Protein AF-A0A7S1URP8-F1 (afdb_monomer_lite)

pLDDT: mean 83.03, std 19.87, range [24.09, 98.75]

InterPro domains:
  IPR002562 3'-5' exonuclease domain [PF01612] (255-423)
  IPR012337 Ribonuclease H-like superfamily [SSF53098] (203-429)
  IPR036397 Ribonuclease H superfamily [G3DSA:3.30.420.10] (211-432)
  IPR052408 Exonuclease MUT-7-like [PTHR47765] (228-422)

Radius of gyration: 25.5 Å; chains: 1; bounding box: 66×54×74 Å

Organism: NCBI:txid210454

Sequence (432 aa):
FPFEPPPIDVAEMCYNDKSATNPLKPMDITVLGRVSGVRRMARRLVFCDLAPPDYVGEGTKQDQYDLPWRSGEDGRDMAVQLIAGKTLCKALGDVHGPAALKKFKPGQLLLVKGRTNVGNRDSLGSWIQKRSFDIVVQSFSILEHGGALLASKSKQERESPSLMIKKQKATKQMQSSSELRRLQLAASLPEMGVGVDFLSLTDVFSQSMDPVTLVDSIDGVKEFREQLEAAKEAVENIDEAGASETGLNRTIMTGIDCEWKPSFMMPTPFEPQPVLVMQVSFQPLERVFILDLQVMLRSLLPPDEPMNELELGFSESMEVLLDSSKFLKVGFQLLADLRRLAGSYPHIPGFRQVNGVVEMAGIARKSLQLAKIRNSKQISTSLARLTEFLVEKPMTKEQQVSDWSCRPLSPEQLEYAAIDAAIAPLLLEKSL

Structure (mmCIF, N/CA/C/O backbone):
data_AF-A0A7S1URP8-F1
#
_entry.id   AF-A0A7S1URP8-F1
#
loop_
_atom_site.group_PDB
_atom_site.id
_atom_site.type_symbol
_atom_site.label_atom_id
_atom_site.label_alt_id
_atom_site.label_comp_id
_atom_site.label_asym_id
_atom_site.label_entity_id
_atom_site.label_seq_id
_atom_site.pdbx_PDB_ins_code
_atom_site.Cartn_x
_atom_site.Cartn_y
_atom_site.Cartn_z
_atom_site.occupancy
_atom_site.B_iso_or_equiv
_atom_site.auth_seq_id
_atom_site.auth_comp_id
_atom_site.auth_asym_id
_atom_site.auth_atom_id
_atom_site.pdbx_PDB_model_num
ATOM 1 N N . PHE A 1 1 ? -16.696 -5.046 -15.162 1.00 83.88 1 PHE A N 1
ATOM 2 C CA . PHE A 1 1 ? -16.316 -3.831 -14.413 1.00 83.88 1 PHE A CA 1
ATOM 3 C C . PHE A 1 1 ? -16.133 -4.232 -12.954 1.00 83.88 1 PHE A C 1
ATOM 5 O O . PHE A 1 1 ? -16.916 -5.058 -12.508 1.00 83.88 1 PHE A O 1
ATOM 12 N N . PRO A 1 2 ? -15.124 -3.734 -12.213 1.00 72.94 2 PRO A N 1
ATOM 13 C CA . PRO A 1 2 ? -14.807 -4.229 -10.864 1.00 72.94 2 PRO A CA 1
ATOM 14 C C . PRO A 1 2 ? -15.804 -3.812 -9.767 1.00 72.94 2 PRO A C 1
ATOM 16 O O . PRO A 1 2 ? -15.580 -4.116 -8.601 1.00 72.94 2 PRO A O 1
ATOM 19 N N . PHE A 1 3 ? -16.883 -3.108 -10.116 1.00 82.50 3 PHE A N 1
ATOM 20 C CA . PHE A 1 3 ? -17.956 -2.744 -9.195 1.00 82.50 3 PHE A CA 1
ATOM 21 C C . PHE A 1 3 ? -19.301 -3.134 -9.801 1.00 82.50 3 PHE A C 1
ATOM 23 O O . PHE A 1 3 ? -19.496 -3.015 -11.012 1.00 82.50 3 PHE A O 1
ATOM 30 N N . GLU A 1 4 ? -20.231 -3.560 -8.957 1.00 84.56 4 GLU A N 1
ATOM 31 C CA . GLU A 1 4 ? -21.593 -3.852 -9.386 1.00 84.56 4 GLU A CA 1
ATOM 32 C C . GLU A 1 4 ? -22.362 -2.538 -9.618 1.00 84.56 4 GLU A C 1
ATOM 34 O O . GLU A 1 4 ? -22.382 -1.666 -8.738 1.00 84.56 4 GLU A O 1
ATOM 39 N N . PRO A 1 5 ? -22.957 -2.338 -10.809 1.00 88.50 5 PRO A N 1
ATOM 40 C CA . PRO A 1 5 ? -23.907 -1.254 -11.020 1.00 88.50 5 PRO A CA 1
ATOM 41 C C . PRO A 1 5 ? -25.194 -1.514 -10.214 1.00 88.50 5 PRO A C 1
ATOM 43 O O . PRO A 1 5 ? -25.426 -2.634 -9.761 1.00 88.50 5 PRO A O 1
ATOM 46 N N . PRO A 1 6 ? -26.045 -0.494 -9.996 1.00 90.69 6 PRO A N 1
ATOM 47 C CA . PRO A 1 6 ? -27.301 -0.695 -9.285 1.00 90.69 6 PRO A CA 1
ATOM 48 C C . PRO A 1 6 ? -28.202 -1.693 -10.035 1.00 90.69 6 PRO A C 1
ATOM 50 O O . PRO A 1 6 ? -28.274 -1.605 -11.267 1.00 90.69 6 PRO A O 1
ATOM 53 N N . PRO A 1 7 ? -28.937 -2.560 -9.312 1.00 92.25 7 PRO A N 1
ATOM 54 C CA . PRO A 1 7 ? -29.951 -3.426 -9.908 1.00 92.25 7 PRO A CA 1
ATOM 55 C C . PRO A 1 7 ? -30.916 -2.639 -10.797 1.00 92.25 7 PRO A C 1
ATOM 57 O O . PRO A 1 7 ? -31.334 -1.529 -10.435 1.00 92.25 7 PRO A O 1
ATOM 60 N N . ILE A 1 8 ? -31.223 -3.177 -11.982 1.00 89.62 8 ILE A N 1
ATOM 61 C CA . ILE A 1 8 ? -32.019 -2.463 -12.996 1.00 89.62 8 ILE A CA 1
ATOM 62 C C . ILE A 1 8 ? -33.419 -2.134 -12.472 1.00 89.62 8 ILE A C 1
ATOM 64 O O . ILE A 1 8 ? -33.885 -1.012 -12.652 1.00 89.62 8 ILE A O 1
ATOM 68 N N . ASP A 1 9 ? -34.056 -3.063 -11.768 1.00 90.94 9 ASP A N 1
ATOM 69 C CA . ASP A 1 9 ? -35.379 -2.897 -11.162 1.00 90.94 9 ASP A CA 1
ATOM 70 C C . ASP A 1 9 ? -35.415 -1.750 -10.134 1.00 90.94 9 ASP A C 1
ATOM 72 O O . ASP A 1 9 ? -36.305 -0.894 -10.159 1.00 90.94 9 ASP A O 1
ATOM 76 N N . VAL A 1 10 ? -34.399 -1.663 -9.271 1.00 90.38 10 VAL A N 1
ATOM 77 C CA . VAL A 1 10 ? -34.258 -0.575 -8.292 1.00 90.38 10 VAL A CA 1
ATOM 78 C C . VAL A 1 10 ? -33.974 0.754 -8.996 1.00 90.38 10 VAL A C 1
ATOM 80 O O . VAL A 1 10 ? -34.520 1.793 -8.613 1.00 90.38 10 VAL A O 1
ATOM 83 N N . ALA A 1 11 ? -33.14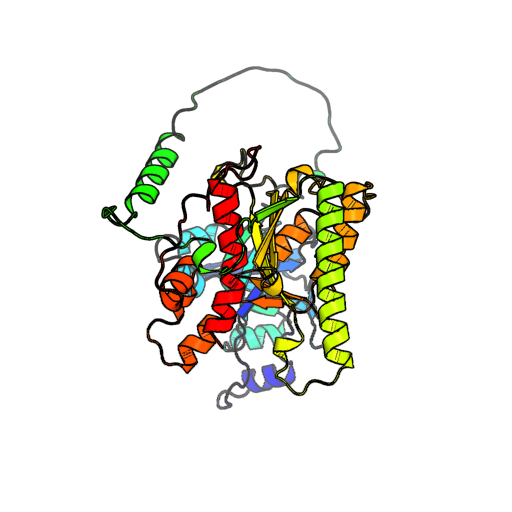1 0.747 -10.040 1.00 91.06 11 ALA A N 1
ATOM 84 C CA . ALA A 1 11 ? -32.867 1.937 -10.838 1.00 91.06 11 ALA A CA 1
ATOM 85 C C . ALA A 1 11 ? -34.128 2.443 -11.560 1.00 91.06 11 ALA A C 1
ATOM 87 O O . ALA A 1 11 ? -34.387 3.648 -11.537 1.00 91.06 11 ALA A O 1
ATOM 88 N N . GLU A 1 12 ? -34.929 1.550 -12.149 1.00 92.62 12 GLU A N 1
ATOM 89 C CA . GLU A 1 12 ? -36.200 1.858 -12.814 1.00 92.62 12 GLU A CA 1
ATOM 90 C C . GLU A 1 12 ? -37.228 2.431 -11.842 1.00 92.62 12 GLU A C 1
ATOM 92 O O . GLU A 1 12 ? -37.849 3.454 -12.142 1.00 92.62 12 GLU A O 1
ATOM 97 N N . MET A 1 13 ? -37.356 1.839 -10.651 1.00 91.56 13 MET A N 1
ATOM 98 C CA . MET A 1 13 ? -38.201 2.372 -9.582 1.00 91.56 13 MET A CA 1
ATOM 99 C C . MET A 1 13 ? -37.815 3.823 -9.252 1.00 91.56 13 MET A C 1
ATOM 101 O O . MET A 1 13 ? -38.662 4.718 -9.279 1.00 91.56 13 MET A O 1
ATOM 105 N N . CYS A 1 14 ? -36.526 4.086 -9.010 1.00 88.88 14 CYS A N 1
ATOM 106 C CA . CYS A 1 14 ? -36.016 5.427 -8.704 1.00 88.88 14 CYS A CA 1
ATOM 107 C C . CYS A 1 14 ? -36.132 6.412 -9.878 1.00 88.88 14 CYS A C 1
ATOM 109 O O . CYS A 1 14 ? -36.287 7.626 -9.687 1.00 88.88 14 CYS A O 1
ATOM 111 N N . TYR A 1 15 ? -36.019 5.921 -11.110 1.00 90.56 15 TYR A N 1
ATOM 112 C CA . TYR A 1 15 ? -36.138 6.740 -12.308 1.00 90.56 15 TYR A CA 1
ATOM 113 C C . TYR A 1 15 ? -37.589 7.184 -12.533 1.00 90.56 15 TYR A C 1
ATOM 115 O O . TYR A 1 15 ? -37.829 8.381 -12.724 1.00 90.56 15 TYR A O 1
ATOM 123 N N . ASN A 1 16 ? -38.541 6.254 -12.420 1.00 89.75 16 ASN A N 1
ATOM 124 C CA . ASN A 1 16 ? -39.954 6.465 -12.734 1.00 89.75 16 ASN A CA 1
ATOM 125 C C . ASN A 1 16 ? -40.732 7.177 -11.614 1.00 89.75 16 ASN A C 1
ATOM 127 O O . ASN A 1 16 ? -41.546 8.056 -11.904 1.00 89.75 16 ASN A O 1
ATOM 131 N N . ASP A 1 17 ? -40.469 6.863 -10.341 1.00 86.25 17 ASP A N 1
ATOM 132 C CA . ASP A 1 17 ? -41.187 7.470 -9.216 1.00 86.25 17 ASP A CA 1
ATOM 133 C C . ASP A 1 17 ? -40.418 8.663 -8.633 1.00 86.25 17 ASP A C 1
ATOM 135 O O . ASP A 1 17 ? -39.334 8.544 -8.061 1.00 86.25 17 ASP A O 1
ATOM 139 N N . LYS A 1 18 ? -40.965 9.876 -8.786 1.00 78.19 18 LYS A N 1
ATOM 140 C CA . LYS A 1 18 ? -40.353 11.111 -8.258 1.00 78.19 18 LYS A CA 1
ATOM 141 C C . LYS A 1 18 ? -40.546 11.338 -6.770 1.00 78.19 18 LYS A C 1
ATOM 143 O O . LYS A 1 18 ? -39.813 12.156 -6.220 1.00 78.19 18 LYS A O 1
ATOM 148 N N . SER A 1 19 ? -41.496 10.644 -6.169 1.00 79.25 19 SER A N 1
ATOM 149 C CA . SER A 1 19 ? -41.842 10.750 -4.758 1.00 79.25 19 SER A CA 1
ATOM 150 C C . SER A 1 19 ? -41.167 9.682 -3.897 1.00 79.25 19 SER A C 1
ATOM 152 O O . SER A 1 19 ? -40.992 9.893 -2.697 1.00 79.25 19 SER A O 1
ATOM 154 N N . ALA A 1 20 ? -40.730 8.575 -4.505 1.00 76.00 20 ALA A N 1
ATOM 155 C CA . ALA A 1 20 ? -40.021 7.508 -3.816 1.00 76.00 20 ALA A CA 1
ATOM 156 C C . ALA A 1 20 ? -38.664 7.969 -3.261 1.00 76.00 20 ALA A C 1
ATOM 158 O O . ALA A 1 20 ? -37.895 8.697 -3.897 1.00 76.00 20 ALA A O 1
ATOM 159 N N . THR A 1 21 ? -38.342 7.493 -2.058 1.00 80.50 21 THR A N 1
ATOM 160 C CA . THR A 1 21 ? -37.011 7.680 -1.473 1.00 80.50 21 THR A CA 1
ATOM 161 C C . THR A 1 21 ? -36.023 6.801 -2.231 1.00 80.50 21 THR A C 1
ATOM 163 O O . THR A 1 21 ? -36.197 5.589 -2.256 1.00 80.50 21 THR A O 1
ATOM 166 N N . ASN A 1 22 ? -34.987 7.392 -2.834 1.00 82.94 22 ASN A N 1
ATOM 167 C CA . ASN A 1 22 ? -33.952 6.632 -3.539 1.00 82.94 22 ASN A CA 1
ATOM 168 C C . ASN A 1 22 ? -33.107 5.832 -2.521 1.00 82.94 22 ASN A C 1
ATOM 170 O O . ASN A 1 22 ? -32.363 6.452 -1.753 1.00 82.94 22 ASN A O 1
ATOM 174 N N . PRO A 1 23 ? -33.194 4.486 -2.488 1.00 86.44 23 PRO A N 1
ATOM 175 C CA . PRO A 1 23 ? -32.429 3.671 -1.552 1.00 86.44 23 PRO A CA 1
ATOM 176 C C . PRO A 1 23 ? -30.962 3.515 -1.986 1.00 86.44 23 PRO A C 1
ATOM 178 O O . PRO A 1 23 ? -30.129 3.082 -1.187 1.00 86.44 23 PRO A O 1
ATOM 181 N N . LEU A 1 24 ? -30.622 3.877 -3.231 1.00 87.56 24 LEU A N 1
ATOM 182 C CA . LEU A 1 24 ? -29.274 3.759 -3.774 1.00 87.56 24 LEU A CA 1
ATOM 183 C C . LEU A 1 24 ? -28.361 4.818 -3.156 1.00 87.56 24 LEU A C 1
ATOM 185 O O . LEU A 1 24 ? -28.589 6.026 -3.265 1.00 87.56 24 LEU A O 1
ATOM 189 N N . LYS A 1 25 ? -27.274 4.360 -2.534 1.00 88.50 25 LYS A N 1
ATOM 190 C CA . LYS A 1 25 ? -26.260 5.239 -1.950 1.00 88.50 25 LYS A CA 1
ATOM 191 C C . LYS A 1 25 ? -25.080 5.392 -2.909 1.00 88.50 25 LYS A C 1
ATOM 193 O O . LYS A 1 25 ? -24.527 4.387 -3.346 1.00 88.50 25 LYS A O 1
ATOM 198 N N . PRO A 1 26 ? -24.650 6.629 -3.211 1.00 91.62 26 PRO A N 1
ATOM 199 C CA . PRO A 1 26 ? -23.403 6.865 -3.925 1.00 91.62 26 PRO A CA 1
ATOM 200 C C . PRO A 1 26 ? -22.214 6.188 -3.227 1.00 91.62 26 PRO A C 1
ATOM 202 O O . PRO A 1 26 ? -21.980 6.423 -2.041 1.00 91.62 26 PRO A O 1
ATOM 205 N N . MET A 1 27 ? -21.453 5.385 -3.966 1.00 91.19 27 MET A N 1
ATOM 206 C CA . MET A 1 27 ? -20.291 4.644 -3.464 1.00 91.19 27 MET A CA 1
ATOM 207 C C . MET A 1 27 ? -19.004 5.263 -3.991 1.00 91.19 27 MET A C 1
ATOM 209 O O . MET A 1 27 ? -18.912 5.566 -5.180 1.00 91.19 27 MET A O 1
ATOM 213 N N . ASP A 1 28 ? -18.018 5.469 -3.117 1.00 92.44 28 ASP A N 1
ATOM 214 C CA . ASP A 1 28 ? -16.681 5.895 -3.534 1.00 92.44 28 ASP A CA 1
ATOM 215 C C . ASP A 1 28 ? -15.946 4.717 -4.182 1.00 92.44 28 ASP A C 1
ATOM 217 O O . ASP A 1 28 ? -15.939 3.608 -3.651 1.00 92.44 28 ASP A O 1
ATOM 221 N N . ILE A 1 29 ? -15.330 4.964 -5.336 1.00 91.50 29 ILE A N 1
ATOM 222 C CA . ILE A 1 29 ? -14.663 3.944 -6.142 1.00 91.50 29 ILE A CA 1
ATOM 223 C C . ILE A 1 29 ? -13.304 4.438 -6.628 1.00 91.50 29 ILE A C 1
ATOM 225 O O . ILE A 1 29 ? -13.106 5.623 -6.911 1.00 91.50 29 ILE A O 1
ATOM 229 N N . THR A 1 30 ? -12.365 3.503 -6.740 1.00 93.94 30 THR A N 1
ATOM 230 C CA . THR A 1 30 ? -11.084 3.710 -7.420 1.00 93.94 30 THR A CA 1
ATOM 231 C C . THR A 1 30 ? -11.008 2.723 -8.568 1.00 93.94 30 THR A C 1
ATOM 233 O O . THR A 1 30 ? -11.125 1.522 -8.342 1.00 93.94 30 THR A O 1
ATOM 236 N N . VAL A 1 31 ? -10.842 3.221 -9.789 1.00 92.25 31 VAL A N 1
ATOM 237 C CA . VAL A 1 31 ? -10.855 2.389 -10.990 1.00 92.25 31 VAL A CA 1
ATOM 238 C C . VAL A 1 31 ? -9.728 2.762 -11.939 1.00 92.25 31 VAL A C 1
ATOM 240 O O . VAL A 1 31 ? -9.414 3.938 -12.122 1.00 92.25 31 VAL A O 1
ATOM 243 N N . LEU A 1 32 ? -9.122 1.737 -12.526 1.00 94.12 32 LEU A N 1
ATOM 244 C CA . LEU A 1 32 ? -8.167 1.847 -13.615 1.00 94.12 32 LEU A CA 1
ATOM 245 C C . LEU A 1 32 ? -8.904 1.620 -14.938 1.00 94.12 32 LEU A C 1
ATOM 247 O O . LEU A 1 32 ? -9.676 0.669 -15.054 1.00 94.12 32 LEU A O 1
ATOM 251 N N . GLY A 1 33 ? -8.658 2.459 -15.938 1.00 92.31 33 GLY A N 1
ATOM 252 C CA . GLY A 1 33 ? -9.204 2.224 -17.271 1.00 92.31 33 GLY A CA 1
ATOM 253 C C . GLY A 1 33 ? -8.607 3.130 -18.333 1.00 92.31 33 GLY A C 1
ATOM 254 O O . GLY A 1 33 ? -7.984 4.153 -18.028 1.00 92.31 33 GLY A O 1
ATOM 255 N N . ARG A 1 34 ? -8.785 2.738 -19.592 1.00 91.69 34 ARG A N 1
ATOM 256 C CA . ARG A 1 34 ? -8.295 3.478 -20.750 1.00 91.69 34 ARG A CA 1
ATOM 257 C C . ARG A 1 34 ? -9.377 4.404 -21.284 1.00 91.69 34 ARG A C 1
ATOM 259 O O . ARG A 1 34 ? -10.531 4.016 -21.418 1.00 91.69 34 ARG A O 1
ATOM 266 N N . VAL A 1 35 ? -9.014 5.643 -21.588 1.00 91.50 35 VAL A N 1
ATOM 267 C CA . VAL A 1 35 ? -9.932 6.613 -22.186 1.00 91.50 35 VAL A CA 1
ATOM 268 C C . VAL A 1 35 ? -10.178 6.230 -23.638 1.00 91.50 35 VAL A C 1
ATOM 270 O O . VAL A 1 35 ? -9.273 6.372 -24.459 1.00 91.50 35 VAL A O 1
ATOM 273 N N . SER A 1 36 ? -11.387 5.794 -23.975 1.00 86.44 36 SER A N 1
ATOM 274 C CA . SER A 1 36 ? -11.774 5.535 -25.368 1.00 86.44 36 SER A CA 1
ATOM 275 C C . SER A 1 36 ? -12.321 6.799 -26.039 1.00 86.44 36 SER A C 1
ATOM 277 O O . SER A 1 36 ? -11.966 7.104 -27.175 1.00 86.44 36 SER A O 1
ATOM 279 N N . GLY A 1 37 ? -13.091 7.613 -25.310 1.00 86.81 37 GLY A N 1
ATOM 280 C CA . GLY A 1 37 ? -13.746 8.813 -25.839 1.00 86.81 37 GLY A CA 1
ATOM 281 C C . GLY A 1 37 ? -13.705 10.001 -24.881 1.00 86.81 37 GLY A C 1
ATOM 282 O O . GLY A 1 37 ? -13.714 9.842 -23.663 1.00 86.81 37 GLY A O 1
ATOM 283 N N . VAL A 1 38 ? -13.670 11.228 -25.418 1.00 90.06 38 VAL A N 1
ATOM 284 C CA . VAL A 1 38 ? -13.751 12.468 -24.621 1.00 90.06 38 VAL A CA 1
ATOM 285 C C . VAL A 1 38 ? -14.722 13.454 -25.267 1.00 90.06 38 VAL A C 1
ATOM 287 O O . VAL A 1 38 ? -14.495 13.928 -26.379 1.00 90.06 38 VAL A O 1
ATOM 290 N N . ARG A 1 39 ? -15.769 13.837 -24.531 1.00 89.88 39 ARG A N 1
ATOM 291 C CA . ARG A 1 39 ? -16.784 14.821 -24.928 1.00 89.88 39 ARG A CA 1
ATOM 292 C C . ARG A 1 39 ? -16.740 16.039 -24.006 1.00 89.88 39 ARG A C 1
ATOM 294 O O . ARG A 1 39 ? -16.961 15.949 -22.799 1.00 89.88 39 ARG A O 1
ATOM 301 N N . ARG A 1 40 ? -16.458 17.219 -24.563 1.00 91.88 40 ARG A N 1
ATOM 302 C CA . ARG A 1 40 ? -16.465 18.485 -23.808 1.00 91.88 40 ARG A CA 1
ATOM 303 C C . ARG A 1 40 ? -17.865 19.090 -23.843 1.00 91.88 40 ARG A C 1
ATOM 305 O O . ARG A 1 40 ? -18.236 19.713 -24.829 1.00 91.88 40 ARG A O 1
ATOM 312 N N . MET A 1 41 ? -18.615 18.916 -22.760 1.00 89.00 41 MET A N 1
ATOM 313 C CA . MET A 1 41 ? -20.014 19.351 -22.667 1.00 89.00 41 MET A CA 1
ATOM 314 C C . MET A 1 41 ? -20.137 20.839 -22.318 1.00 89.00 41 MET A C 1
ATOM 316 O O . MET A 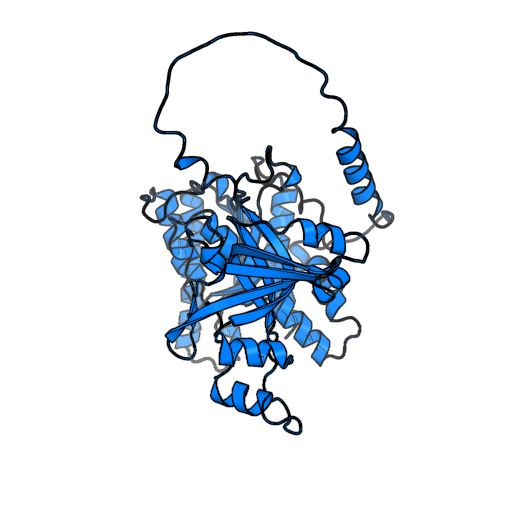1 41 ? -21.054 21.518 -22.766 1.00 89.00 41 MET A O 1
ATOM 320 N N . ALA A 1 42 ? -19.206 21.363 -21.515 1.00 88.75 42 ALA A N 1
ATOM 321 C CA . ALA A 1 42 ? -19.115 22.782 -21.185 1.00 88.75 42 ALA A CA 1
ATOM 322 C C . ALA A 1 42 ? -17.684 23.152 -20.767 1.00 88.75 42 ALA A C 1
ATOM 324 O O . ALA A 1 42 ? -16.844 22.287 -20.518 1.00 88.75 42 ALA A O 1
ATOM 325 N N . ARG A 1 43 ? -17.407 24.452 -20.576 1.00 84.19 43 ARG A N 1
ATOM 326 C CA . ARG A 1 43 ? -16.091 24.947 -20.110 1.00 84.19 43 ARG A CA 1
ATOM 327 C C . ARG A 1 43 ? -15.591 24.253 -18.834 1.00 84.19 43 ARG A C 1
ATOM 329 O O . ARG A 1 43 ? -14.387 24.123 -18.639 1.00 84.19 43 ARG A O 1
ATOM 336 N N . ARG A 1 44 ? -16.514 23.847 -17.957 1.00 90.31 44 ARG A N 1
ATOM 337 C CA . ARG A 1 44 ? -16.244 23.189 -16.668 1.00 90.31 44 ARG A CA 1
ATOM 338 C C . ARG A 1 44 ? -16.890 21.797 -16.565 1.00 90.31 44 ARG A C 1
ATOM 340 O O . ARG A 1 44 ? -17.197 21.366 -15.457 1.00 90.31 44 ARG A O 1
ATOM 347 N N . LEU A 1 45 ? -17.143 21.127 -17.694 1.00 93.50 45 LEU A N 1
ATOM 348 C CA . LEU A 1 45 ? -17.741 19.790 -17.723 1.00 93.50 45 LEU A CA 1
ATOM 349 C C . LEU A 1 45 ? -17.215 18.964 -18.901 1.00 93.50 45 LEU A C 1
ATOM 351 O O . LEU A 1 45 ? -17.375 19.346 -20.061 1.00 93.50 45 LEU A O 1
ATOM 355 N N . VAL A 1 46 ? -16.614 17.822 -18.590 1.00 96.12 46 VAL A N 1
ATOM 356 C CA . VAL A 1 46 ? -16.096 16.847 -19.551 1.00 96.12 46 VAL A CA 1
ATOM 357 C C . VAL A 1 46 ? -16.676 15.481 -19.216 1.00 96.12 46 VAL A C 1
ATOM 359 O O . VAL A 1 46 ? -16.617 15.054 -18.064 1.00 96.12 46 VAL A O 1
ATOM 362 N N . PHE A 1 47 ? -17.235 14.819 -20.225 1.00 95.12 47 PHE A N 1
ATOM 363 C CA . PHE A 1 47 ? -17.595 13.408 -20.175 1.00 95.12 47 PHE A CA 1
ATOM 364 C C . PHE A 1 47 ? -16.491 12.609 -20.859 1.00 95.12 47 PHE A C 1
ATOM 366 O O . PHE A 1 47 ? -15.940 13.046 -21.872 1.00 95.12 47 PHE A O 1
ATOM 373 N N . CYS A 1 48 ? -16.132 11.474 -20.286 1.00 93.50 48 CYS A N 1
ATOM 374 C CA . CYS A 1 48 ? -15.051 10.639 -20.779 1.00 93.50 48 CYS A CA 1
ATOM 375 C C . CYS A 1 48 ? -15.488 9.180 -20.705 1.00 93.50 48 CYS A C 1
ATOM 377 O O . CYS A 1 48 ? -15.859 8.718 -19.632 1.00 93.50 48 CYS A O 1
ATOM 379 N N . ASP A 1 49 ? -15.440 8.471 -21.827 1.00 92.94 49 ASP A N 1
ATOM 380 C CA . ASP A 1 49 ? -15.741 7.043 -21.869 1.00 92.94 49 ASP A CA 1
ATOM 381 C C . ASP A 1 49 ? -14.507 6.286 -21.386 1.00 92.94 49 ASP A C 1
ATOM 383 O O . ASP A 1 49 ? -13.380 6.563 -21.816 1.00 92.94 49 ASP A O 1
ATOM 387 N N . LEU A 1 50 ? -14.717 5.392 -20.427 1.00 93.75 50 LEU A N 1
ATOM 388 C CA . LEU A 1 50 ? -13.673 4.590 -19.815 1.00 93.75 50 LEU A CA 1
ATOM 389 C C . LEU A 1 50 ? -13.867 3.144 -20.247 1.00 93.75 50 LEU A C 1
ATOM 391 O O . LEU A 1 50 ? -14.930 2.573 -20.024 1.00 93.75 50 LEU A O 1
ATOM 395 N N . ALA A 1 51 ? -12.829 2.551 -20.810 1.00 92.81 51 ALA A N 1
ATOM 396 C CA . ALA A 1 51 ? -12.765 1.158 -21.218 1.00 92.81 51 ALA A CA 1
ATOM 397 C C . ALA A 1 51 ? -11.782 0.374 -20.322 1.00 92.81 51 ALA A C 1
ATOM 399 O O . ALA A 1 51 ? -11.031 0.996 -19.555 1.00 92.81 51 ALA A O 1
ATOM 400 N N . PRO A 1 52 ? -11.768 -0.970 -20.386 1.00 92.50 52 PRO A N 1
ATOM 401 C CA . PRO A 1 52 ? -10.749 -1.785 -19.729 1.00 92.50 52 PRO A CA 1
ATOM 402 C C . PRO A 1 52 ? -9.312 -1.313 -20.031 1.00 92.50 52 PRO A C 1
ATOM 404 O O . PRO A 1 52 ? -9.067 -0.714 -21.081 1.00 92.50 52 PRO A O 1
ATOM 407 N N . PRO A 1 53 ? -8.341 -1.525 -19.123 1.00 89.00 53 PRO A N 1
ATOM 408 C CA . PRO A 1 53 ? -6.950 -1.088 -19.318 1.00 89.00 53 PRO A CA 1
ATOM 409 C C . PRO A 1 53 ? -6.295 -1.601 -20.612 1.00 89.00 53 PRO A C 1
ATOM 411 O O . PRO A 1 53 ? -5.508 -0.889 -21.245 1.00 89.00 53 PRO A O 1
ATOM 414 N N . ASP A 1 54 ? -6.653 -2.820 -20.997 1.00 82.06 54 ASP A N 1
ATOM 415 C CA . ASP A 1 54 ? -6.231 -3.565 -22.181 1.00 82.06 54 ASP A CA 1
ATOM 416 C C . ASP A 1 54 ? -7.104 -3.289 -23.415 1.00 82.06 54 ASP A C 1
ATOM 418 O O . ASP A 1 54 ? -6.861 -3.854 -24.478 1.00 82.06 54 ASP A O 1
ATOM 422 N N . TYR A 1 55 ? -8.095 -2.398 -23.311 1.00 80.19 55 TYR A N 1
ATOM 423 C CA . TYR A 1 55 ? -8.973 -2.073 -24.427 1.00 80.19 55 TYR A CA 1
ATOM 424 C C . TYR A 1 55 ? -8.205 -1.429 -25.584 1.00 80.19 55 TYR A C 1
ATOM 426 O O . TYR A 1 55 ? -7.629 -0.345 -25.445 1.00 80.19 55 TYR A O 1
ATOM 434 N N . VAL A 1 56 ? -8.251 -2.073 -26.749 1.00 68.50 56 VAL A N 1
ATOM 435 C CA . VAL A 1 56 ? -7.690 -1.564 -28.002 1.00 68.50 56 VAL A CA 1
ATOM 436 C C . VAL A 1 56 ? -8.848 -1.289 -28.955 1.00 68.50 56 VAL A C 1
ATOM 438 O O . VAL A 1 56 ? -9.311 -2.189 -29.647 1.00 68.50 56 VAL A O 1
ATOM 441 N N . GLY A 1 57 ? -9.331 -0.047 -28.959 1.00 64.94 57 GLY A N 1
ATOM 442 C CA . GLY A 1 57 ? -10.331 0.405 -29.929 1.00 64.94 57 GLY A CA 1
ATOM 443 C C . GLY A 1 57 ? -9.765 0.507 -31.351 1.00 64.94 57 GLY A C 1
ATOM 444 O O . GLY A 1 57 ? -8.553 0.398 -31.570 1.00 64.94 57 GLY A O 1
ATOM 445 N N . GLU A 1 58 ? -10.631 0.769 -32.327 1.00 62.03 58 GLU A N 1
ATOM 446 C CA . GLU A 1 58 ? -10.234 0.998 -33.723 1.00 62.03 58 GLU A CA 1
ATOM 447 C C . GLU A 1 58 ? -9.663 2.412 -33.949 1.00 62.03 58 GLU A C 1
ATOM 449 O O . GLU A 1 58 ? -9.145 2.730 -35.022 1.00 62.03 58 GLU A O 1
ATOM 454 N N . GLY A 1 59 ? -9.732 3.275 -32.930 1.00 58.72 59 GLY A N 1
ATOM 455 C CA . GLY A 1 59 ? -9.324 4.675 -32.984 1.00 58.72 59 GLY A CA 1
ATOM 456 C C . GLY A 1 59 ? -10.331 5.555 -33.725 1.00 58.72 59 GLY A C 1
ATOM 457 O O . GLY A 1 59 ? -9.990 6.667 -34.143 1.00 58.72 59 GLY A O 1
ATOM 458 N N . THR A 1 60 ? -11.558 5.070 -33.920 1.00 62.41 60 THR A N 1
ATOM 459 C CA . THR A 1 60 ? -12.594 5.756 -34.692 1.00 62.41 60 THR A CA 1
ATOM 460 C C . THR A 1 60 ? -13.608 6.444 -33.775 1.00 62.41 60 THR A C 1
ATOM 462 O O . THR A 1 60 ? -13.608 6.288 -32.558 1.00 62.41 60 THR A O 1
ATOM 465 N N . LYS A 1 61 ? -14.525 7.230 -34.356 1.00 59.03 61 LYS A N 1
ATOM 466 C CA . LYS A 1 61 ? -15.696 7.720 -33.609 1.00 59.03 61 LYS A CA 1
ATOM 467 C C . LYS A 1 61 ? -16.672 6.596 -33.252 1.00 59.03 61 LYS A C 1
ATOM 469 O O . LYS A 1 61 ? -17.560 6.848 -32.448 1.00 59.03 61 LYS A O 1
ATOM 474 N N . GLN A 1 62 ? -16.553 5.414 -33.856 1.00 64.69 62 GLN A N 1
ATOM 475 C CA . GLN A 1 62 ? -17.392 4.263 -33.536 1.00 64.69 62 GLN A CA 1
ATOM 476 C C . GLN A 1 62 ? -17.110 3.782 -32.104 1.00 64.69 62 GLN A C 1
ATOM 478 O O . GLN A 1 62 ? -18.056 3.470 -31.388 1.00 64.69 62 GLN A O 1
ATOM 483 N N . ASP A 1 63 ? -15.851 3.894 -31.658 1.00 64.69 63 ASP A N 1
ATOM 484 C CA . ASP A 1 63 ? -15.365 3.424 -30.355 1.00 64.69 63 ASP A CA 1
ATOM 485 C C . ASP A 1 63 ? -16.101 4.029 -29.140 1.00 64.69 63 ASP A C 1
ATOM 487 O O . ASP A 1 63 ? -16.046 3.528 -28.018 1.00 64.69 63 ASP A O 1
ATOM 491 N N . GLN A 1 64 ? -16.788 5.158 -29.341 1.00 62.72 64 GLN A N 1
ATOM 492 C CA . GLN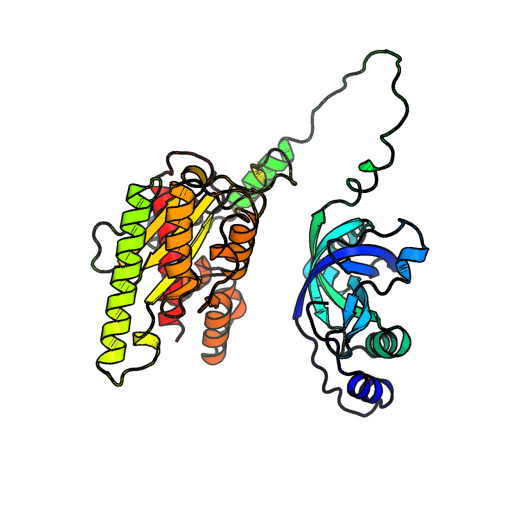 A 1 64 ? -17.570 5.833 -28.300 1.00 62.72 64 GLN A CA 1
ATOM 493 C C . GLN A 1 64 ? -18.914 5.145 -28.001 1.00 62.72 64 GLN A C 1
ATOM 495 O O . GLN A 1 64 ? -19.592 5.529 -27.049 1.00 62.72 64 GLN A O 1
ATOM 500 N N . TYR A 1 65 ? -19.340 4.209 -28.854 1.00 68.69 65 TYR A N 1
ATOM 501 C CA . TYR A 1 65 ? -20.580 3.443 -28.700 1.00 68.69 65 TYR A CA 1
ATOM 502 C C . TYR A 1 65 ? -20.337 2.037 -28.154 1.00 68.69 65 TYR A C 1
ATOM 504 O O . TYR A 1 65 ? -21.300 1.307 -27.914 1.00 68.69 65 TYR A O 1
ATOM 512 N N . ASP A 1 66 ? -19.075 1.669 -27.946 1.00 77.38 66 ASP A N 1
ATOM 513 C CA . ASP A 1 66 ? -18.724 0.364 -27.418 1.00 77.38 66 ASP A CA 1
ATOM 514 C C . ASP A 1 66 ? -19.181 0.225 -25.966 1.00 77.38 66 ASP A C 1
ATOM 516 O O . ASP A 1 66 ? -19.163 1.173 -25.172 1.00 77.38 66 ASP A O 1
ATOM 520 N N . LEU A 1 67 ? -19.537 -1.005 -25.603 1.00 86.94 67 LEU A N 1
ATOM 521 C CA . LEU A 1 67 ? -19.886 -1.407 -24.245 1.00 86.94 67 LEU A CA 1
ATOM 522 C C . LEU A 1 67 ? -18.806 -2.364 -23.708 1.00 86.94 67 LEU A C 1
ATOM 524 O O . LEU A 1 67 ? -19.083 -3.534 -23.462 1.00 86.94 67 LEU A O 1
ATOM 528 N N . PRO A 1 68 ? -17.546 -1.915 -23.564 1.00 87.50 68 PRO A N 1
ATOM 529 C CA . PRO A 1 68 ? -16.400 -2.814 -23.437 1.00 87.50 68 PRO A CA 1
ATOM 530 C C . PRO A 1 68 ? -16.286 -3.480 -22.058 1.00 87.50 68 PRO A C 1
ATOM 532 O O . PRO A 1 68 ? -15.341 -4.221 -21.799 1.00 87.50 68 PRO A O 1
ATOM 535 N N . TRP A 1 69 ? -17.205 -3.199 -21.134 1.00 91.50 69 TRP A N 1
ATOM 536 C CA . TRP A 1 69 ? -17.218 -3.798 -19.809 1.00 91.50 69 TRP A CA 1
ATOM 537 C C . TRP A 1 69 ? -18.343 -4.806 -19.674 1.00 91.50 69 TRP A C 1
ATOM 539 O O . TRP A 1 69 ? -19.448 -4.569 -20.129 1.00 91.50 69 TRP A O 1
ATOM 549 N N . ARG A 1 70 ? -18.115 -5.864 -18.899 1.00 90.69 70 ARG A N 1
ATOM 550 C CA . ARG A 1 70 ? -19.187 -6.762 -18.458 1.00 90.69 70 ARG A CA 1
ATOM 551 C C . ARG A 1 70 ? -19.755 -6.331 -17.105 1.00 90.69 70 ARG A C 1
ATOM 553 O O . ARG A 1 70 ? -18.975 -6.059 -16.185 1.00 90.69 70 ARG A O 1
ATOM 560 N N . SER A 1 71 ? -21.076 -6.245 -16.983 1.00 87.62 71 SER A N 1
ATOM 561 C CA . SER A 1 71 ? -21.773 -5.930 -15.730 1.00 87.62 71 SER A CA 1
ATOM 562 C C . SER A 1 71 ? -21.656 -7.082 -14.734 1.00 87.62 71 SER A C 1
ATOM 564 O O . SER A 1 71 ? -21.818 -8.239 -15.114 1.00 87.62 71 SER A O 1
ATOM 566 N N . GLY A 1 72 ? -21.383 -6.765 -13.467 1.00 80.75 72 GLY A N 1
ATOM 567 C CA . GLY A 1 72 ? -21.441 -7.743 -12.375 1.00 80.75 72 GLY A CA 1
ATOM 568 C C . GLY A 1 72 ? -22.870 -8.083 -11.936 1.00 80.75 72 GLY A C 1
ATOM 569 O O . GLY A 1 72 ? -23.065 -9.094 -11.281 1.00 80.75 72 GLY A O 1
ATOM 570 N N . GLU A 1 73 ? -23.859 -7.269 -12.321 1.00 83.81 73 GLU A N 1
ATOM 571 C CA . GLU A 1 73 ? -25.255 -7.428 -11.893 1.00 83.81 73 GLU A CA 1
ATOM 572 C C . GLU A 1 73 ? -26.022 -8.447 -12.754 1.00 83.81 73 GLU A C 1
ATOM 574 O O . GLU A 1 73 ? -26.632 -9.367 -12.220 1.00 83.81 73 GLU A O 1
ATOM 579 N N . ASP A 1 74 ? -25.927 -8.349 -14.083 1.00 85.06 74 ASP A N 1
ATOM 580 C CA . ASP A 1 74 ? -26.643 -9.221 -15.029 1.00 85.06 74 ASP A CA 1
ATOM 581 C C . ASP A 1 74 ? -25.724 -9.939 -16.031 1.00 85.06 74 ASP A C 1
ATOM 583 O O . ASP A 1 74 ? -26.191 -10.654 -16.923 1.00 85.06 74 ASP A O 1
ATOM 587 N N . GLY A 1 75 ? -24.406 -9.741 -15.932 1.00 85.31 75 GLY A N 1
ATOM 588 C CA . GLY A 1 75 ? -23.432 -10.367 -16.825 1.00 85.31 75 GLY A CA 1
ATOM 589 C C . GLY A 1 75 ? -23.459 -9.853 -18.268 1.00 85.31 75 GLY A C 1
ATOM 590 O O . GLY A 1 75 ? -22.800 -10.459 -19.118 1.00 85.31 75 GLY A O 1
ATOM 591 N N . ARG A 1 76 ? -24.197 -8.777 -18.572 1.00 87.12 76 ARG A N 1
ATOM 592 C CA . ARG A 1 76 ? -24.302 -8.203 -19.925 1.00 87.12 76 ARG A CA 1
ATOM 593 C C . ARG A 1 76 ? -23.349 -7.024 -20.121 1.00 87.12 76 ARG A C 1
ATOM 595 O O . ARG A 1 76 ? -22.937 -6.372 -19.158 1.00 87.12 76 ARG A O 1
ATOM 602 N N . ASP A 1 77 ? -23.050 -6.722 -21.377 1.00 90.50 77 ASP A N 1
ATOM 603 C CA . ASP A 1 77 ? -22.142 -5.641 -21.765 1.00 90.50 77 ASP A CA 1
ATOM 604 C C . ASP A 1 77 ? -22.658 -4.267 -21.320 1.00 90.50 77 ASP A C 1
ATOM 606 O O . ASP A 1 77 ? -23.858 -3.997 -21.332 1.00 90.50 77 ASP A O 1
ATOM 610 N N . MET A 1 78 ? -21.761 -3.391 -20.891 1.00 93.62 78 MET A N 1
ATOM 611 C CA . MET A 1 78 ? -22.049 -2.050 -20.397 1.00 93.62 78 MET A CA 1
ATOM 612 C C . MET A 1 78 ? -20.911 -1.077 -20.719 1.00 93.62 78 MET A C 1
ATOM 614 O O . MET A 1 78 ? -19.752 -1.458 -20.894 1.00 93.62 78 MET A O 1
ATOM 618 N N . ALA A 1 79 ? -21.243 0.209 -20.742 1.00 93.56 79 ALA A N 1
ATOM 619 C CA . ALA A 1 79 ? -20.284 1.300 -20.810 1.00 93.56 79 ALA A CA 1
ATOM 620 C C . ALA A 1 79 ? -20.043 1.886 -19.419 1.00 93.56 79 ALA A C 1
ATOM 622 O O . ALA A 1 79 ? -20.886 1.808 -18.523 1.00 93.56 79 ALA A O 1
ATOM 623 N N . VAL A 1 80 ? -18.891 2.528 -19.258 1.00 95.94 80 VAL A N 1
ATOM 624 C CA . VAL A 1 80 ? -18.568 3.309 -18.066 1.00 95.94 80 VAL A CA 1
ATOM 625 C C . VAL A 1 80 ? -18.211 4.713 -18.505 1.00 95.94 80 VAL A C 1
ATOM 627 O O . VAL A 1 80 ? -17.308 4.905 -19.318 1.00 95.94 80 VAL A O 1
ATOM 630 N N . GLN A 1 81 ? -18.897 5.702 -17.943 1.00 95.88 81 GLN A N 1
ATOM 631 C CA . GLN A 1 81 ? -18.677 7.103 -18.271 1.00 95.88 81 GLN A CA 1
ATOM 632 C C . GLN A 1 81 ? -18.206 7.870 -17.038 1.00 95.88 81 GLN A C 1
ATOM 634 O O . GLN A 1 81 ? -18.835 7.892 -15.982 1.00 95.88 81 GLN A O 1
ATOM 639 N N . LEU A 1 82 ? -17.094 8.570 -17.193 1.00 97.50 82 LEU A N 1
ATOM 640 C CA . LEU A 1 82 ? -16.575 9.517 -16.227 1.00 97.50 82 LEU A CA 1
ATOM 641 C C . LEU A 1 82 ? -17.195 10.895 -16.450 1.00 97.50 82 LEU A C 1
ATOM 643 O O . LEU A 1 82 ? -17.137 11.455 -17.545 1.00 97.50 82 LEU A O 1
ATOM 647 N N . ILE A 1 83 ? -17.705 11.486 -15.376 1.00 97.56 83 ILE A N 1
ATOM 648 C CA . ILE A 1 83 ? -18.243 12.841 -15.322 1.00 97.56 83 ILE A CA 1
ATOM 649 C C . ILE A 1 83 ? -17.261 13.715 -14.538 1.00 97.56 83 ILE A C 1
ATOM 651 O O . ILE A 1 83 ? -17.245 13.744 -13.304 1.00 97.56 83 ILE A O 1
ATOM 655 N N . ALA A 1 84 ? -16.427 14.456 -15.263 1.00 96.38 84 ALA A N 1
ATOM 656 C CA . ALA A 1 84 ? -15.448 15.379 -14.706 1.00 96.38 84 ALA A CA 1
ATOM 657 C C . ALA A 1 84 ? -15.981 16.817 -14.788 1.00 96.38 84 ALA A C 1
ATOM 659 O O . ALA A 1 84 ? -16.018 17.430 -15.854 1.00 96.38 84 ALA A O 1
ATOM 660 N N . GLY A 1 85 ? -16.415 17.374 -13.654 1.00 93.62 85 GLY A N 1
ATOM 661 C CA . GLY A 1 85 ? -17.068 18.684 -13.632 1.00 93.62 85 GLY A CA 1
ATOM 662 C C . GLY A 1 85 ? -16.827 19.483 -12.357 1.00 93.62 85 GLY A C 1
ATOM 663 O O . GLY A 1 85 ? -15.688 19.641 -11.915 1.00 93.62 85 GLY A O 1
ATOM 664 N N . LYS A 1 86 ? -17.911 19.987 -11.749 1.00 90.56 86 LYS A N 1
ATOM 665 C CA . LYS A 1 86 ? -17.862 20.809 -10.526 1.00 90.56 86 LYS A CA 1
ATOM 666 C C . LYS A 1 86 ? -17.123 20.112 -9.380 1.00 90.56 86 LYS A C 1
ATOM 668 O O . LYS A 1 86 ? -16.327 20.761 -8.713 1.00 90.56 86 LYS A O 1
ATOM 673 N N . THR A 1 87 ? -17.356 18.814 -9.178 1.00 91.56 87 THR A N 1
ATOM 674 C CA . THR A 1 87 ? -16.732 18.023 -8.103 1.00 91.56 87 THR A CA 1
ATOM 675 C C . THR A 1 87 ? -15.212 17.996 -8.232 1.00 91.56 87 THR A C 1
ATOM 677 O O . THR A 1 87 ? -14.521 18.426 -7.313 1.00 91.56 87 THR A O 1
ATOM 680 N N . LEU A 1 88 ? -14.697 17.600 -9.400 1.00 91.75 88 LEU A N 1
ATOM 681 C CA . LEU A 1 88 ? -13.267 17.626 -9.706 1.00 91.75 88 LEU A CA 1
ATOM 682 C C . LEU A 1 88 ? -12.682 19.043 -9.598 1.00 91.75 88 LEU A C 1
ATOM 684 O O . LEU A 1 88 ? -11.617 19.233 -9.017 1.00 91.75 88 LEU A O 1
ATOM 688 N N . CYS A 1 89 ? -13.386 20.056 -10.117 1.00 88.94 89 CYS A N 1
ATOM 689 C CA . CYS A 1 89 ? -12.927 21.442 -10.014 1.00 88.94 89 CYS A CA 1
ATOM 690 C C . CYS A 1 89 ? -12.828 21.914 -8.559 1.00 88.94 89 CYS A C 1
ATOM 692 O O . CYS A 1 89 ? -11.867 22.584 -8.206 1.00 88.94 89 CYS A O 1
ATOM 694 N N . LYS A 1 90 ? -13.795 21.555 -7.708 1.00 87.81 90 LYS A N 1
ATOM 695 C CA . LYS A 1 90 ? -13.786 21.908 -6.285 1.00 87.81 90 LYS A CA 1
ATOM 696 C C . LYS A 1 90 ? -12.665 21.186 -5.538 1.00 87.81 90 LYS A C 1
ATOM 698 O O . LYS A 1 90 ? -12.029 21.798 -4.689 1.00 87.81 90 LYS A O 1
ATOM 703 N N . ALA A 1 91 ? -12.408 19.921 -5.870 1.00 83.69 91 ALA A N 1
ATOM 704 C CA . ALA A 1 91 ? -11.338 19.134 -5.262 1.00 83.69 91 ALA A CA 1
ATOM 705 C C . ALA A 1 91 ? -9.936 19.677 -5.595 1.00 83.69 91 ALA A C 1
ATOM 707 O O . ALA A 1 91 ? -9.052 19.637 -4.748 1.00 83.69 91 ALA A O 1
ATOM 708 N N . LEU A 1 92 ? -9.744 20.211 -6.806 1.00 80.19 92 LEU A N 1
ATOM 709 C CA . LEU A 1 92 ? -8.460 20.752 -7.276 1.00 80.19 92 LEU A CA 1
ATOM 710 C C . LEU A 1 92 ? -8.323 22.280 -7.111 1.00 80.19 92 LEU A C 1
ATOM 712 O O . LEU A 1 92 ? -7.251 22.837 -7.347 1.00 80.19 92 LEU A O 1
ATOM 716 N N . GLY A 1 93 ? -9.397 22.972 -6.727 1.00 79.56 93 GLY A N 1
ATOM 717 C CA . GLY A 1 93 ? -9.473 24.433 -6.670 1.00 79.56 93 GLY A CA 1
ATOM 718 C C . GLY A 1 93 ? -9.768 25.096 -8.026 1.00 79.56 93 GLY A C 1
ATOM 719 O O . GLY A 1 93 ? -9.508 24.541 -9.097 1.00 79.56 93 GLY A O 1
ATOM 720 N N . ASP A 1 94 ? -10.300 26.325 -7.989 1.00 71.19 94 ASP A N 1
ATOM 721 C CA . ASP A 1 94 ? -10.814 27.049 -9.169 1.00 71.19 94 ASP A CA 1
ATOM 722 C C . ASP A 1 94 ? -9.766 27.337 -10.259 1.00 71.19 94 ASP A C 1
ATOM 724 O O . ASP A 1 94 ? -10.127 27.511 -11.427 1.00 71.19 94 ASP A O 1
ATOM 728 N N . VAL A 1 95 ? -8.481 27.359 -9.892 1.00 73.12 95 VAL A N 1
ATOM 729 C CA . VAL A 1 95 ? -7.354 27.593 -10.808 1.00 73.12 95 VAL A CA 1
ATOM 730 C C . VAL A 1 95 ? -6.946 26.302 -11.528 1.00 73.12 95 VAL A C 1
ATOM 732 O O . VAL A 1 95 ? -6.826 26.281 -12.754 1.00 73.12 95 VAL A O 1
ATOM 735 N N . HIS A 1 96 ? -6.780 25.198 -10.792 1.00 79.75 96 HIS A N 1
ATOM 736 C CA . HIS A 1 96 ? -6.263 23.941 -11.346 1.00 79.75 96 HIS A CA 1
ATOM 737 C C . HIS A 1 96 ? -7.358 23.045 -11.938 1.00 79.75 96 HIS A C 1
ATOM 739 O O . HIS A 1 96 ? -7.081 22.273 -12.856 1.00 79.75 96 HIS A O 1
ATOM 745 N N . GLY A 1 97 ? -8.607 23.171 -11.479 1.00 83.19 97 GLY A N 1
ATOM 746 C CA . GLY A 1 97 ? -9.751 22.401 -11.971 1.00 83.19 97 GLY A CA 1
ATOM 747 C C . GLY A 1 97 ? -9.974 22.521 -13.485 1.00 83.19 97 GLY A C 1
ATOM 748 O O . GLY A 1 97 ? -9.923 21.509 -14.189 1.00 83.19 97 GLY A O 1
ATOM 749 N N . PRO A 1 98 ? -10.152 23.738 -14.038 1.00 85.38 98 PRO A N 1
ATOM 750 C CA . PRO A 1 98 ? -10.329 23.929 -15.478 1.00 85.38 98 PRO A CA 1
ATOM 751 C C . PRO A 1 98 ? -9.135 23.448 -16.313 1.00 85.38 98 PRO A C 1
ATOM 753 O O . PRO A 1 98 ? -9.321 22.963 -17.430 1.00 85.38 98 PRO A O 1
ATOM 756 N N . ALA A 1 99 ? -7.913 23.560 -15.785 1.00 86.75 99 ALA A N 1
ATOM 757 C CA . ALA A 1 99 ? -6.719 23.041 -16.444 1.00 86.75 99 ALA A CA 1
ATOM 758 C C . ALA A 1 99 ? -6.707 21.503 -16.457 1.00 86.75 99 ALA A C 1
ATOM 760 O O . ALA A 1 99 ? -6.381 20.906 -17.482 1.00 86.75 99 ALA A O 1
ATOM 761 N N . ALA A 1 100 ? -7.127 20.853 -15.368 1.00 88.31 100 ALA A N 1
ATOM 762 C CA . ALA A 1 100 ? -7.223 19.399 -15.274 1.00 88.31 100 ALA A CA 1
ATOM 763 C C . ALA A 1 100 ? -8.238 18.812 -16.268 1.00 88.31 100 ALA A C 1
ATOM 765 O O . ALA A 1 100 ? -7.945 17.815 -16.922 1.00 88.31 100 ALA A O 1
ATOM 766 N N . LEU A 1 101 ? -9.375 19.480 -16.490 1.00 91.75 101 LEU A N 1
ATOM 767 C CA . LEU A 1 101 ? -10.359 19.076 -17.506 1.00 91.75 101 LEU A CA 1
ATOM 768 C C . LEU A 1 101 ? -9.792 19.060 -18.935 1.00 91.75 101 LEU A C 1
ATOM 770 O O . LEU A 1 101 ? -10.288 18.344 -19.807 1.00 91.75 101 LEU A O 1
ATOM 774 N N . LYS A 1 102 ? -8.751 19.851 -19.219 1.00 90.88 102 LYS A N 1
ATOM 775 C CA . LYS A 1 102 ? -8.080 19.838 -20.527 1.00 90.88 102 LYS A CA 1
ATOM 776 C C . LYS A 1 102 ? -7.164 18.627 -20.713 1.00 90.88 102 LYS A C 1
ATOM 778 O O . LYS A 1 102 ? -6.804 18.343 -21.851 1.00 90.88 102 LYS A O 1
ATOM 783 N N . LYS A 1 103 ? -6.816 17.920 -19.633 1.00 90.69 103 LYS A N 1
ATOM 784 C CA . LYS A 1 103 ? -5.844 16.823 -19.661 1.00 90.69 103 LYS A CA 1
ATOM 785 C C . LYS A 1 103 ? -6.417 15.485 -20.129 1.00 90.69 103 LYS A C 1
ATOM 787 O O . LYS A 1 103 ? -5.622 14.682 -20.598 1.00 90.69 103 LYS A O 1
ATOM 792 N N . PHE A 1 104 ? -7.735 15.276 -20.049 1.00 91.44 104 PHE A N 1
ATOM 793 C CA . PHE A 1 104 ? -8.395 14.084 -20.597 1.00 91.44 104 PHE A CA 1
ATOM 794 C C . PHE A 1 104 ? -8.222 14.025 -22.118 1.00 91.44 104 PHE A C 1
ATOM 796 O O . PHE A 1 104 ? -8.609 14.963 -22.826 1.00 91.44 104 PHE A O 1
ATOM 803 N N . LYS A 1 105 ? -7.642 12.928 -22.607 1.00 89.69 105 LYS A N 1
ATOM 804 C CA . LYS A 1 105 ? -7.418 12.632 -24.023 1.00 89.69 105 LYS A CA 1
ATOM 805 C C . LYS A 1 105 ? -7.658 11.140 -24.292 1.00 89.69 105 LYS A C 1
ATOM 807 O O . LYS A 1 105 ? -7.282 10.331 -23.444 1.00 89.69 105 LYS A O 1
ATOM 812 N N . PRO A 1 106 ? -8.201 10.779 -25.468 1.00 88.19 106 PRO A N 1
ATOM 813 C CA . PRO A 1 106 ? -8.266 9.388 -25.909 1.00 88.19 106 PRO A CA 1
ATOM 814 C C . PRO A 1 106 ? -6.910 8.672 -25.843 1.00 88.19 106 PRO A C 1
ATOM 816 O O . PRO A 1 106 ? -5.853 9.288 -26.005 1.00 88.19 106 PRO A O 1
ATOM 819 N N . GLY A 1 107 ? -6.961 7.374 -25.558 1.00 83.12 107 GLY A N 1
ATOM 820 C CA . GLY A 1 107 ? -5.830 6.462 -25.414 1.00 83.12 107 GLY A CA 1
ATOM 821 C C . GLY A 1 107 ? -5.102 6.522 -24.066 1.00 83.12 107 GLY A C 1
ATOM 822 O O . GLY A 1 107 ? -4.264 5.661 -23.802 1.00 83.12 107 GLY A O 1
ATOM 823 N N . GLN A 1 108 ? -5.388 7.506 -23.205 1.00 90.69 108 GLN A N 1
ATOM 824 C CA . GLN A 1 108 ? -4.747 7.605 -21.891 1.00 90.69 108 GLN A CA 1
ATOM 825 C C . GLN A 1 108 ? -5.183 6.475 -20.962 1.00 90.69 108 GLN A C 1
ATOM 827 O O . GLN A 1 108 ? -6.375 6.208 -20.854 1.00 90.69 108 GLN A O 1
ATOM 832 N N . LEU A 1 109 ? -4.241 5.885 -20.229 1.00 91.75 109 LEU A N 1
ATOM 833 C CA . LEU A 1 109 ? -4.568 5.025 -19.095 1.00 91.75 109 LEU A CA 1
ATOM 834 C C . LEU A 1 109 ? -4.705 5.896 -17.847 1.00 91.75 109 LEU A C 1
ATOM 836 O O . LEU A 1 109 ? -3.781 6.640 -17.511 1.00 91.75 109 LEU A O 1
ATOM 840 N N . LEU A 1 110 ? -5.853 5.834 -17.175 1.00 94.75 110 LEU A N 1
ATOM 841 C CA . LEU A 1 110 ? -6.158 6.655 -16.006 1.00 94.75 110 LEU A CA 1
ATOM 842 C C . LEU A 1 110 ? -6.402 5.797 -14.770 1.00 94.75 110 LEU A C 1
ATOM 844 O O . LEU A 1 110 ? -7.201 4.865 -14.812 1.00 94.75 110 LEU A O 1
ATOM 848 N N . LEU A 1 111 ? -5.807 6.199 -13.646 1.00 95.25 111 LEU A N 1
ATOM 849 C CA . LEU A 1 111 ? -6.275 5.830 -12.312 1.00 95.25 111 LEU A CA 1
ATOM 850 C C . LEU A 1 111 ? -7.247 6.906 -11.831 1.00 95.25 111 LEU A C 1
ATOM 852 O O . LEU A 1 111 ? -6.855 8.055 -11.625 1.00 95.25 111 LEU A O 1
ATOM 856 N N . VAL A 1 112 ? -8.512 6.549 -11.650 1.00 95.81 112 VAL A N 1
ATOM 857 C CA . VAL A 1 112 ? -9.597 7.480 -11.337 1.00 95.81 112 VAL A CA 1
ATOM 858 C C . VAL A 1 112 ? -10.126 7.199 -9.941 1.00 95.81 112 VAL A C 1
ATOM 860 O O . VAL A 1 112 ? -10.525 6.076 -9.646 1.00 95.81 112 VAL A O 1
ATOM 863 N N . LYS A 1 113 ? -10.181 8.230 -9.093 1.00 95.75 113 LYS A N 1
ATOM 864 C CA . LYS A 1 113 ? -10.947 8.212 -7.843 1.00 95.75 113 LYS A CA 1
ATOM 865 C C . LYS A 1 113 ? -12.226 9.009 -8.050 1.00 95.75 113 LYS A C 1
ATOM 867 O O . LYS A 1 113 ? -12.196 10.176 -8.457 1.00 95.75 113 LYS A O 1
ATOM 872 N N . GLY A 1 114 ? -13.360 8.383 -7.788 1.00 95.25 114 GLY A N 1
ATOM 873 C CA . GLY A 1 114 ? -14.663 8.966 -8.054 1.00 95.25 114 GLY A CA 1
ATOM 874 C C . GLY A 1 114 ? -15.750 8.375 -7.182 1.00 95.25 114 GLY A C 1
ATOM 875 O O . GLY A 1 114 ? -15.483 7.669 -6.215 1.00 95.25 114 GLY A O 1
ATOM 876 N N . ARG A 1 115 ? -16.990 8.693 -7.531 1.00 95.31 115 ARG A N 1
ATOM 877 C CA . ARG A 1 115 ? -18.173 8.206 -6.834 1.00 95.31 115 ARG A CA 1
ATOM 878 C C . ARG A 1 115 ? -19.263 7.846 -7.829 1.00 95.31 115 ARG A C 1
ATOM 880 O O . ARG A 1 115 ? -19.451 8.578 -8.800 1.00 95.31 115 ARG A O 1
ATOM 887 N N . THR A 1 116 ? -19.987 6.761 -7.586 1.00 95.19 116 THR A N 1
ATOM 888 C CA . THR A 1 116 ? -21.121 6.364 -8.431 1.00 95.19 116 THR A CA 1
ATOM 889 C C . THR A 1 116 ? -22.198 7.452 -8.422 1.00 95.19 116 THR A C 1
ATOM 891 O O . THR A 1 116 ? -22.485 8.054 -7.382 1.00 95.19 116 THR A O 1
ATOM 894 N N . ASN A 1 117 ? -22.796 7.743 -9.579 1.00 94.88 117 ASN A N 1
ATOM 895 C CA . ASN A 1 117 ? -23.766 8.836 -9.710 1.00 94.88 117 ASN A CA 1
ATOM 896 C C . ASN A 1 117 ? -25.230 8.389 -9.536 1.00 94.88 117 ASN A C 1
ATOM 898 O O . ASN A 1 117 ? -26.137 8.982 -10.111 1.00 94.88 117 ASN A O 1
ATOM 902 N N . VAL A 1 118 ? -25.478 7.355 -8.724 1.00 90.25 118 VAL A N 1
ATOM 903 C CA . VAL A 1 118 ? -26.804 6.718 -8.547 1.00 90.25 118 VAL A CA 1
ATOM 904 C C . VAL A 1 118 ? -27.859 7.612 -7.879 1.00 90.25 118 VAL A C 1
ATOM 906 O O . VAL A 1 118 ? -29.047 7.304 -7.897 1.00 90.25 118 VAL A O 1
ATOM 909 N N . GLY A 1 119 ? -27.442 8.746 -7.306 1.00 86.50 119 GLY A N 1
ATOM 910 C CA . GLY A 1 119 ? -28.345 9.784 -6.799 1.00 86.50 119 GLY A CA 1
ATOM 911 C C . GLY A 1 119 ? -28.877 10.732 -7.883 1.00 86.50 119 GLY A C 1
ATOM 912 O O . GLY A 1 119 ? -29.761 11.540 -7.605 1.00 86.50 119 GLY A O 1
ATOM 913 N N . ASN A 1 120 ? -28.339 10.670 -9.104 1.00 91.06 120 ASN A N 1
ATOM 914 C CA . ASN A 1 120 ? -28.737 11.515 -10.223 1.00 91.06 120 ASN A CA 1
ATOM 915 C C . ASN A 1 120 ? -29.637 10.736 -11.195 1.00 91.06 120 ASN A C 1
ATOM 917 O O . ASN A 1 120 ? -29.269 9.673 -11.687 1.00 91.06 120 ASN A O 1
ATOM 921 N N . ARG A 1 121 ? -30.809 11.294 -11.510 1.00 88.62 121 ARG A N 1
ATOM 922 C CA . ARG A 1 121 ? -31.816 10.617 -12.342 1.00 88.62 121 ARG A CA 1
ATOM 923 C C . ARG A 1 121 ? -31.411 10.482 -13.805 1.00 88.62 121 ARG A C 1
ATOM 925 O O . ARG A 1 121 ? -31.767 9.487 -14.419 1.00 88.62 121 ARG A O 1
ATOM 932 N N . ASP A 1 122 ? -30.661 11.433 -14.352 1.00 90.12 122 ASP A N 1
ATOM 933 C CA . ASP A 1 122 ? -30.176 11.351 -15.735 1.00 90.12 122 ASP A CA 1
ATOM 934 C C . ASP A 1 122 ? -29.143 10.226 -15.878 1.00 90.12 122 ASP A C 1
ATOM 936 O O . ASP A 1 122 ? -29.119 9.515 -16.885 1.00 90.12 122 ASP A O 1
ATOM 940 N N . SER A 1 123 ? -28.335 10.012 -14.836 1.00 94.12 123 SER A N 1
ATOM 941 C CA . SER A 1 123 ? -27.423 8.870 -14.753 1.00 94.12 123 SER A CA 1
ATOM 942 C C . SER A 1 123 ? -28.164 7.544 -14.588 1.00 94.12 123 SER A C 1
ATOM 944 O O . SER A 1 123 ? -27.803 6.577 -15.251 1.00 94.12 123 SER A O 1
ATOM 946 N N . LEU A 1 124 ? -29.238 7.492 -13.789 1.00 92.81 124 LEU A N 1
ATOM 947 C CA . LEU A 1 124 ? -30.104 6.304 -13.728 1.00 92.81 124 LEU A CA 1
ATOM 948 C C . LEU A 1 124 ? -30.763 6.015 -15.085 1.00 92.81 124 LEU A C 1
ATOM 950 O O . LEU A 1 124 ? -30.744 4.880 -15.545 1.00 92.81 124 LEU A O 1
ATOM 954 N N . GLY A 1 125 ? -31.271 7.040 -15.773 1.00 91.75 125 GLY A N 1
ATOM 955 C CA . GLY A 1 125 ? -31.829 6.891 -17.118 1.00 91.75 125 GLY A CA 1
ATOM 956 C C . GLY A 1 125 ? -30.794 6.404 -18.134 1.00 91.75 125 GLY A C 1
ATOM 957 O O . GLY A 1 125 ? -31.098 5.558 -18.970 1.00 91.75 125 GLY A O 1
ATOM 958 N N . SER A 1 126 ? -29.551 6.882 -18.033 1.00 91.81 126 SER A N 1
ATOM 959 C CA . SER A 1 126 ? -28.440 6.417 -18.874 1.00 91.81 126 SER A CA 1
ATOM 960 C C . SER A 1 126 ? -28.067 4.959 -18.589 1.00 91.81 126 SER A C 1
ATOM 962 O O . SER A 1 126 ? -27.762 4.221 -19.526 1.00 91.81 126 SER A O 1
ATOM 964 N N . TRP A 1 127 ? -28.154 4.519 -17.332 1.00 93.94 127 TRP A N 1
ATOM 965 C CA . TRP A 1 127 ? -27.981 3.115 -16.965 1.00 93.94 127 TRP A CA 1
ATOM 966 C C . TRP A 1 127 ? -29.082 2.233 -17.572 1.00 93.94 127 TRP A C 1
ATOM 968 O O . TRP A 1 127 ? -28.775 1.287 -18.289 1.00 93.94 127 TRP A O 1
ATOM 978 N N . ILE A 1 128 ? -30.351 2.603 -17.393 1.00 92.56 128 ILE A N 1
ATOM 979 C CA . ILE A 1 128 ? -31.510 1.826 -17.868 1.00 92.56 128 ILE A CA 1
ATOM 980 C C . ILE A 1 128 ? -31.553 1.751 -19.402 1.00 92.56 128 ILE A C 1
ATOM 982 O O . ILE A 1 128 ? -31.723 0.683 -19.981 1.00 92.56 128 ILE A O 1
ATOM 986 N N . GLN A 1 129 ? -31.396 2.891 -20.080 1.00 91.38 129 GLN A N 1
ATOM 987 C CA . GLN A 1 129 ? -31.656 2.993 -21.523 1.00 91.38 129 GLN A CA 1
ATOM 988 C C . GLN A 1 129 ? -30.426 2.696 -22.381 1.00 91.38 129 GLN A C 1
ATOM 990 O O . GLN A 1 129 ? -30.561 2.277 -23.527 1.00 91.38 129 GLN A O 1
ATOM 995 N N . LYS A 1 130 ? -29.227 2.981 -21.862 1.00 89.75 130 LYS A N 1
ATOM 996 C CA . LYS A 1 130 ? -27.973 2.933 -22.633 1.00 89.75 130 LYS A CA 1
ATOM 997 C C . LYS A 1 130 ? -26.926 2.022 -22.011 1.00 89.75 130 LYS A C 1
ATOM 999 O O . LYS A 1 130 ? -25.830 1.930 -22.553 1.00 89.75 130 LYS A O 1
ATOM 1004 N N . ARG A 1 131 ? -27.225 1.401 -20.864 1.00 92.75 131 ARG A N 1
ATOM 1005 C CA . ARG A 1 131 ? -26.272 0.590 -20.094 1.00 92.75 131 ARG A CA 1
ATOM 1006 C C . ARG A 1 131 ? -24.969 1.337 -19.801 1.00 92.75 131 ARG A C 1
ATOM 1008 O O . ARG A 1 131 ? -23.891 0.752 -19.806 1.00 92.75 131 ARG A O 1
ATOM 1015 N N . SER A 1 132 ? -25.071 2.645 -19.552 1.00 94.00 132 SER A N 1
ATOM 1016 C CA . SER A 1 132 ? -23.937 3.504 -19.200 1.00 94.00 132 SER A CA 1
ATOM 1017 C C . SER A 1 132 ? -23.899 3.728 -17.698 1.00 94.00 132 SER A C 1
ATOM 1019 O O . SER A 1 132 ? -24.799 4.352 -17.133 1.00 94.00 132 SER A O 1
ATOM 1021 N N . PHE A 1 133 ? -22.846 3.240 -17.052 1.00 95.25 133 PHE A N 1
ATOM 1022 C CA . PHE A 1 133 ? -22.622 3.430 -15.629 1.00 95.25 133 PHE A CA 1
ATOM 1023 C C . PHE A 1 133 ? -21.775 4.679 -15.366 1.00 95.25 133 PHE A C 1
ATOM 1025 O O . PHE A 1 133 ? -20.599 4.750 -15.730 1.00 95.25 133 PHE A O 1
ATOM 1032 N N . ASP A 1 134 ? -22.384 5.678 -14.728 1.00 96.88 134 ASP A N 1
ATOM 1033 C CA . ASP A 1 134 ? -21.782 6.999 -14.553 1.00 96.88 134 ASP A CA 1
ATOM 1034 C C . ASP A 1 134 ? -21.006 7.145 -13.233 1.00 96.88 134 ASP A C 1
ATOM 1036 O O . ASP A 1 134 ? -21.507 6.879 -12.133 1.00 96.88 134 ASP A O 1
ATOM 1040 N N . ILE A 1 135 ? -19.796 7.696 -13.341 1.00 97.19 135 ILE A N 1
ATOM 1041 C CA . ILE A 1 135 ? -18.868 7.937 -12.235 1.00 97.19 135 ILE A CA 1
ATOM 1042 C C . ILE A 1 135 ? -18.518 9.420 -12.175 1.00 97.19 135 ILE A C 1
ATOM 1044 O O . ILE A 1 135 ? -17.907 9.971 -13.088 1.00 97.19 135 ILE A O 1
ATOM 1048 N N . VAL A 1 136 ? -18.821 10.082 -11.062 1.00 97.50 136 VAL A N 1
ATOM 1049 C CA . VAL A 1 136 ? -18.404 11.466 -10.822 1.00 97.50 136 VAL A CA 1
ATOM 1050 C C . VAL A 1 136 ? -16.953 11.493 -10.359 1.00 97.50 136 VAL A C 1
ATOM 1052 O O . VAL A 1 136 ? -16.621 10.986 -9.287 1.00 97.50 136 VAL A O 1
ATOM 1055 N N . VAL A 1 137 ? -16.085 12.123 -11.147 1.00 97.06 137 VAL A N 1
ATOM 1056 C CA . VAL A 1 137 ? -14.643 12.171 -10.877 1.00 97.06 137 VAL A CA 1
ATOM 1057 C C . VAL A 1 137 ? -14.342 13.144 -9.736 1.00 97.06 137 VAL A C 1
ATOM 1059 O O . VAL A 1 137 ? -14.772 14.303 -9.757 1.00 97.06 137 VAL A O 1
ATOM 1062 N N . GLN A 1 138 ? -13.564 12.682 -8.756 1.00 94.12 138 GLN A N 1
ATOM 1063 C CA . GLN A 1 138 ? -13.032 13.492 -7.655 1.00 94.12 138 GLN A CA 1
ATOM 1064 C C . GLN A 1 138 ? -11.556 13.831 -7.885 1.00 94.12 138 GLN A C 1
ATOM 1066 O O . GLN A 1 138 ? -11.154 14.977 -7.699 1.00 94.12 138 GLN A O 1
ATOM 1071 N N . SER A 1 139 ? -10.765 12.859 -8.340 1.00 93.25 139 SER A N 1
ATOM 1072 C CA . SER A 1 139 ? -9.387 13.049 -8.791 1.00 93.25 139 SER A CA 1
ATOM 1073 C C . SER A 1 139 ? -8.996 11.973 -9.803 1.00 93.25 139 SER A C 1
ATOM 1075 O O . SER A 1 139 ? -9.669 10.951 -9.942 1.00 93.25 139 SER A O 1
ATOM 1077 N N . PHE A 1 140 ? -7.920 12.213 -10.547 1.00 95.62 140 PHE A N 1
ATOM 1078 C CA . PHE A 1 140 ? -7.363 11.222 -11.459 1.00 95.62 140 PHE A CA 1
ATOM 1079 C C . PHE A 1 140 ? -5.855 11.415 -11.615 1.00 95.62 140 PHE A C 1
ATOM 1081 O O . PHE A 1 140 ? -5.353 12.537 -11.493 1.00 95.62 140 PHE A O 1
ATOM 1088 N N . SER A 1 141 ? -5.171 10.326 -11.947 1.00 93.31 141 SER A N 1
ATOM 1089 C CA . SER A 1 141 ? -3.770 10.299 -12.357 1.00 93.31 141 SER A CA 1
ATOM 1090 C C . SER A 1 141 ? -3.679 9.680 -13.746 1.00 93.31 141 SER A C 1
ATOM 1092 O O . SER A 1 141 ? -4.306 8.657 -14.013 1.00 93.31 141 SER A O 1
ATOM 1094 N N . ILE A 1 142 ? -2.911 10.306 -14.635 1.00 93.25 142 ILE A N 1
ATOM 1095 C CA . ILE A 1 142 ? -2.602 9.738 -15.950 1.00 93.25 142 ILE A CA 1
ATOM 1096 C C . ILE A 1 142 ? -1.416 8.800 -15.753 1.00 93.25 142 ILE A C 1
ATOM 1098 O O . ILE A 1 142 ? -0.347 9.269 -15.373 1.00 93.25 142 ILE A O 1
ATOM 1102 N N . LEU A 1 143 ? -1.622 7.507 -15.987 1.00 86.69 143 LEU A N 1
ATOM 1103 C CA . LEU A 1 143 ? -0.578 6.486 -15.909 1.00 86.69 143 LEU A CA 1
ATOM 1104 C C . LEU A 1 143 ? 0.123 6.300 -17.261 1.00 86.69 143 LEU A C 1
ATOM 1106 O O . LEU A 1 143 ? 1.337 6.164 -17.306 1.00 86.69 143 LEU A O 1
ATOM 1110 N N . GLU A 1 144 ? -0.617 6.396 -18.371 1.00 86.81 144 GLU A N 1
ATOM 1111 C CA . GLU A 1 144 ? -0.059 6.326 -19.730 1.00 86.81 144 GLU A CA 1
ATOM 1112 C C . GLU A 1 144 ? -0.639 7.423 -20.623 1.00 86.81 144 GLU A C 1
ATOM 1114 O O . GLU A 1 144 ? -1.822 7.762 -20.537 1.00 86.81 144 GLU A O 1
ATOM 1119 N N . HIS A 1 145 ? 0.179 7.957 -21.532 1.00 83.06 145 HIS A N 1
ATOM 1120 C CA . HIS A 1 145 ? -0.270 8.895 -22.560 1.00 83.06 145 HIS A CA 1
ATOM 1121 C C . HIS A 1 145 ? -0.557 8.128 -23.859 1.00 83.06 145 HIS A C 1
ATOM 1123 O O . HIS A 1 145 ? 0.305 7.406 -24.348 1.00 83.06 145 HIS A O 1
ATOM 1129 N N . GLY A 1 146 ? -1.744 8.319 -24.449 1.00 59.78 146 GLY A N 1
ATOM 1130 C CA . GLY A 1 146 ? -2.270 7.532 -25.580 1.00 59.78 146 GLY A CA 1
ATOM 1131 C C . GLY A 1 146 ? -1.507 7.566 -26.915 1.00 59.78 146 GLY A C 1
ATOM 1132 O O . GLY A 1 146 ? -2.039 7.116 -27.921 1.00 59.78 146 GLY A O 1
ATOM 1133 N N . GLY A 1 147 ? -0.282 8.098 -26.959 1.00 51.81 147 GLY A N 1
ATOM 1134 C CA . GLY A 1 147 ? 0.543 8.162 -28.171 1.00 51.81 147 GLY A CA 1
ATOM 1135 C C . GLY A 1 147 ? 1.374 6.906 -28.464 1.00 51.81 147 GLY A C 1
ATOM 1136 O O . GLY A 1 147 ? 1.844 6.759 -29.587 1.00 51.81 147 GLY A O 1
ATOM 1137 N N . ALA A 1 148 ? 1.563 6.001 -27.496 1.00 44.94 148 ALA A N 1
ATOM 1138 C CA . ALA A 1 148 ? 2.485 4.869 -27.654 1.00 44.94 148 ALA A CA 1
ATOM 1139 C C . ALA A 1 148 ? 1.900 3.677 -28.443 1.00 44.94 148 ALA A C 1
ATOM 1141 O O . ALA A 1 148 ? 2.643 2.980 -29.127 1.00 44.94 148 ALA A O 1
ATOM 1142 N N . LEU A 1 149 ? 0.578 3.469 -28.414 1.00 43.56 149 LEU A N 1
ATOM 1143 C CA . LEU A 1 149 ? -0.076 2.298 -29.027 1.00 43.56 149 LEU A CA 1
ATOM 1144 C C . LEU A 1 149 ? -0.465 2.481 -30.506 1.00 43.56 149 LEU A C 1
ATOM 1146 O O . LEU A 1 149 ? -0.591 1.496 -31.224 1.00 43.56 149 LEU A O 1
ATOM 1150 N N . LEU A 1 150 ? -0.612 3.719 -30.993 1.00 39.41 150 LEU A N 1
ATOM 1151 C CA . LEU A 1 150 ? -0.892 3.986 -32.416 1.00 39.41 150 LEU A CA 1
ATOM 1152 C C . LEU A 1 150 ? 0.387 4.072 -33.267 1.00 39.41 150 LEU A C 1
ATOM 1154 O O . LEU A 1 150 ? 0.338 3.869 -34.478 1.00 39.41 150 LEU A O 1
ATOM 1158 N N . ALA A 1 151 ? 1.542 4.335 -32.647 1.00 35.12 151 ALA A N 1
ATOM 1159 C CA . ALA A 1 151 ? 2.826 4.458 -33.342 1.00 35.12 151 ALA A CA 1
ATOM 1160 C C . ALA A 1 151 ? 3.476 3.104 -33.692 1.00 35.12 151 ALA A C 1
ATOM 1162 O O . ALA A 1 151 ? 4.394 3.064 -34.511 1.00 35.12 151 ALA A O 1
ATOM 1163 N N . SER A 1 152 ? 3.012 1.998 -33.100 1.00 35.69 152 SER A N 1
ATOM 1164 C CA . SER A 1 152 ? 3.546 0.655 -33.361 1.00 35.69 152 SER A CA 1
ATOM 1165 C C . SER A 1 152 ? 2.997 0.012 -34.641 1.00 35.69 152 SER A C 1
ATOM 1167 O O . SER A 1 152 ? 3.616 -0.917 -35.150 1.00 35.69 152 SER A O 1
ATOM 1169 N N . LYS A 1 153 ? 1.898 0.527 -35.219 1.00 36.94 153 LYS A N 1
ATOM 1170 C CA . LYS A 1 153 ? 1.326 0.011 -36.481 1.00 36.94 153 LYS A CA 1
ATOM 1171 C C . LYS A 1 153 ? 1.768 0.752 -37.749 1.00 36.94 153 LYS A C 1
ATOM 1173 O O . LYS A 1 153 ? 1.556 0.233 -38.835 1.00 36.94 153 LYS A O 1
ATOM 1178 N N . SER A 1 154 ? 2.410 1.921 -37.654 1.00 32.28 154 SER A N 1
ATOM 1179 C CA . SER A 1 154 ? 2.814 2.709 -38.838 1.00 32.28 154 SER A CA 1
ATOM 1180 C C . SER A 1 154 ? 4.310 2.644 -39.171 1.00 32.28 154 SER A C 1
ATOM 1182 O O . SER A 1 154 ? 4.791 3.459 -39.956 1.00 32.28 154 SER A O 1
ATOM 1184 N N . LYS A 1 155 ? 5.072 1.743 -38.536 1.00 30.73 155 LYS A N 1
ATOM 1185 C CA . LYS A 1 155 ? 6.539 1.649 -38.679 1.00 30.73 155 LYS A CA 1
ATOM 1186 C C . LYS A 1 155 ? 7.046 0.349 -39.311 1.00 30.73 155 LYS A C 1
ATOM 1188 O O . LYS A 1 155 ? 8.253 0.138 -39.356 1.00 30.73 155 LYS A O 1
ATOM 1193 N N . GLN A 1 156 ? 6.153 -0.481 -39.845 1.00 29.83 156 GLN A N 1
ATOM 1194 C CA . GLN A 1 156 ? 6.509 -1.469 -40.860 1.00 29.83 156 GLN A CA 1
ATOM 1195 C C . GLN A 1 156 ? 6.125 -0.897 -42.220 1.00 29.83 156 GLN A C 1
ATOM 1197 O O . GLN A 1 156 ? 4.968 -0.952 -42.608 1.00 29.83 156 GLN A O 1
ATOM 1202 N N . GLU A 1 157 ? 7.112 -0.269 -42.855 1.00 32.00 157 GLU A N 1
ATOM 1203 C CA . GLU A 1 157 ? 7.294 -0.027 -44.292 1.00 32.00 157 GLU A CA 1
ATOM 1204 C C . GLU A 1 157 ? 7.919 1.351 -44.536 1.00 32.00 157 GLU A C 1
ATOM 1206 O O . GLU A 1 157 ? 7.417 2.385 -44.099 1.00 32.00 157 GLU A O 1
ATOM 1211 N N . ARG A 1 158 ? 8.988 1.313 -45.342 1.00 26.69 158 ARG A N 1
ATOM 1212 C CA . ARG A 1 158 ? 9.792 2.411 -45.905 1.00 26.69 158 ARG A CA 1
ATOM 1213 C C . ARG A 1 158 ? 11.009 2.820 -45.081 1.00 26.69 158 ARG A C 1
ATOM 1215 O O . ARG A 1 158 ? 11.067 3.870 -44.449 1.00 26.69 158 ARG A O 1
ATOM 1222 N N . GLU A 1 159 ? 12.032 1.982 -45.207 1.00 24.84 159 GLU A N 1
ATOM 1223 C CA . GLU A 1 159 ? 13.420 2.430 -45.179 1.00 24.84 159 GLU A CA 1
ATOM 1224 C C . GLU A 1 159 ? 13.781 3.229 -46.445 1.00 24.84 159 GLU A C 1
ATOM 1226 O O . GLU A 1 159 ? 13.188 3.028 -47.507 1.00 24.84 159 GLU A O 1
ATOM 1231 N N . SER A 1 160 ? 14.862 4.012 -46.301 1.00 24.95 160 SER A N 1
ATOM 1232 C CA . SER A 1 160 ? 15.773 4.564 -47.327 1.00 24.95 160 SER A CA 1
ATOM 1233 C C . SER A 1 160 ? 15.601 6.067 -47.684 1.00 24.95 160 SER A C 1
ATOM 1235 O O . SER A 1 160 ? 14.512 6.624 -47.566 1.00 24.95 160 SER A O 1
ATOM 1237 N N . PRO A 1 161 ? 16.701 6.794 -48.003 1.00 35.06 161 PRO A N 1
ATOM 1238 C CA . PRO A 1 161 ? 17.402 7.643 -47.026 1.00 35.06 161 PRO A CA 1
ATOM 1239 C C . PRO A 1 161 ? 17.665 9.069 -47.552 1.00 35.06 161 PRO A C 1
ATOM 1241 O O . PRO A 1 161 ? 17.907 9.267 -48.739 1.00 35.06 161 PRO A O 1
ATOM 1244 N N . SER A 1 162 ? 17.711 10.097 -46.697 1.00 24.09 162 SER A N 1
ATOM 1245 C CA . SER A 1 162 ? 18.260 11.408 -47.099 1.00 24.09 162 SER A CA 1
ATOM 1246 C C . SER A 1 162 ? 18.746 12.235 -45.909 1.00 24.09 162 SER A C 1
ATOM 1248 O O . SER A 1 162 ? 17.998 12.529 -44.980 1.00 24.09 162 SER A O 1
ATOM 1250 N N . LEU A 1 163 ? 20.021 12.617 -45.976 1.00 25.00 163 LEU A N 1
ATOM 1251 C CA . LEU A 1 163 ? 20.705 13.554 -45.088 1.00 25.00 163 LEU A CA 1
ATOM 1252 C C . LEU A 1 163 ? 20.165 14.989 -45.241 1.00 25.00 163 LEU A C 1
ATOM 1254 O O . LEU A 1 163 ? 19.947 15.428 -46.363 1.00 25.00 163 LEU A O 1
ATOM 1258 N N . MET A 1 164 ? 20.102 15.762 -44.147 1.00 24.70 164 MET A N 1
ATOM 1259 C CA . MET A 1 164 ? 20.994 16.920 -43.906 1.00 24.70 164 MET A CA 1
ATOM 1260 C C . MET A 1 164 ? 20.571 17.786 -42.692 1.00 24.70 164 MET A C 1
ATOM 1262 O O . MET A 1 164 ? 19.529 18.424 -42.675 1.00 24.70 164 MET A O 1
ATOM 1266 N N . ILE A 1 165 ? 21.473 17.831 -41.702 1.00 24.50 165 ILE A N 1
ATOM 1267 C CA . ILE A 1 165 ? 22.135 19.019 -41.117 1.00 24.50 165 ILE A CA 1
ATOM 1268 C C . ILE A 1 165 ? 21.288 20.156 -40.475 1.00 24.50 165 ILE A C 1
ATOM 1270 O O . ILE A 1 165 ? 20.757 21.040 -41.134 1.00 24.50 165 ILE A O 1
ATOM 1274 N N . LYS A 1 166 ? 21.427 20.200 -39.134 1.00 26.95 166 LYS A N 1
ATOM 1275 C CA . LYS A 1 166 ? 21.575 21.333 -38.180 1.00 26.95 166 LYS A CA 1
ATOM 1276 C C . LYS A 1 166 ? 20.511 22.446 -38.114 1.00 26.95 166 LYS A C 1
ATOM 1278 O O . LYS A 1 166 ? 20.428 23.303 -38.985 1.00 26.95 166 LYS A O 1
ATOM 1283 N N . LYS A 1 167 ? 20.010 22.654 -36.885 1.00 24.92 167 LYS A N 1
ATOM 1284 C CA . LYS A 1 167 ? 20.362 23.841 -36.070 1.00 24.92 167 LYS A CA 1
ATOM 1285 C C . LYS A 1 167 ? 20.062 23.624 -34.582 1.00 24.92 167 LYS A C 1
ATOM 1287 O O . LYS A 1 167 ? 18.918 23.482 -34.172 1.00 24.92 167 LYS A O 1
ATOM 1292 N N . GLN A 1 168 ? 21.129 23.646 -33.784 1.00 28.34 168 GLN A N 1
ATOM 1293 C CA . GLN A 1 168 ? 21.091 23.910 -32.348 1.00 28.34 168 GLN A CA 1
ATOM 1294 C C . GLN A 1 168 ? 20.496 25.302 -32.102 1.00 28.34 168 GLN A C 1
ATOM 1296 O O . GLN A 1 168 ? 20.913 26.256 -32.762 1.00 28.34 168 GLN A O 1
ATOM 1301 N N . LYS A 1 169 ? 19.605 25.435 -31.113 1.00 25.00 169 LYS A N 1
ATOM 1302 C CA . LYS A 1 169 ? 19.460 26.669 -30.327 1.00 25.00 169 LYS A CA 1
ATOM 1303 C C . LYS A 1 169 ? 18.840 26.394 -28.948 1.00 25.00 169 LYS A C 1
ATOM 1305 O O . LYS A 1 169 ? 17.659 26.108 -28.828 1.00 25.00 169 LYS A O 1
ATOM 1310 N N . ALA A 1 170 ? 19.710 26.544 -27.949 1.00 26.44 170 ALA A N 1
ATOM 1311 C CA . ALA A 1 170 ? 19.489 27.128 -26.626 1.00 26.44 170 ALA A CA 1
ATOM 1312 C C . ALA A 1 170 ? 18.439 26.505 -25.683 1.00 26.44 170 ALA A C 1
ATOM 1314 O O . ALA A 1 170 ? 17.335 27.006 -25.498 1.00 26.44 170 ALA A O 1
ATOM 1315 N N . THR A 1 171 ? 18.907 25.501 -24.946 1.00 33.59 171 THR A N 1
ATOM 1316 C CA . THR A 1 171 ? 18.559 25.190 -23.555 1.00 33.59 171 THR A CA 1
ATOM 1317 C C . THR A 1 171 ? 18.854 26.400 -22.659 1.00 33.59 171 THR A C 1
ATOM 1319 O O . THR A 1 171 ? 20.018 26.755 -22.491 1.00 33.59 171 THR A O 1
ATOM 1322 N N . LYS A 1 172 ? 17.826 27.050 -22.095 1.00 30.41 172 LYS A N 1
ATOM 1323 C CA . LYS A 1 172 ? 17.941 27.983 -20.950 1.00 30.41 172 LYS A CA 1
ATOM 1324 C C . LYS A 1 172 ? 16.549 28.418 -20.465 1.00 30.41 172 LYS A C 1
ATOM 1326 O O . LYS A 1 172 ? 16.144 29.533 -20.751 1.00 30.41 172 LYS A O 1
ATOM 1331 N N . GLN A 1 173 ? 15.800 27.552 -19.764 1.00 31.06 173 GLN A N 1
ATOM 1332 C CA . GLN A 1 173 ? 14.711 28.014 -18.865 1.00 31.06 173 GLN A CA 1
ATOM 1333 C C . GLN A 1 173 ? 14.038 26.956 -17.961 1.00 31.06 173 GLN A C 1
ATOM 1335 O O . GLN A 1 173 ? 12.939 27.197 -17.476 1.00 31.06 173 GLN A O 1
ATOM 1340 N N . MET A 1 174 ? 14.658 25.801 -17.681 1.00 30.14 174 MET A N 1
ATOM 1341 C CA . MET A 1 174 ? 14.041 24.780 -16.803 1.00 30.14 174 MET A CA 1
ATOM 1342 C C . MET A 1 174 ? 14.719 24.573 -15.442 1.00 30.14 174 MET A C 1
ATOM 1344 O O . MET A 1 174 ? 14.196 23.812 -14.640 1.00 30.14 174 MET A O 1
ATOM 1348 N N . GLN A 1 175 ? 15.815 25.274 -15.133 1.00 30.39 175 GLN A N 1
ATOM 1349 C CA . GLN A 1 175 ? 16.536 25.078 -13.864 1.00 30.39 175 GLN A CA 1
ATOM 1350 C C . GLN A 1 175 ? 16.050 25.965 -12.701 1.00 30.39 175 GLN A C 1
ATOM 1352 O O . GLN A 1 175 ? 16.154 25.542 -11.556 1.00 30.39 175 GLN A O 1
ATOM 1357 N N . SER A 1 176 ? 15.438 27.136 -12.940 1.00 34.84 176 SER A N 1
ATOM 1358 C CA . SER A 1 176 ? 15.062 28.027 -11.820 1.00 34.84 176 SER A CA 1
ATOM 1359 C C . SER A 1 176 ? 13.751 27.642 -11.120 1.00 34.84 176 SER A C 1
ATOM 1361 O O . SER A 1 176 ? 13.543 27.980 -9.957 1.00 34.84 176 SER A O 1
ATOM 1363 N N . SER A 1 177 ? 12.855 26.908 -11.795 1.00 37.09 177 SER A N 1
ATOM 1364 C CA . SER A 1 177 ? 11.557 26.527 -11.211 1.00 37.09 177 SER A CA 1
ATOM 1365 C C . SER A 1 177 ? 11.661 25.382 -10.197 1.00 37.09 177 SER A C 1
ATOM 1367 O O . SER A 1 177 ? 10.860 25.313 -9.268 1.00 37.09 177 SER A O 1
ATOM 1369 N N . SER A 1 178 ? 12.669 24.513 -10.333 1.00 42.62 178 SER A N 1
ATOM 1370 C CA . SER A 1 178 ? 12.946 23.423 -9.392 1.00 42.62 178 SER A CA 1
ATOM 1371 C C . SER A 1 178 ? 13.615 23.919 -8.110 1.00 42.62 178 SER A C 1
ATOM 1373 O O . SER A 1 178 ? 13.303 23.413 -7.035 1.00 42.62 178 SER A O 1
ATOM 1375 N N . GLU A 1 179 ? 14.468 24.946 -8.194 1.00 38.03 179 GLU A N 1
ATOM 1376 C CA . GLU A 1 179 ? 15.059 25.601 -7.016 1.00 38.03 179 GLU A CA 1
ATOM 1377 C C . GLU A 1 179 ? 14.021 26.398 -6.219 1.00 38.03 179 GLU A C 1
ATOM 1379 O O . GLU A 1 179 ? 13.973 26.291 -4.996 1.00 38.03 179 GLU A O 1
ATOM 1384 N N . LEU A 1 180 ? 13.114 27.110 -6.897 1.00 34.94 180 LEU A N 1
ATOM 1385 C CA . LEU A 1 180 ? 11.992 27.801 -6.248 1.00 34.94 180 LEU A CA 1
ATOM 1386 C C . LEU A 1 180 ? 11.043 26.833 -5.525 1.00 34.94 180 LEU A C 1
ATOM 1388 O O . LEU A 1 180 ? 10.532 27.159 -4.457 1.00 34.94 180 LEU A O 1
ATOM 1392 N N . ARG A 1 181 ? 10.851 25.619 -6.061 1.00 39.06 181 ARG A N 1
ATOM 1393 C CA . ARG A 1 181 ? 10.046 24.567 -5.418 1.00 39.06 181 ARG A CA 1
ATOM 1394 C C . ARG A 1 181 ? 10.766 23.919 -4.230 1.00 39.06 181 ARG A C 1
ATOM 1396 O O . ARG A 1 181 ? 10.111 23.611 -3.239 1.00 39.06 181 ARG A O 1
ATOM 1403 N N . ARG A 1 182 ? 12.097 23.771 -4.304 1.00 37.16 182 ARG A N 1
ATOM 1404 C CA . ARG A 1 182 ? 12.962 23.371 -3.176 1.00 37.16 182 ARG A CA 1
ATOM 1405 C C . ARG A 1 182 ? 12.895 24.381 -2.027 1.00 37.16 182 ARG A C 1
ATOM 1407 O O . ARG A 1 182 ? 12.702 23.979 -0.886 1.00 37.16 182 ARG A O 1
ATOM 1414 N N . LEU A 1 183 ? 12.976 25.677 -2.331 1.00 35.53 183 LEU A N 1
ATOM 1415 C CA . LEU A 1 183 ? 12.899 26.750 -1.333 1.00 35.53 183 LEU A CA 1
ATOM 1416 C C . LEU A 1 183 ? 11.497 26.882 -0.719 1.00 35.53 183 LEU A C 1
ATOM 1418 O O . LEU A 1 183 ? 11.379 27.144 0.472 1.00 35.53 183 LEU A O 1
ATOM 1422 N N . GLN A 1 184 ? 10.433 26.651 -1.495 1.00 35.16 184 GLN A N 1
ATOM 1423 C CA . GLN A 1 184 ? 9.056 26.713 -0.989 1.00 35.16 184 GLN A CA 1
ATOM 1424 C C . GLN A 1 184 ? 8.640 25.497 -0.147 1.00 35.16 184 GLN A C 1
ATOM 1426 O O . GLN A 1 184 ? 7.820 25.671 0.748 1.00 35.16 184 GLN A O 1
ATOM 1431 N N . LEU A 1 185 ? 9.191 24.295 -0.384 1.00 36.75 185 LEU A N 1
ATOM 1432 C CA . LEU A 1 185 ? 8.970 23.151 0.516 1.00 36.75 185 LEU A CA 1
ATOM 1433 C C . LEU A 1 185 ? 9.767 23.289 1.822 1.00 36.75 185 LEU A C 1
ATOM 1435 O O . LEU A 1 185 ? 9.225 23.007 2.888 1.00 36.75 185 LEU A O 1
ATOM 1439 N N . ALA A 1 186 ? 11.007 23.784 1.753 1.00 33.62 186 ALA A N 1
ATOM 1440 C CA . ALA A 1 186 ? 11.819 24.056 2.941 1.00 33.62 186 ALA A CA 1
ATOM 1441 C C . ALA A 1 186 ? 11.220 25.170 3.827 1.00 33.62 186 ALA A C 1
ATOM 1443 O O . ALA A 1 186 ? 11.328 25.120 5.047 1.00 33.62 186 ALA A O 1
ATOM 1444 N N . ALA A 1 187 ? 10.522 26.145 3.235 1.00 32.78 187 ALA A N 1
ATOM 1445 C CA . ALA A 1 187 ? 9.938 27.293 3.939 1.00 32.78 187 ALA A CA 1
ATOM 1446 C C . ALA A 1 187 ? 8.613 27.013 4.684 1.00 32.78 187 ALA A C 1
ATOM 1448 O O . ALA A 1 187 ? 7.952 27.950 5.126 1.00 32.78 187 ALA A O 1
ATOM 1449 N N . SER A 1 188 ? 8.207 25.746 4.822 1.00 31.31 188 SER A N 1
ATOM 1450 C CA . SER A 1 188 ? 7.046 25.343 5.639 1.00 31.31 188 SER A CA 1
ATOM 1451 C C . SER A 1 188 ? 7.409 24.432 6.816 1.00 31.31 188 SER A C 1
ATOM 1453 O O . SER A 1 188 ? 6.531 23.818 7.422 1.00 31.31 188 SER A O 1
ATOM 1455 N N . LEU A 1 189 ? 8.698 24.377 7.160 1.00 36.03 189 LEU A N 1
ATOM 1456 C CA . LEU A 1 189 ? 9.160 23.866 8.444 1.00 36.03 189 LEU A CA 1
ATOM 1457 C C . LEU A 1 189 ? 8.729 24.853 9.548 1.00 36.03 189 LEU A C 1
ATOM 1459 O O . LEU A 1 189 ? 8.951 26.057 9.389 1.00 36.03 189 LEU A O 1
ATOM 1463 N N . PRO A 1 190 ? 8.105 24.390 10.646 1.00 35.19 190 PRO A N 1
ATOM 1464 C CA . PRO A 1 190 ? 8.003 25.189 11.863 1.00 35.19 190 PRO A CA 1
ATOM 1465 C C . PRO A 1 190 ? 9.402 25.678 12.254 1.00 35.19 190 PRO A C 1
ATOM 1467 O O . PRO A 1 190 ? 10.379 24.958 12.044 1.00 35.19 190 PRO A O 1
ATOM 1470 N N . GLU A 1 191 ? 9.507 26.893 12.796 1.00 36.84 191 GLU A N 1
ATOM 1471 C CA . GLU A 1 191 ? 10.759 27.387 13.376 1.00 36.84 191 GLU A CA 1
ATOM 1472 C C . GLU A 1 191 ? 11.360 26.301 14.278 1.00 36.84 191 GLU A C 1
ATOM 1474 O O . GLU A 1 191 ? 10.704 25.834 15.210 1.00 36.84 191 GLU A O 1
ATOM 1479 N N . MET A 1 192 ? 12.583 25.860 13.958 1.00 40.97 192 MET A N 1
ATOM 1480 C CA . MET A 1 192 ? 13.314 24.874 14.747 1.00 40.97 192 MET A CA 1
ATOM 1481 C C . MET A 1 192 ? 13.604 25.453 16.130 1.00 40.97 192 MET A C 1
ATOM 1483 O O . MET A 1 192 ? 14.605 26.137 16.347 1.00 40.97 192 MET A O 1
ATOM 1487 N N . GLY A 1 193 ? 12.702 25.175 17.064 1.00 40.22 193 GLY A N 1
ATOM 1488 C CA . GLY A 1 193 ? 12.966 25.286 18.484 1.00 40.22 193 GLY A CA 1
ATOM 1489 C C . GLY A 1 193 ? 14.021 24.259 18.877 1.00 40.22 193 GLY A C 1
ATOM 1490 O O . GLY A 1 193 ? 13.929 23.080 18.544 1.00 40.22 193 GLY A O 1
ATOM 1491 N N . VAL A 1 194 ? 15.040 24.724 19.586 1.00 43.44 194 VAL A N 1
ATOM 1492 C CA . VAL A 1 194 ? 16.007 23.886 20.293 1.00 43.44 194 VAL A CA 1
ATOM 1493 C C . VAL A 1 194 ? 15.235 22.937 21.226 1.00 43.44 194 VAL A C 1
ATOM 1495 O O . VAL A 1 194 ? 14.535 23.414 22.116 1.00 43.44 194 VAL A O 1
ATOM 1498 N N . GLY A 1 195 ? 15.360 21.617 21.025 1.00 60.78 195 GLY A N 1
ATOM 1499 C CA . GLY A 1 195 ? 14.898 20.592 21.979 1.00 60.78 195 GLY A CA 1
ATOM 1500 C C . GLY A 1 195 ? 13.625 19.801 21.639 1.00 60.78 195 GLY A C 1
ATOM 1501 O O . GLY A 1 195 ? 12.969 19.337 22.566 1.00 60.78 195 GLY A O 1
ATOM 1502 N N . VAL A 1 196 ? 13.245 19.635 20.366 1.00 74.06 196 VAL A N 1
ATOM 1503 C CA . VAL A 1 196 ? 12.139 18.723 20.001 1.00 74.06 196 VAL A CA 1
ATOM 1504 C C . VAL A 1 196 ? 12.583 17.264 20.180 1.00 74.06 196 VAL A C 1
ATOM 1506 O O . VAL A 1 196 ? 13.505 16.818 19.501 1.00 74.06 196 VAL A O 1
ATOM 1509 N N . ASP A 1 197 ? 11.927 16.540 21.090 1.00 90.62 197 ASP A N 1
ATOM 1510 C CA . ASP A 1 197 ? 12.101 15.096 21.302 1.00 90.62 197 ASP A CA 1
ATOM 1511 C C . ASP A 1 197 ? 11.284 14.327 20.254 1.00 90.62 197 ASP A C 1
ATOM 1513 O O . ASP A 1 197 ? 10.060 14.217 20.362 1.00 90.62 197 ASP A O 1
ATOM 1517 N N . PHE A 1 198 ? 11.944 13.885 19.182 1.00 93.19 198 PHE A N 1
ATOM 1518 C CA . PHE A 1 198 ? 11.308 13.122 18.109 1.00 93.19 198 PHE A CA 1
ATOM 1519 C C . PHE A 1 198 ? 11.069 11.668 18.522 1.00 93.19 198 PHE A C 1
ATOM 1521 O O . PHE A 1 198 ? 11.761 11.121 19.377 1.00 93.19 198 PHE A O 1
ATOM 1528 N N . LEU A 1 199 ? 10.080 11.036 17.889 1.00 94.12 199 LEU A N 1
ATOM 1529 C CA . LEU A 1 199 ? 9.829 9.609 18.048 1.00 94.12 199 LEU A CA 1
ATOM 1530 C C . LEU A 1 199 ? 11.073 8.803 17.649 1.00 94.12 199 LEU A C 1
ATOM 1532 O O . LEU A 1 199 ? 11.615 9.001 16.563 1.00 94.12 199 LEU A O 1
ATOM 1536 N N . SER A 1 200 ? 11.452 7.859 18.503 1.00 92.81 200 SER A N 1
ATOM 1537 C CA . SER A 1 200 ? 12.505 6.872 18.276 1.00 92.81 200 SER A CA 1
ATOM 1538 C C . SER A 1 200 ? 11.946 5.450 18.371 1.00 92.81 200 SER A C 1
ATOM 1540 O O . SER A 1 200 ? 10.850 5.231 18.890 1.00 92.81 200 SER A O 1
ATOM 1542 N N . LEU A 1 201 ? 12.718 4.448 17.942 1.00 91.31 201 LEU A N 1
ATOM 1543 C CA . LEU A 1 201 ? 12.325 3.046 18.138 1.00 91.31 201 LEU A CA 1
ATOM 1544 C C . LEU A 1 201 ? 12.186 2.665 19.616 1.00 91.31 201 LEU A C 1
ATOM 1546 O O . LEU A 1 201 ? 11.363 1.814 19.925 1.00 91.31 201 LEU A O 1
ATOM 1550 N N . THR A 1 202 ? 12.911 3.320 20.529 1.00 91.31 202 THR A N 1
ATOM 1551 C CA . THR A 1 202 ? 12.791 3.057 21.978 1.00 91.31 202 THR A CA 1
ATOM 1552 C C . THR A 1 202 ? 11.458 3.515 22.575 1.00 91.31 202 THR A C 1
ATOM 1554 O O . THR A 1 202 ? 11.078 3.080 23.658 1.00 91.31 202 THR A O 1
ATOM 1557 N N . ASP A 1 203 ? 10.714 4.362 21.859 1.00 91.31 203 ASP A N 1
ATOM 1558 C CA . ASP A 1 203 ? 9.350 4.746 22.231 1.00 91.31 203 ASP A CA 1
ATOM 1559 C C . ASP A 1 203 ? 8.304 3.713 21.779 1.00 91.31 203 ASP A C 1
ATOM 1561 O O . ASP A 1 203 ? 7.155 3.757 22.222 1.00 91.31 203 ASP A O 1
ATOM 1565 N N . VAL A 1 204 ? 8.689 2.805 20.876 1.00 90.12 204 VAL A N 1
ATOM 1566 C CA . VAL A 1 204 ? 7.833 1.740 20.334 1.00 90.12 204 VAL A CA 1
ATOM 1567 C C . VAL A 1 204 ? 8.186 0.387 20.947 1.00 90.12 204 VAL A C 1
ATOM 1569 O O . VAL A 1 204 ? 7.291 -0.379 21.289 1.00 90.12 204 VAL A O 1
ATOM 1572 N N . PHE A 1 205 ? 9.478 0.109 21.107 1.00 90.06 205 PHE A N 1
ATOM 1573 C CA . PHE A 1 205 ? 10.029 -1.130 21.639 1.00 90.06 205 PHE A CA 1
ATOM 1574 C C . PHE A 1 205 ? 10.732 -0.872 22.965 1.00 90.06 205 PHE A C 1
ATOM 1576 O O . PHE A 1 205 ? 11.588 0.005 23.073 1.00 90.06 205 PHE A O 1
ATOM 1583 N N . SER A 1 206 ? 10.351 -1.637 23.983 1.00 80.94 206 SER A N 1
ATOM 1584 C CA . SER A 1 206 ? 10.694 -1.355 25.376 1.00 80.94 206 SER A CA 1
ATOM 1585 C C . SER A 1 206 ? 11.937 -2.094 25.880 1.00 80.94 206 SER A C 1
ATOM 1587 O O . SER A 1 206 ? 12.564 -1.656 26.844 1.00 80.94 206 SER A O 1
ATOM 1589 N N . GLN A 1 207 ? 12.285 -3.220 25.259 1.00 77.69 207 GLN A N 1
ATOM 1590 C CA . GLN A 1 207 ? 13.270 -4.195 25.741 1.00 77.69 207 GLN A CA 1
ATOM 1591 C C . GLN A 1 207 ? 14.360 -4.517 24.708 1.00 77.69 207 GLN A C 1
ATOM 1593 O O . GLN A 1 207 ? 15.426 -5.015 25.078 1.00 77.69 207 GLN A O 1
ATOM 1598 N N . SER A 1 208 ? 14.126 -4.238 23.425 1.00 77.81 208 SER A N 1
ATOM 1599 C CA . SER A 1 208 ? 15.070 -4.544 22.347 1.00 77.81 208 SER A CA 1
ATOM 1600 C C . SER A 1 208 ? 16.234 -3.547 22.264 1.00 77.81 208 SER A C 1
ATOM 1602 O O . SER A 1 208 ? 16.043 -2.356 22.028 1.00 77.81 208 SER A O 1
ATOM 1604 N N . MET A 1 209 ? 17.465 -4.048 22.432 1.00 72.19 209 MET A N 1
ATOM 1605 C CA . MET A 1 209 ? 18.701 -3.246 22.358 1.00 72.19 209 MET A CA 1
ATOM 1606 C C . MET A 1 209 ? 19.194 -3.023 20.920 1.00 72.19 209 MET A C 1
ATOM 1608 O O . MET A 1 209 ? 19.905 -2.055 20.668 1.00 72.19 209 MET A O 1
ATOM 1612 N N . ASP A 1 210 ? 18.835 -3.918 19.995 1.00 84.88 210 ASP A N 1
ATOM 1613 C CA . ASP A 1 210 ? 19.146 -3.807 18.565 1.00 84.88 210 ASP A CA 1
ATOM 1614 C C . ASP A 1 210 ? 17.942 -4.290 17.735 1.00 84.88 210 ASP A C 1
ATOM 1616 O O . ASP A 1 210 ? 17.873 -5.458 17.316 1.00 84.88 210 ASP A O 1
ATOM 1620 N N . PRO A 1 211 ? 16.927 -3.418 17.587 1.00 91.06 211 PRO A N 1
ATOM 1621 C CA . PRO A 1 211 ? 15.654 -3.796 17.000 1.00 91.06 211 PRO A CA 1
ATOM 1622 C C . PRO A 1 211 ? 15.681 -3.856 15.475 1.00 91.06 211 PRO A C 1
ATOM 1624 O O . PRO A 1 211 ? 14.669 -4.241 14.907 1.00 91.06 211 PRO A O 1
ATOM 1627 N N . VAL A 1 212 ? 16.758 -3.475 14.780 1.00 96.25 212 VAL A N 1
ATOM 1628 C CA . VAL A 1 212 ? 16.749 -3.370 13.310 1.00 96.25 212 VAL A CA 1
ATOM 1629 C C . VAL A 1 212 ? 17.679 -4.401 12.683 1.00 96.25 212 VAL A C 1
ATOM 1631 O O . VAL A 1 212 ? 18.879 -4.398 12.921 1.00 96.25 212 VAL A O 1
ATOM 1634 N N . THR A 1 213 ? 17.134 -5.250 11.816 1.00 96.88 213 THR A N 1
ATOM 1635 C CA . THR A 1 213 ? 17.901 -6.234 11.043 1.00 96.88 213 THR A CA 1
ATOM 1636 C C . THR A 1 213 ? 17.783 -5.923 9.555 1.00 96.88 213 THR A C 1
ATOM 1638 O O . THR A 1 213 ? 16.686 -5.942 8.999 1.00 96.88 213 THR A O 1
ATOM 1641 N N . LEU A 1 214 ? 18.907 -5.645 8.890 1.00 98.12 214 LEU A N 1
ATOM 1642 C CA . LEU A 1 214 ? 18.960 -5.525 7.432 1.00 98.12 214 LEU A CA 1
ATOM 1643 C C . LEU A 1 214 ? 19.008 -6.922 6.802 1.00 98.12 214 LEU A C 1
ATOM 1645 O O . LEU A 1 214 ? 19.822 -7.754 7.193 1.00 98.12 214 LEU A O 1
ATOM 1649 N N . VAL A 1 215 ? 18.154 -7.161 5.812 1.00 98.44 215 VAL A N 1
ATOM 1650 C CA . VAL A 1 215 ? 18.090 -8.406 5.046 1.00 98.44 215 VAL A CA 1
ATOM 1651 C C . VAL A 1 215 ? 18.406 -8.082 3.591 1.00 98.44 215 VAL A C 1
ATOM 1653 O O . VAL A 1 215 ? 17.570 -7.544 2.867 1.00 98.44 215 VAL A O 1
ATOM 1656 N N . ASP A 1 216 ? 19.633 -8.383 3.178 1.00 97.75 216 ASP A N 1
ATOM 1657 C CA . ASP A 1 216 ? 20.187 -8.066 1.855 1.00 97.75 216 ASP A CA 1
ATOM 1658 C C . ASP A 1 216 ? 20.914 -9.263 1.207 1.00 97.75 216 ASP A C 1
ATOM 1660 O O . ASP A 1 216 ? 21.591 -9.130 0.187 1.00 97.75 216 ASP A O 1
ATOM 1664 N N . SER A 1 217 ? 20.771 -10.454 1.793 1.00 97.88 217 SER A N 1
ATOM 1665 C CA . SER A 1 217 ? 21.479 -11.670 1.397 1.00 97.88 217 SER A CA 1
ATOM 1666 C C . SER A 1 217 ? 20.631 -12.922 1.615 1.00 97.88 217 SER A C 1
ATOM 1668 O O . SER A 1 217 ? 19.622 -12.900 2.320 1.00 97.88 217 SER A O 1
ATOM 1670 N N . ILE A 1 218 ? 21.061 -14.045 1.031 1.00 97.69 218 ILE A N 1
ATOM 1671 C CA . ILE A 1 218 ? 20.367 -15.332 1.178 1.00 97.69 218 ILE A CA 1
ATOM 1672 C C . ILE A 1 218 ? 20.334 -15.822 2.627 1.00 97.69 218 ILE A C 1
ATOM 1674 O O . ILE A 1 218 ? 19.331 -16.386 3.056 1.00 97.69 218 ILE A O 1
ATOM 1678 N N . ASP A 1 219 ? 21.397 -15.583 3.392 1.00 98.06 219 ASP A N 1
ATOM 1679 C CA . ASP A 1 219 ? 21.449 -15.994 4.793 1.00 98.06 219 ASP A CA 1
ATOM 1680 C C . ASP A 1 219 ? 20.541 -15.109 5.653 1.00 98.06 219 ASP A C 1
ATOM 1682 O O . ASP A 1 219 ? 19.807 -15.635 6.486 1.00 98.06 219 ASP A O 1
ATOM 1686 N N . GLY A 1 220 ? 20.462 -13.805 5.358 1.00 98.12 220 GLY A N 1
ATOM 1687 C CA . GLY A 1 220 ? 19.473 -12.924 5.984 1.00 98.12 220 GLY A CA 1
ATOM 1688 C C . GLY A 1 220 ? 18.028 -13.335 5.670 1.00 98.12 220 GLY A C 1
ATOM 1689 O O . GLY A 1 220 ? 17.164 -13.279 6.541 1.00 98.12 220 GLY A O 1
ATOM 1690 N N . VAL A 1 221 ? 17.749 -13.792 4.443 1.00 98.38 221 VAL A N 1
ATOM 1691 C CA . VAL A 1 221 ? 16.420 -14.307 4.062 1.00 98.38 221 VAL A CA 1
ATOM 1692 C C . VAL A 1 221 ? 16.072 -15.586 4.828 1.00 98.38 221 VAL A C 1
ATOM 1694 O O . VAL A 1 221 ? 14.922 -15.745 5.242 1.00 98.38 221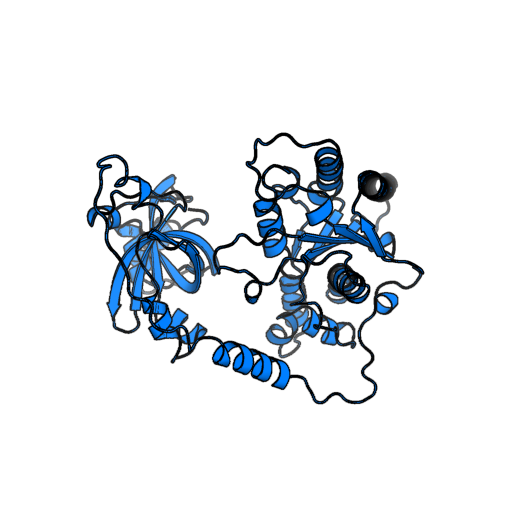 VAL A O 1
ATOM 1697 N N . LYS A 1 222 ? 17.044 -16.482 5.042 1.00 98.00 222 LYS A N 1
ATOM 1698 C CA . LYS A 1 222 ? 16.854 -17.694 5.854 1.00 98.00 222 LYS A CA 1
ATOM 1699 C C . LYS A 1 222 ? 16.575 -17.346 7.311 1.00 98.00 222 LYS A C 1
ATOM 1701 O O . LYS A 1 222 ? 15.580 -17.821 7.844 1.00 98.00 222 LYS A O 1
ATOM 1706 N N . GLU A 1 223 ? 17.381 -16.472 7.914 1.00 96.38 223 GLU A N 1
ATOM 1707 C CA . GLU A 1 223 ? 17.167 -16.013 9.292 1.00 96.38 223 GLU A CA 1
ATOM 1708 C C . GLU A 1 223 ? 15.783 -15.367 9.446 1.00 96.38 223 GLU A C 1
ATOM 1710 O O . GLU A 1 223 ? 15.027 -15.699 10.357 1.00 96.38 223 GLU A O 1
ATOM 1715 N N . PHE A 1 224 ? 15.397 -14.504 8.504 1.00 97.06 224 PHE A N 1
ATOM 1716 C CA . PHE A 1 224 ? 14.070 -13.896 8.482 1.00 97.06 224 PHE A CA 1
ATOM 1717 C C . PHE A 1 224 ? 12.943 -14.940 8.425 1.00 97.06 224 PHE A C 1
ATOM 1719 O O . PHE A 1 224 ? 11.950 -14.829 9.148 1.00 97.06 224 PHE A O 1
ATOM 1726 N N . ARG A 1 225 ? 13.096 -15.978 7.593 1.00 97.00 225 ARG A N 1
ATOM 1727 C CA . ARG A 1 225 ? 12.124 -17.073 7.494 1.00 97.00 225 ARG A CA 1
ATOM 1728 C C . ARG A 1 225 ? 12.032 -17.884 8.779 1.00 97.00 225 ARG A C 1
ATOM 1730 O O . ARG A 1 225 ? 10.929 -18.205 9.207 1.00 97.00 225 ARG A O 1
ATOM 1737 N N . GLU A 1 226 ? 13.163 -18.213 9.389 1.00 96.00 226 GLU A N 1
ATOM 1738 C CA . GLU A 1 226 ? 13.201 -18.957 10.650 1.00 96.00 226 GLU A CA 1
ATOM 1739 C C . GLU A 1 226 ? 12.440 -18.205 11.751 1.00 96.00 226 GLU A C 1
ATOM 1741 O O . GLU A 1 226 ? 11.648 -18.807 12.474 1.00 96.00 226 GLU A O 1
ATOM 1746 N N . GLN A 1 227 ? 12.592 -16.878 11.820 1.00 94.12 227 GLN A N 1
ATOM 1747 C CA . GLN A 1 227 ? 11.862 -16.028 12.768 1.00 94.12 227 GLN A CA 1
ATOM 1748 C C . GLN A 1 227 ? 10.351 -15.989 12.483 1.00 94.12 227 GLN A C 1
ATOM 1750 O O . GLN A 1 227 ? 9.546 -16.023 13.416 1.00 94.12 227 GLN A O 1
ATOM 1755 N N . LEU A 1 228 ? 9.950 -15.949 11.207 1.00 94.44 228 LEU A N 1
ATOM 1756 C CA . LEU A 1 228 ? 8.544 -16.061 10.800 1.00 94.44 228 LEU A CA 1
ATOM 1757 C C . LEU A 1 228 ? 7.929 -17.389 11.253 1.00 94.44 228 LEU A C 1
ATOM 1759 O O . LEU A 1 228 ? 6.882 -17.394 11.899 1.00 94.44 228 LEU A O 1
ATOM 1763 N N . GLU A 1 229 ? 8.571 -18.506 10.924 1.00 94.81 229 GLU A N 1
ATOM 1764 C CA . GLU A 1 229 ? 8.047 -19.838 11.234 1.00 94.81 229 GLU A CA 1
ATOM 1765 C C . GLU A 1 229 ? 7.987 -20.072 12.745 1.00 94.81 229 GLU A C 1
ATOM 1767 O O . GLU A 1 229 ? 6.953 -20.503 13.251 1.00 94.81 229 GLU A O 1
ATOM 1772 N N . ALA A 1 230 ? 9.028 -19.683 13.488 1.00 91.75 230 ALA A N 1
ATOM 1773 C CA . ALA A 1 230 ? 9.040 -19.788 14.945 1.00 91.75 230 ALA A CA 1
ATOM 1774 C C . ALA A 1 230 ? 7.912 -18.966 15.595 1.00 91.75 230 ALA A C 1
ATOM 1776 O O . ALA A 1 230 ? 7.239 -19.439 16.513 1.00 91.75 230 ALA A O 1
ATOM 1777 N N . ALA A 1 231 ? 7.666 -17.744 15.109 1.00 88.94 231 ALA A N 1
ATOM 1778 C CA . ALA A 1 231 ? 6.576 -16.912 15.614 1.00 88.94 231 ALA A CA 1
ATOM 1779 C C . ALA A 1 231 ? 5.202 -17.528 15.306 1.00 88.94 231 ALA A C 1
ATOM 1781 O O . ALA A 1 231 ? 4.314 -17.533 16.162 1.00 88.94 231 ALA A O 1
ATOM 1782 N N . LYS A 1 232 ? 5.028 -18.068 14.095 1.00 89.81 232 LYS A N 1
ATOM 1783 C CA . LYS A 1 232 ? 3.796 -18.742 13.676 1.00 89.81 232 LYS A CA 1
ATOM 1784 C C . LYS A 1 232 ? 3.522 -19.987 14.521 1.00 89.81 232 LYS A C 1
ATOM 1786 O O . LYS A 1 232 ? 2.416 -20.117 15.042 1.00 89.81 232 LYS A O 1
ATOM 1791 N N . GLU A 1 233 ? 4.529 -20.836 14.715 1.00 90.25 233 GLU A N 1
ATOM 1792 C CA . GLU A 1 233 ? 4.447 -22.039 15.549 1.00 90.25 233 GLU A CA 1
ATOM 1793 C C . GLU A 1 233 ? 4.083 -21.687 17.000 1.00 90.25 233 GLU A C 1
ATOM 1795 O O . GLU A 1 233 ? 3.206 -22.312 17.597 1.00 90.25 233 GLU A O 1
ATOM 1800 N N . ALA A 1 234 ? 4.686 -20.634 17.564 1.00 86.38 234 ALA A N 1
ATOM 1801 C CA . ALA A 1 234 ? 4.373 -20.183 18.919 1.00 86.38 234 ALA A CA 1
ATOM 1802 C C . ALA A 1 234 ? 2.890 -19.806 19.088 1.00 86.38 234 ALA A C 1
ATOM 1804 O O . ALA A 1 234 ? 2.277 -20.157 20.097 1.00 86.38 234 ALA A O 1
ATOM 1805 N N . VAL A 1 235 ? 2.293 -19.129 18.103 1.00 84.50 235 VAL A N 1
ATOM 1806 C CA . VAL A 1 235 ? 0.867 -18.761 18.140 1.00 84.50 235 VAL A CA 1
ATOM 1807 C C . VAL A 1 235 ? -0.047 -19.967 17.921 1.00 84.50 235 VAL A C 1
ATOM 1809 O O . VAL A 1 235 ? -1.079 -20.076 18.583 1.00 84.50 235 VAL A O 1
ATOM 1812 N N . GLU A 1 236 ? 0.324 -20.896 17.042 1.00 84.75 236 GLU A N 1
ATOM 1813 C CA . GLU A 1 236 ? -0.440 -22.130 16.819 1.00 84.75 236 GLU A CA 1
ATOM 1814 C C . GLU A 1 236 ? -0.470 -23.016 18.075 1.00 84.75 236 GLU A C 1
ATOM 1816 O O . GLU A 1 236 ? -1.535 -23.498 18.461 1.00 84.75 236 GLU A O 1
ATOM 1821 N N . ASN A 1 237 ? 0.647 -23.113 18.800 1.00 83.06 237 ASN A N 1
ATOM 1822 C CA . ASN A 1 237 ? 0.716 -23.828 20.077 1.00 83.06 237 ASN A CA 1
ATOM 1823 C C . ASN A 1 237 ? -0.194 -23.212 21.162 1.00 83.06 237 ASN A C 1
ATOM 1825 O O . ASN A 1 237 ? -0.766 -23.932 21.984 1.00 83.06 237 ASN A O 1
ATOM 1829 N N . ILE A 1 238 ? -0.364 -21.883 21.174 1.00 76.75 238 ILE A N 1
ATOM 1830 C CA . ILE A 1 238 ? -1.287 -21.197 22.098 1.00 76.75 238 ILE A CA 1
ATOM 1831 C C . ILE A 1 238 ? -2.750 -21.516 21.751 1.00 76.75 238 ILE A C 1
ATOM 1833 O O . ILE A 1 238 ? -3.571 -21.705 22.654 1.00 76.75 238 ILE A O 1
ATOM 1837 N N . ASP A 1 239 ? -3.082 -21.600 20.459 1.00 68.69 239 ASP A N 1
ATOM 1838 C CA . ASP A 1 239 ? -4.431 -21.940 19.997 1.00 68.69 239 ASP A CA 1
ATOM 1839 C C . ASP A 1 239 ? -4.844 -23.359 20.415 1.00 68.69 239 ASP A C 1
ATOM 1841 O O . ASP A 1 239 ? -5.976 -23.565 20.867 1.00 68.69 239 ASP A O 1
ATOM 1845 N N . GLU A 1 240 ? -3.926 -24.324 20.320 1.00 67.50 240 GLU A N 1
ATOM 1846 C CA . GLU A 1 240 ? -4.160 -25.710 20.744 1.00 67.50 240 GLU A CA 1
ATOM 1847 C C . GLU A 1 240 ? -4.363 -25.841 22.262 1.00 67.50 240 GLU A C 1
ATOM 1849 O O . GLU A 1 240 ? -5.148 -26.676 22.717 1.00 67.50 240 GLU A O 1
ATOM 1854 N N . ALA A 1 241 ? -3.727 -24.973 23.056 1.00 65.88 241 ALA A N 1
ATOM 1855 C CA . ALA A 1 241 ? -3.850 -24.958 24.513 1.00 65.88 241 ALA A CA 1
ATOM 1856 C C . ALA A 1 241 ? -5.194 -24.391 25.033 1.00 65.88 241 ALA A C 1
ATOM 1858 O O . ALA A 1 241 ? -5.452 -24.429 26.239 1.00 65.88 241 ALA A O 1
ATOM 1859 N N . GLY A 1 242 ? -6.076 -23.886 24.159 1.00 57.84 242 GLY A N 1
ATOM 1860 C CA . GLY A 1 242 ? -7.463 -23.547 24.506 1.00 57.84 242 GLY A CA 1
ATOM 1861 C C . GLY A 1 242 ? -7.652 -22.316 25.405 1.00 57.84 242 GLY A C 1
ATOM 1862 O O . GLY A 1 242 ? -8.703 -22.181 26.038 1.00 57.84 242 GLY A O 1
ATOM 1863 N N . ALA A 1 243 ? -6.677 -21.403 25.475 1.00 56.38 243 ALA A N 1
ATOM 1864 C CA . ALA A 1 243 ? -6.769 -20.211 26.319 1.00 56.38 243 ALA A CA 1
ATOM 1865 C C . ALA A 1 243 ? -7.906 -19.260 25.867 1.00 56.38 243 ALA A C 1
ATOM 1867 O O . ALA A 1 243 ? -8.013 -18.860 24.702 1.00 56.38 243 ALA A O 1
ATOM 1868 N N . SER A 1 244 ? -8.774 -18.914 26.824 1.00 45.47 244 SER A N 1
ATOM 1869 C CA . SER A 1 244 ? -10.015 -18.134 26.682 1.00 45.47 244 SER A CA 1
ATOM 1870 C C . SER A 1 244 ? -9.781 -16.612 26.717 1.00 45.47 244 SER A C 1
ATOM 1872 O O . SER A 1 244 ? -10.499 -15.885 27.406 1.00 45.47 244 SER A O 1
ATOM 1874 N N . GLU A 1 245 ? -8.786 -16.109 25.993 1.00 51.16 245 GLU A N 1
ATOM 1875 C CA . GLU A 1 245 ? -8.564 -14.664 25.861 1.00 51.16 245 GLU A CA 1
ATOM 1876 C C . GLU A 1 245 ? -8.864 -14.165 24.442 1.00 51.16 245 GLU A C 1
ATOM 1878 O O . GLU A 1 245 ? -8.966 -14.937 23.488 1.00 51.16 245 GLU A O 1
ATOM 1883 N N . THR A 1 246 ? -9.134 -12.864 24.342 1.00 48.00 246 THR A N 1
ATOM 1884 C CA . THR A 1 246 ? -9.690 -12.158 23.179 1.00 48.00 246 THR A CA 1
ATOM 1885 C C . THR A 1 246 ? -8.930 -12.442 21.873 1.00 48.00 246 THR A C 1
ATOM 1887 O O . THR A 1 246 ? -7.723 -12.656 21.859 1.00 48.00 246 THR A O 1
ATOM 1890 N N . GLY A 1 247 ? -9.637 -12.416 20.735 1.00 49.88 247 GLY A N 1
ATOM 1891 C CA . GLY A 1 247 ? -9.121 -12.872 19.433 1.00 49.88 247 GLY A CA 1
ATOM 1892 C C . GLY A 1 247 ? -7.893 -12.144 18.859 1.00 49.88 247 GLY A C 1
ATOM 1893 O O . GLY A 1 247 ? -7.362 -12.615 17.860 1.00 49.88 247 GLY A O 1
ATOM 1894 N N . LEU A 1 248 ? -7.425 -11.045 19.467 1.00 52.97 248 LEU A N 1
ATOM 1895 C CA . LEU A 1 248 ? -6.170 -10.379 19.083 1.00 52.97 248 LEU A CA 1
ATOM 1896 C C . LEU A 1 248 ? -4.925 -11.137 19.583 1.00 52.97 248 LEU A C 1
ATOM 1898 O O . LEU A 1 248 ? -3.912 -11.139 18.891 1.00 52.97 248 LEU A O 1
ATOM 1902 N N . ASN A 1 249 ? -5.018 -11.860 20.711 1.00 58.44 249 ASN A N 1
ATOM 1903 C CA . ASN A 1 249 ? -3.909 -12.648 21.283 1.00 58.44 249 ASN A CA 1
ATOM 1904 C C . ASN A 1 249 ? -3.528 -13.879 20.438 1.00 58.44 249 ASN A C 1
ATOM 1906 O O . ASN A 1 249 ? -2.586 -14.592 20.764 1.00 58.44 249 ASN A O 1
ATOM 1910 N N . ARG A 1 250 ? -4.268 -14.140 19.354 1.00 72.25 250 ARG A N 1
ATOM 1911 C CA . ARG A 1 250 ? -4.074 -15.277 18.438 1.00 72.25 250 ARG A CA 1
ATOM 1912 C C . ARG A 1 250 ? -3.523 -14.850 17.079 1.00 72.25 250 ARG A C 1
ATOM 1914 O O . ARG A 1 250 ? -3.531 -15.626 16.125 1.00 72.25 250 ARG A O 1
ATOM 1921 N N . THR A 1 251 ? -3.102 -13.594 16.969 1.00 84.81 251 THR A N 1
ATOM 1922 C CA . THR A 1 251 ? -2.520 -13.039 15.751 1.00 84.81 251 THR A CA 1
ATOM 1923 C C . THR A 1 251 ? -1.222 -12.323 16.061 1.00 84.81 251 THR A C 1
ATOM 1925 O O . THR A 1 251 ? -1.111 -11.603 17.048 1.00 84.81 251 THR A O 1
ATOM 1928 N N . ILE A 1 252 ? -0.251 -12.491 15.178 1.00 89.50 252 ILE A N 1
ATOM 1929 C CA . ILE A 1 252 ? 1.037 -11.816 15.213 1.00 89.50 252 ILE A CA 1
ATOM 1930 C C . ILE A 1 252 ? 0.835 -10.470 14.534 1.00 89.50 252 ILE A C 1
ATOM 1932 O O . ILE A 1 252 ? 0.588 -10.411 13.328 1.00 89.50 252 ILE A O 1
ATOM 1936 N N . MET A 1 253 ? 0.892 -9.387 15.305 1.00 91.62 253 MET A N 1
ATOM 1937 C CA . MET A 1 253 ? 0.816 -8.046 14.738 1.00 91.62 253 MET A CA 1
ATOM 1938 C C . MET A 1 253 ? 2.119 -7.718 14.017 1.00 91.62 253 MET A C 1
ATOM 1940 O O . MET A 1 253 ? 3.187 -7.635 14.629 1.00 91.62 253 MET A O 1
ATOM 1944 N N . THR A 1 254 ? 2.001 -7.524 12.707 1.00 95.44 254 THR A N 1
ATOM 1945 C CA . THR A 1 254 ? 3.128 -7.233 11.831 1.00 95.44 254 THR A CA 1
ATOM 1946 C C . THR A 1 254 ? 2.903 -5.911 11.128 1.00 95.44 254 THR A C 1
ATOM 1948 O O . THR A 1 254 ? 1.928 -5.758 10.393 1.00 95.44 254 THR A O 1
ATOM 1951 N N . GLY A 1 255 ? 3.789 -4.946 11.339 1.00 97.75 255 GLY A N 1
ATOM 1952 C CA . GLY A 1 255 ? 3.736 -3.690 10.606 1.00 97.75 255 GLY A CA 1
ATOM 1953 C C . GLY A 1 255 ? 4.434 -3.813 9.260 1.00 97.75 255 GLY A C 1
ATOM 1954 O O . GLY A 1 255 ? 5.494 -4.428 9.186 1.00 97.75 255 GLY A O 1
ATOM 1955 N N . ILE A 1 256 ? 3.851 -3.255 8.202 1.00 98.25 256 ILE A N 1
ATOM 1956 C CA . ILE A 1 256 ? 4.453 -3.244 6.866 1.00 98.25 256 ILE A CA 1
ATOM 1957 C C . ILE A 1 256 ? 4.436 -1.831 6.300 1.00 98.25 256 ILE A C 1
ATOM 1959 O O . ILE A 1 256 ? 3.402 -1.161 6.340 1.00 98.25 256 ILE A O 1
ATOM 1963 N N . ASP A 1 257 ? 5.567 -1.444 5.720 1.00 98.12 257 ASP A N 1
ATOM 1964 C CA . ASP A 1 257 ? 5.699 -0.265 4.872 1.00 98.12 257 ASP A CA 1
ATOM 1965 C C . ASP A 1 257 ? 6.617 -0.566 3.669 1.00 98.12 257 ASP A C 1
ATOM 1967 O O . ASP A 1 257 ? 7.184 -1.667 3.568 1.00 98.12 257 ASP A O 1
ATOM 1971 N N . CYS A 1 258 ? 6.713 0.360 2.711 1.00 98.31 258 CYS A N 1
ATOM 1972 C CA . CYS A 1 258 ? 7.580 0.230 1.539 1.00 98.31 258 CYS A CA 1
ATOM 1973 C C . CYS A 1 258 ? 8.184 1.569 1.110 1.00 98.31 258 CYS A C 1
ATOM 1975 O O . CYS A 1 258 ? 7.516 2.595 1.113 1.00 98.31 258 CYS A O 1
ATOM 1977 N N . GLU A 1 259 ? 9.402 1.526 0.567 1.00 97.88 259 GLU A N 1
ATOM 1978 C CA . GLU A 1 259 ? 10.093 2.709 0.052 1.00 97.88 259 GLU A CA 1
ATOM 1979 C C . GLU A 1 259 ? 10.596 2.530 -1.383 1.00 97.88 259 GLU A C 1
ATOM 1981 O O . GLU A 1 259 ? 10.957 1.437 -1.829 1.00 97.88 259 GLU A O 1
ATOM 1986 N N . TRP A 1 260 ? 10.620 3.629 -2.138 1.00 95.88 260 TRP A N 1
ATOM 1987 C CA . TRP A 1 260 ? 11.029 3.666 -3.546 1.00 95.88 260 TRP A CA 1
ATOM 1988 C C . TRP A 1 260 ? 11.657 5.011 -3.906 1.00 95.88 260 TRP A C 1
ATOM 1990 O O . TRP A 1 260 ? 11.457 6.029 -3.243 1.00 95.88 260 TRP A O 1
ATOM 2000 N N . LYS A 1 261 ? 12.379 5.054 -5.029 1.00 92.19 261 LYS A N 1
ATOM 2001 C CA . LYS A 1 261 ? 13.000 6.294 -5.507 1.00 92.19 261 LYS A CA 1
ATOM 2002 C C . LYS A 1 261 ? 11.943 7.383 -5.780 1.00 92.19 261 LYS A C 1
ATOM 2004 O O . LYS A 1 261 ? 10.990 7.122 -6.518 1.00 92.19 261 LYS A O 1
ATOM 2009 N N . PRO A 1 262 ? 12.081 8.620 -5.269 1.00 86.19 262 PRO A N 1
ATOM 2010 C CA . PRO A 1 262 ? 11.099 9.677 -5.505 1.00 86.19 262 PRO A CA 1
ATOM 2011 C C . PRO A 1 262 ? 10.987 10.098 -6.978 1.00 86.19 262 PRO A C 1
ATOM 2013 O O . PRO A 1 262 ? 11.978 10.216 -7.695 1.00 86.19 262 PRO A O 1
ATOM 2016 N N . SER A 1 263 ? 9.769 10.412 -7.432 1.00 80.12 263 SER A N 1
ATOM 2017 C CA . SER A 1 263 ? 9.480 10.735 -8.847 1.00 80.12 263 SER A CA 1
ATOM 2018 C C . SER A 1 263 ? 10.237 11.935 -9.406 1.00 80.12 263 SER A C 1
ATOM 2020 O O . SER A 1 263 ? 10.566 11.954 -10.588 1.00 80.12 263 SER A O 1
ATOM 2022 N N . PHE A 1 264 ? 10.565 12.925 -8.574 1.00 80.44 264 PHE A N 1
ATOM 2023 C CA . PHE A 1 264 ? 11.354 14.084 -9.002 1.00 80.44 264 PHE A CA 1
ATOM 2024 C C . PHE A 1 264 ? 12.844 13.764 -9.204 1.00 80.44 264 PHE A C 1
ATOM 2026 O O . PHE A 1 264 ? 13.560 14.598 -9.757 1.00 80.44 264 PHE A O 1
ATOM 2033 N N . MET A 1 265 ? 13.310 12.599 -8.743 1.00 82.75 265 MET A N 1
ATOM 2034 C CA . MET A 1 265 ? 14.671 12.105 -8.964 1.00 82.75 265 MET A CA 1
ATOM 2035 C C . MET A 1 265 ? 14.772 11.201 -10.196 1.00 82.75 265 MET A C 1
ATOM 2037 O O . MET A 1 265 ? 15.878 10.822 -10.577 1.00 82.75 265 MET A O 1
ATOM 2041 N N . MET A 1 266 ? 13.642 10.852 -10.819 1.00 78.25 266 MET A N 1
ATOM 2042 C CA . MET A 1 266 ? 13.640 10.047 -12.034 1.00 78.25 266 MET A CA 1
ATOM 2043 C C . MET A 1 266 ? 14.033 10.913 -13.241 1.00 78.25 266 MET A C 1
ATOM 2045 O O . MET A 1 266 ? 13.526 12.033 -13.376 1.00 78.25 266 MET A O 1
ATOM 2049 N N . PRO A 1 267 ? 14.891 10.409 -14.147 1.00 73.06 267 PRO A N 1
ATOM 2050 C CA . PRO A 1 267 ? 15.216 11.079 -15.404 1.00 73.06 267 PRO A CA 1
ATOM 2051 C C . PRO A 1 267 ? 13.968 11.427 -16.220 1.00 73.06 267 PRO A C 1
ATOM 2053 O O . PRO A 1 267 ? 13.909 12.492 -16.843 1.00 73.06 267 PRO A O 1
ATOM 2056 N N . THR A 1 268 ? 12.955 10.554 -16.196 1.00 66.00 268 THR A N 1
ATOM 2057 C CA . THR A 1 268 ? 11.670 10.799 -16.852 1.00 66.00 268 THR A CA 1
ATOM 2058 C C . THR A 1 268 ? 10.466 10.503 -15.943 1.00 66.00 268 THR A C 1
ATOM 2060 O O . THR A 1 268 ? 10.533 9.621 -15.090 1.00 66.00 268 THR A O 1
ATOM 2063 N N . PRO A 1 269 ? 9.313 11.182 -16.137 1.00 56.72 269 PRO A N 1
ATOM 2064 C CA . PRO A 1 269 ? 8.111 10.969 -15.318 1.00 56.72 269 PRO A CA 1
ATOM 2065 C C . PRO A 1 269 ? 7.443 9.596 -15.474 1.00 56.72 269 PRO A C 1
ATOM 2067 O O . PRO A 1 269 ? 6.471 9.322 -14.776 1.00 56.72 269 PRO A O 1
ATOM 2070 N N . PHE A 1 270 ? 7.885 8.795 -16.446 1.00 67.94 270 PHE A N 1
ATOM 2071 C CA . PHE A 1 270 ? 7.281 7.512 -16.812 1.00 67.94 270 PHE A CA 1
ATOM 2072 C C . PHE A 1 270 ? 8.171 6.328 -16.465 1.00 67.94 270 PHE A C 1
ATOM 2074 O O . PHE A 1 270 ? 7.783 5.192 -16.725 1.00 67.94 270 PHE A O 1
ATOM 2081 N N . GLU A 1 271 ? 9.362 6.580 -15.923 1.00 74.81 271 GLU A N 1
ATOM 2082 C CA . GLU A 1 271 ? 10.194 5.482 -15.476 1.00 74.81 271 GLU A CA 1
ATOM 2083 C C . GLU A 1 271 ? 9.511 4.749 -14.321 1.00 74.81 271 GLU A C 1
ATOM 2085 O O . GLU A 1 271 ? 8.997 5.389 -13.394 1.00 74.81 271 GLU A O 1
ATOM 2090 N N . PRO A 1 272 ? 9.477 3.410 -14.388 1.00 80.69 272 PRO A N 1
ATOM 2091 C CA . PRO A 1 272 ? 8.912 2.611 -13.325 1.00 80.69 272 PRO A CA 1
ATOM 2092 C C . PRO A 1 272 ? 9.718 2.829 -12.045 1.00 80.69 272 PRO A C 1
ATOM 2094 O O . PRO A 1 272 ? 10.938 2.985 -12.064 1.00 80.69 272 PRO A O 1
ATOM 2097 N N . GLN A 1 273 ? 9.004 2.861 -10.927 1.00 86.81 273 GLN A N 1
ATOM 2098 C CA . GLN A 1 273 ? 9.568 3.101 -9.604 1.00 86.81 273 GLN A CA 1
ATOM 2099 C C . GLN A 1 273 ? 9.288 1.861 -8.763 1.00 86.81 273 GLN A C 1
ATOM 2101 O O . GLN A 1 273 ? 8.298 1.854 -8.021 1.00 86.81 273 GLN A O 1
ATOM 2106 N N . PRO A 1 274 ? 10.064 0.781 -8.961 1.00 96.00 274 PRO A N 1
ATOM 2107 C CA . PRO A 1 274 ? 9.870 -0.415 -8.169 1.00 96.00 274 PRO A CA 1
ATOM 2108 C C . PRO A 1 274 ? 10.086 -0.090 -6.689 1.00 96.00 274 PRO A C 1
ATOM 2110 O O . PRO A 1 274 ? 10.834 0.833 -6.351 1.00 96.00 274 PRO A O 1
ATOM 2113 N N . VAL A 1 275 ? 9.416 -0.833 -5.813 1.00 98.19 275 VAL A N 1
ATOM 2114 C CA . VAL A 1 275 ? 9.749 -0.841 -4.385 1.00 98.19 275 VAL A CA 1
ATOM 2115 C C . VAL A 1 275 ? 11.198 -1.292 -4.250 1.00 98.19 275 VAL A C 1
ATOM 2117 O O . VAL A 1 275 ? 11.575 -2.284 -4.854 1.00 98.19 275 VAL A O 1
ATOM 2120 N N . LEU A 1 276 ? 12.011 -0.550 -3.506 1.00 98.44 276 LEU A N 1
ATOM 2121 C CA . LEU A 1 276 ? 13.438 -0.831 -3.317 1.00 98.44 276 LEU A CA 1
ATOM 2122 C C . LEU A 1 276 ? 13.727 -1.368 -1.918 1.00 98.44 276 LEU A C 1
ATOM 2124 O O . LEU A 1 276 ? 14.714 -2.074 -1.732 1.00 98.44 276 LEU A O 1
ATOM 2128 N N . VAL A 1 277 ? 12.878 -1.024 -0.950 1.00 98.75 277 VAL A N 1
ATOM 2129 C CA . VAL A 1 277 ? 12.959 -1.481 0.436 1.00 98.75 277 VAL A CA 1
ATOM 2130 C C . VAL A 1 277 ? 11.552 -1.824 0.911 1.00 98.75 277 VAL A C 1
ATOM 2132 O O . VAL A 1 277 ? 10.617 -1.064 0.661 1.00 98.75 277 VAL A O 1
ATOM 2135 N N . MET A 1 278 ? 11.404 -2.958 1.585 1.00 98.56 278 MET A N 1
ATOM 2136 C CA . MET A 1 278 ? 10.184 -3.333 2.299 1.00 98.56 278 MET A CA 1
ATOM 2137 C C . MET A 1 278 ? 10.523 -3.492 3.773 1.00 98.56 278 MET A C 1
ATOM 2139 O O . MET A 1 278 ? 11.496 -4.160 4.115 1.00 98.56 278 MET A O 1
ATOM 2143 N N . GLN A 1 279 ? 9.732 -2.886 4.645 1.00 98.31 279 GLN A N 1
ATOM 2144 C CA . GLN A 1 279 ? 9.939 -2.973 6.083 1.00 98.31 279 GLN A CA 1
ATOM 2145 C C . GLN A 1 279 ? 8.890 -3.882 6.700 1.00 98.31 279 GLN A C 1
ATOM 2147 O O . GLN A 1 279 ? 7.714 -3.806 6.346 1.00 98.31 279 GLN A O 1
ATOM 2152 N N . VAL A 1 280 ? 9.316 -4.738 7.626 1.00 98.19 280 VAL A N 1
ATOM 2153 C CA . VAL A 1 280 ? 8.429 -5.669 8.321 1.00 98.19 280 VAL A CA 1
ATOM 2154 C C . VAL A 1 280 ? 8.735 -5.643 9.813 1.00 98.19 280 VAL A C 1
ATOM 2156 O O . VAL A 1 280 ? 9.760 -6.161 10.250 1.00 98.19 280 VAL A O 1
ATOM 2159 N N . SER A 1 281 ? 7.858 -5.032 10.607 1.00 96.44 281 SER A N 1
ATOM 2160 C CA . SER A 1 281 ? 7.978 -5.006 12.066 1.00 96.44 281 SER A CA 1
ATOM 2161 C C . SER A 1 281 ? 7.255 -6.190 12.693 1.00 96.44 281 SER A C 1
ATOM 2163 O O . SER A 1 281 ? 6.142 -6.524 12.305 1.00 96.44 281 SER A O 1
ATOM 2165 N N . PHE A 1 282 ? 7.882 -6.832 13.668 1.00 90.69 282 PHE A N 1
ATOM 2166 C CA . PHE A 1 282 ? 7.367 -7.966 14.419 1.00 90.69 282 PHE A CA 1
ATOM 2167 C C . PHE A 1 282 ? 7.209 -7.512 15.858 1.00 90.69 282 PHE A C 1
ATOM 2169 O O . PHE A 1 282 ? 8.170 -7.542 16.626 1.00 90.69 282 PHE A O 1
ATOM 2176 N N . GLN A 1 283 ? 5.998 -7.086 16.217 1.00 83.06 283 GLN A N 1
ATOM 2177 C CA . GLN A 1 283 ? 5.735 -6.554 17.554 1.00 83.06 283 GLN A CA 1
ATOM 2178 C C . GLN A 1 283 ? 6.114 -7.534 18.679 1.00 83.06 283 GLN A C 1
ATOM 2180 O O . GLN A 1 283 ? 6.820 -7.110 19.589 1.00 83.06 283 GLN A O 1
ATOM 2185 N N . PRO A 1 284 ? 5.794 -8.846 18.607 1.00 78.06 284 PRO A N 1
ATOM 2186 C CA . PRO A 1 284 ? 6.177 -9.779 19.673 1.00 78.06 284 PRO A CA 1
ATOM 2187 C C . PRO A 1 284 ? 7.689 -9.950 19.866 1.00 78.06 284 PRO A C 1
ATOM 2189 O O . PRO A 1 284 ? 8.123 -10.331 20.947 1.00 78.06 284 PRO A O 1
ATOM 2192 N N . LEU A 1 285 ? 8.484 -9.699 18.821 1.00 81.19 285 LEU A N 1
ATOM 2193 C CA . LEU A 1 285 ? 9.946 -9.797 18.867 1.00 81.19 285 LEU A CA 1
ATOM 2194 C C . LEU A 1 285 ? 10.618 -8.444 19.118 1.00 81.19 285 LEU A C 1
ATOM 2196 O O . LEU A 1 285 ? 11.844 -8.395 19.184 1.00 81.19 285 LEU A O 1
ATOM 2200 N N . GLU A 1 286 ? 9.837 -7.360 19.192 1.00 89.25 286 GLU A N 1
ATOM 2201 C CA . GLU A 1 286 ? 10.334 -5.984 19.230 1.00 89.25 286 GLU A CA 1
ATOM 2202 C C . GLU A 1 286 ? 11.452 -5.735 18.190 1.00 89.25 286 GLU A C 1
ATOM 2204 O O . GLU A 1 286 ? 12.519 -5.182 18.480 1.00 89.25 286 GLU A O 1
ATOM 2209 N N . ARG A 1 287 ? 11.226 -6.222 16.962 1.00 92.12 287 ARG A N 1
ATOM 2210 C CA . ARG A 1 287 ? 12.208 -6.201 15.869 1.00 92.12 287 ARG A CA 1
ATOM 2211 C C . ARG A 1 287 ? 11.582 -5.708 14.571 1.00 92.12 287 ARG A C 1
ATOM 2213 O O . ARG A 1 287 ? 10.416 -5.976 14.297 1.00 92.12 287 ARG A O 1
ATOM 2220 N N . VAL A 1 288 ? 12.363 -5.028 13.742 1.00 97.38 288 VAL A N 1
ATOM 2221 C CA . VAL A 1 288 ? 12.042 -4.678 12.361 1.00 97.38 288 VAL A CA 1
ATOM 2222 C C . VAL A 1 288 ? 13.074 -5.282 11.430 1.00 97.38 288 VAL A C 1
ATOM 2224 O O . VAL A 1 288 ? 14.276 -5.097 11.605 1.00 97.38 288 VAL A O 1
ATOM 2227 N N . PHE A 1 289 ? 12.587 -5.965 10.405 1.00 98.31 289 PHE A N 1
ATOM 2228 C CA . PHE A 1 289 ? 13.391 -6.420 9.287 1.00 98.31 289 PHE A CA 1
ATOM 2229 C C . PHE A 1 289 ? 13.270 -5.416 8.146 1.00 98.31 289 PHE A C 1
ATOM 2231 O O . PHE A 1 289 ? 12.166 -5.096 7.699 1.00 98.31 289 PHE A O 1
ATOM 2238 N N . ILE A 1 290 ? 14.407 -4.915 7.679 1.00 98.62 290 ILE A N 1
ATOM 2239 C CA . ILE A 1 290 ? 14.510 -4.043 6.514 1.00 98.62 290 ILE A CA 1
ATOM 2240 C C . ILE A 1 290 ? 14.957 -4.916 5.347 1.00 98.62 290 ILE A C 1
ATOM 2242 O O . ILE A 1 290 ? 16.119 -5.296 5.258 1.00 98.62 290 ILE A O 1
ATOM 2246 N N . LEU A 1 291 ? 14.023 -5.274 4.472 1.00 98.75 291 LEU A N 1
ATOM 2247 C CA . LEU A 1 291 ? 14.265 -6.124 3.312 1.00 98.75 291 LEU A CA 1
ATOM 2248 C C . LEU A 1 291 ? 14.753 -5.251 2.148 1.00 98.75 291 LEU A C 1
ATOM 2250 O O . LEU A 1 291 ? 13.978 -4.483 1.570 1.00 98.75 291 LEU A O 1
ATOM 2254 N N . ASP A 1 292 ? 16.031 -5.363 1.788 1.00 98.62 292 ASP A N 1
ATOM 2255 C CA . ASP A 1 292 ? 16.634 -4.635 0.670 1.00 98.62 292 ASP A CA 1
ATOM 2256 C C . ASP A 1 292 ? 16.311 -5.310 -0.672 1.00 98.62 292 ASP A C 1
ATOM 2258 O O . ASP A 1 292 ? 17.086 -6.087 -1.237 1.00 98.62 292 ASP A O 1
ATOM 2262 N N . LEU A 1 293 ? 15.122 -5.017 -1.196 1.00 98.62 293 LEU A N 1
ATOM 2263 C CA . LEU A 1 293 ? 14.622 -5.636 -2.422 1.00 98.62 293 LEU A CA 1
ATOM 2264 C C . LEU A 1 293 ? 15.432 -5.240 -3.662 1.00 98.62 293 LEU A C 1
ATOM 2266 O O . LEU A 1 293 ? 15.452 -5.989 -4.637 1.00 98.62 293 LEU A O 1
ATOM 2270 N N . GLN A 1 294 ? 16.101 -4.083 -3.646 1.00 97.62 294 GLN A N 1
ATOM 2271 C CA . GLN A 1 294 ? 16.989 -3.669 -4.735 1.00 97.62 294 GLN A CA 1
ATOM 2272 C C . GLN A 1 294 ? 18.216 -4.578 -4.844 1.00 97.62 294 GLN A C 1
ATOM 2274 O O . GLN A 1 294 ? 18.681 -4.836 -5.954 1.00 97.62 294 GLN A O 1
ATOM 2279 N N . VAL A 1 295 ? 18.752 -5.030 -3.709 1.00 97.44 295 VAL A N 1
ATOM 2280 C CA . VAL A 1 295 ? 19.887 -5.960 -3.678 1.00 97.44 295 VAL A CA 1
ATOM 2281 C C . VAL A 1 295 ? 19.423 -7.388 -3.958 1.00 97.44 295 VAL A C 1
ATOM 2283 O O . VAL A 1 295 ? 20.073 -8.102 -4.720 1.00 97.44 295 VAL A O 1
ATOM 2286 N N . MET A 1 296 ? 18.293 -7.800 -3.378 1.00 98.00 296 MET A N 1
ATOM 2287 C CA . MET A 1 296 ? 17.875 -9.203 -3.405 1.00 98.00 296 MET A CA 1
ATOM 2288 C C . MET A 1 296 ? 17.119 -9.628 -4.667 1.00 98.00 296 MET A C 1
ATOM 2290 O O . MET A 1 296 ? 17.194 -10.795 -5.051 1.00 98.00 296 MET A O 1
ATOM 2294 N N . LEU A 1 297 ? 16.368 -8.723 -5.303 1.00 98.12 297 LEU A N 1
ATOM 2295 C CA . LEU A 1 297 ? 15.388 -9.088 -6.328 1.00 98.12 297 LEU A CA 1
ATOM 2296 C C . LEU A 1 297 ? 15.630 -8.370 -7.657 1.00 98.12 297 LEU A C 1
ATOM 2298 O O . LEU A 1 297 ? 15.963 -7.184 -7.719 1.00 98.12 297 LEU A O 1
ATOM 2302 N N . ARG A 1 298 ? 15.344 -9.068 -8.758 1.00 97.62 298 ARG A N 1
ATOM 2303 C CA . ARG A 1 298 ? 15.296 -8.460 -10.092 1.00 97.62 298 ARG A CA 1
ATOM 2304 C C . ARG A 1 298 ? 13.907 -7.858 -10.314 1.00 97.62 298 ARG A C 1
ATOM 2306 O O . ARG A 1 298 ? 12.911 -8.569 -10.372 1.00 97.62 298 ARG A O 1
ATOM 2313 N N . SER A 1 299 ? 13.822 -6.534 -10.408 1.00 96.44 299 SER A N 1
ATOM 2314 C CA . SER A 1 299 ? 12.532 -5.847 -10.564 1.00 96.44 299 SER A CA 1
ATOM 2315 C C . SER A 1 299 ? 11.965 -5.932 -11.988 1.00 96.44 299 SER A C 1
ATOM 2317 O O . SER A 1 299 ? 12.702 -6.043 -12.966 1.00 96.44 299 SER A O 1
ATOM 2319 N N . LEU A 1 300 ? 10.637 -5.818 -12.089 1.00 95.38 300 LEU A N 1
ATOM 2320 C CA . LEU A 1 300 ? 9.851 -5.658 -13.319 1.00 95.38 300 LEU A CA 1
ATOM 2321 C C . LEU A 1 300 ? 9.955 -6.828 -14.307 1.00 95.38 300 LEU A C 1
ATOM 2323 O O . LEU A 1 300 ? 9.787 -6.647 -15.515 1.00 95.38 300 LEU A O 1
ATOM 2327 N N . LEU A 1 301 ? 10.217 -8.025 -13.790 1.00 95.56 301 LEU A N 1
ATOM 2328 C CA . LEU A 1 301 ? 10.218 -9.247 -14.579 1.00 95.56 301 LEU A CA 1
ATOM 2329 C C . LEU A 1 301 ? 8.786 -9.704 -14.922 1.00 95.56 301 LEU A C 1
ATOM 2331 O O . LEU A 1 301 ? 7.849 -9.426 -14.165 1.00 95.56 301 LEU A O 1
ATOM 2335 N N . PRO A 1 302 ? 8.586 -10.405 -16.053 1.00 94.56 302 PRO A N 1
ATOM 2336 C CA . PRO A 1 302 ? 7.312 -11.044 -16.374 1.00 94.56 302 PRO A CA 1
ATOM 2337 C C . PRO A 1 302 ? 6.866 -12.049 -15.294 1.00 94.56 302 PRO A C 1
ATOM 2339 O O . PRO A 1 302 ? 7.719 -12.657 -14.655 1.00 94.56 302 PRO A O 1
ATOM 2342 N N . PRO A 1 303 ? 5.552 -12.283 -15.095 1.00 93.56 303 PRO A N 1
ATOM 2343 C CA . PRO A 1 303 ? 5.051 -13.193 -14.056 1.00 93.56 303 PRO A CA 1
ATOM 2344 C C . PRO A 1 303 ? 5.540 -14.647 -14.137 1.00 93.56 303 PRO A C 1
ATOM 2346 O O . PRO A 1 303 ? 5.449 -15.366 -13.146 1.00 93.56 303 PRO A O 1
ATOM 2349 N N . ASP A 1 304 ? 5.979 -15.087 -15.313 1.00 93.75 304 ASP A N 1
ATOM 2350 C CA . ASP A 1 304 ? 6.466 -16.430 -15.632 1.00 93.75 304 ASP A CA 1
ATOM 2351 C C . ASP A 1 304 ? 8.000 -16.548 -15.623 1.00 93.75 304 ASP A C 1
ATOM 2353 O O . ASP A 1 304 ? 8.534 -17.626 -15.889 1.00 93.75 304 ASP A O 1
ATOM 2357 N N . GLU A 1 305 ? 8.716 -15.467 -15.296 1.00 97.44 305 GLU A N 1
ATOM 2358 C CA . GLU A 1 305 ? 10.175 -15.480 -15.195 1.00 97.44 305 GLU A CA 1
ATOM 2359 C C . GLU A 1 305 ? 10.641 -16.424 -14.066 1.00 97.44 305 GLU A C 1
ATOM 2361 O O . GLU A 1 305 ? 10.172 -16.304 -12.928 1.00 97.44 305 GLU A O 1
ATOM 2366 N N . PRO A 1 306 ? 11.588 -17.345 -14.332 1.00 97.44 306 PRO A N 1
ATOM 2367 C CA . PRO A 1 306 ? 12.121 -18.231 -13.304 1.00 97.44 306 PRO A CA 1
ATOM 2368 C C . PRO A 1 306 ? 12.834 -17.459 -12.189 1.00 97.44 306 PRO A C 1
ATOM 2370 O O . PRO A 1 306 ? 13.702 -16.619 -12.450 1.00 97.44 306 PRO A O 1
ATOM 2373 N N . MET A 1 307 ? 12.508 -17.791 -10.939 1.00 98.19 307 MET A N 1
ATOM 2374 C CA . MET A 1 307 ? 13.200 -17.270 -9.759 1.00 98.19 307 MET A CA 1
ATOM 2375 C C . MET A 1 307 ? 14.579 -17.919 -9.607 1.00 98.19 307 MET A C 1
ATOM 2377 O O . MET A 1 307 ? 14.732 -19.128 -9.793 1.00 98.19 307 MET A O 1
ATOM 2381 N N . ASN A 1 308 ? 15.586 -17.120 -9.250 1.00 97.75 308 ASN A N 1
ATOM 2382 C CA . ASN A 1 308 ? 16.860 -17.657 -8.766 1.00 97.75 308 ASN A CA 1
ATOM 2383 C C . ASN A 1 308 ? 16.725 -18.163 -7.311 1.00 97.75 308 ASN A C 1
ATOM 2385 O O . ASN A 1 308 ? 15.676 -18.014 -6.692 1.00 97.75 308 ASN A O 1
ATOM 2389 N N . GLU A 1 309 ? 17.782 -18.762 -6.756 1.00 97.69 309 GLU A N 1
ATOM 2390 C CA . GLU A 1 309 ? 17.762 -19.330 -5.396 1.00 97.69 309 GLU A CA 1
ATOM 2391 C C . GLU A 1 309 ? 17.384 -18.302 -4.313 1.00 97.69 309 GLU A C 1
ATOM 2393 O O . GLU A 1 309 ? 16.593 -18.604 -3.421 1.00 97.69 309 GLU A O 1
ATOM 2398 N N . LEU A 1 310 ? 17.898 -17.072 -4.416 1.00 97.94 310 LEU A N 1
ATOM 2399 C CA . LEU A 1 310 ? 17.607 -15.992 -3.472 1.00 97.94 310 LEU A CA 1
ATOM 2400 C C . LEU A 1 310 ? 16.146 -15.530 -3.573 1.00 97.94 310 LEU A C 1
ATOM 2402 O O . LEU A 1 310 ? 15.468 -15.398 -2.558 1.00 97.94 310 LEU A O 1
ATOM 2406 N N . GLU A 1 311 ? 15.650 -15.319 -4.792 1.00 98.38 311 GLU A N 1
ATOM 2407 C CA . GLU A 1 311 ? 14.260 -14.935 -5.059 1.00 98.38 311 GLU A CA 1
ATOM 2408 C C . GLU A 1 311 ? 13.276 -16.025 -4.621 1.00 98.38 311 GLU A C 1
ATOM 2410 O O . GLU A 1 311 ? 12.217 -15.704 -4.087 1.00 98.38 311 GLU A O 1
ATOM 2415 N N . LEU A 1 312 ? 13.635 -17.301 -4.801 1.00 98.12 312 LEU A N 1
ATOM 2416 C CA . LEU A 1 312 ? 12.837 -18.435 -4.343 1.00 98.12 312 LEU A CA 1
ATOM 2417 C C . LEU A 1 312 ? 12.749 -18.457 -2.815 1.00 98.12 312 LEU A C 1
ATOM 2419 O O . LEU A 1 312 ? 11.642 -18.467 -2.281 1.00 98.12 312 LEU A O 1
ATOM 2423 N N . GLY A 1 313 ? 13.887 -18.384 -2.115 1.00 97.88 313 GLY A N 1
ATOM 2424 C CA . GLY A 1 313 ? 13.902 -18.332 -0.651 1.00 97.88 313 GLY A CA 1
ATOM 2425 C C . GLY A 1 313 ? 13.118 -17.134 -0.108 1.00 97.88 313 GLY A C 1
ATOM 2426 O O . GLY A 1 313 ? 12.359 -17.267 0.849 1.00 97.88 313 GLY A O 1
ATOM 2427 N N . PHE A 1 314 ? 13.228 -15.977 -0.765 1.00 98.31 314 PHE A N 1
ATOM 2428 C CA . PHE A 1 314 ? 12.449 -14.791 -0.417 1.00 98.31 314 PHE A CA 1
ATOM 2429 C C . PHE A 1 314 ? 10.946 -14.996 -0.666 1.00 98.31 314 PHE A C 1
ATOM 2431 O O . PHE A 1 314 ? 10.124 -14.634 0.177 1.00 98.31 314 PHE A O 1
ATOM 2438 N N . SER A 1 315 ? 10.570 -15.590 -1.804 1.00 97.69 315 SER A N 1
ATOM 2439 C CA . SER A 1 315 ? 9.175 -15.885 -2.142 1.00 97.69 315 SER A CA 1
ATOM 2440 C C . SER A 1 315 ? 8.532 -16.822 -1.121 1.00 97.69 315 SER A C 1
ATOM 2442 O O . SER A 1 315 ? 7.392 -16.589 -0.727 1.00 97.69 315 SER A O 1
ATOM 2444 N N . GLU A 1 316 ? 9.257 -17.844 -0.667 1.00 97.12 316 GLU A N 1
ATOM 2445 C CA . GLU A 1 316 ? 8.795 -18.766 0.375 1.00 97.12 316 GLU A CA 1
ATOM 2446 C C . GLU A 1 316 ? 8.566 -18.032 1.707 1.00 97.12 316 GLU A C 1
ATOM 2448 O O . GLU A 1 316 ? 7.535 -18.227 2.349 1.00 97.12 316 GLU A O 1
ATOM 2453 N N . SER A 1 317 ? 9.454 -17.108 2.096 1.00 97.69 317 SER A N 1
ATOM 2454 C CA . SER A 1 317 ? 9.241 -16.254 3.277 1.00 97.69 317 SER A CA 1
ATOM 2455 C C . SER A 1 317 ? 7.997 -15.368 3.144 1.00 97.69 317 SER A C 1
ATOM 2457 O O . SER A 1 317 ? 7.251 -15.177 4.107 1.00 97.69 317 SER A O 1
ATOM 2459 N N . MET A 1 318 ? 7.741 -14.825 1.949 1.00 97.56 318 MET A N 1
ATOM 2460 C CA . MET A 1 318 ? 6.545 -14.018 1.689 1.00 97.56 318 MET A CA 1
ATOM 2461 C C . MET A 1 318 ? 5.260 -14.839 1.739 1.00 97.56 318 MET A C 1
ATOM 2463 O O . MET A 1 318 ? 4.245 -14.319 2.191 1.00 97.56 318 MET A O 1
ATOM 2467 N N . GLU A 1 319 ? 5.283 -16.104 1.325 1.00 95.12 319 GLU A N 1
ATOM 2468 C CA . GLU A 1 319 ? 4.134 -17.004 1.455 1.00 95.12 319 GLU A CA 1
ATOM 2469 C C . GLU A 1 319 ? 3.763 -17.214 2.932 1.00 95.12 319 GLU A C 1
ATOM 2471 O O . GLU A 1 319 ? 2.606 -17.024 3.312 1.00 95.12 319 GLU A O 1
ATOM 2476 N N . VAL A 1 320 ? 4.754 -17.470 3.796 1.00 95.56 320 VAL A N 1
ATOM 2477 C CA . VAL A 1 320 ? 4.545 -17.617 5.249 1.00 95.56 320 VAL A CA 1
ATOM 2478 C C . VAL A 1 320 ? 3.940 -16.351 5.860 1.00 95.56 320 VAL A C 1
ATOM 2480 O O . VAL A 1 320 ? 2.986 -16.435 6.637 1.00 95.56 320 VAL A O 1
ATOM 2483 N N . LEU A 1 321 ? 4.464 -15.176 5.502 1.00 96.56 321 LEU A N 1
ATOM 2484 C CA . LEU A 1 321 ? 4.034 -13.895 6.065 1.00 96.56 321 LEU A CA 1
ATOM 2485 C C . LEU A 1 321 ? 2.684 -13.409 5.504 1.00 96.56 321 LEU A C 1
ATOM 2487 O O . LEU A 1 321 ? 1.767 -13.041 6.248 1.00 96.56 321 LEU A O 1
ATOM 2491 N N . LEU A 1 322 ? 2.568 -13.323 4.180 1.00 96.12 322 LEU A N 1
ATOM 2492 C CA . LEU A 1 322 ? 1.479 -12.612 3.512 1.00 96.12 322 LEU A CA 1
ATOM 2493 C C . LEU A 1 322 ? 0.234 -13.486 3.346 1.00 96.12 322 LEU A C 1
ATOM 2495 O O . LEU A 1 322 ? -0.871 -12.981 3.570 1.00 96.12 322 LEU A O 1
ATOM 2499 N N . ASP A 1 323 ? 0.387 -14.778 3.047 1.00 94.25 323 ASP A N 1
ATOM 2500 C CA . ASP A 1 323 ? -0.757 -15.675 2.843 1.00 94.25 323 ASP A CA 1
ATOM 2501 C C . ASP A 1 323 ? -1.372 -16.158 4.166 1.00 94.25 323 ASP A C 1
ATOM 2503 O O . ASP A 1 323 ? -2.577 -16.383 4.268 1.00 94.25 323 ASP A O 1
ATOM 2507 N N . SER A 1 324 ? -0.583 -16.238 5.236 1.00 92.56 324 SER A N 1
ATOM 2508 C CA . SER A 1 324 ? -1.090 -16.660 6.543 1.00 92.56 324 SER A CA 1
ATOM 2509 C C . SER A 1 324 ? -1.994 -15.606 7.192 1.00 92.56 324 SER A C 1
ATOM 2511 O O . SER A 1 324 ? -1.635 -14.434 7.329 1.00 92.56 324 SER A O 1
ATOM 2513 N N . SER A 1 325 ? -3.159 -16.033 7.687 1.00 90.12 325 SER A N 1
ATOM 2514 C CA . SER A 1 325 ? -4.042 -15.201 8.518 1.00 90.12 325 SER A CA 1
ATOM 2515 C C . SER A 1 325 ? -3.580 -15.087 9.974 1.00 90.12 325 SER A C 1
ATOM 2517 O O . SER A 1 325 ? -4.201 -14.353 10.740 1.00 90.12 325 SER A O 1
ATOM 2519 N N . LYS A 1 326 ? -2.527 -15.818 10.374 1.00 90.75 326 LYS A N 1
ATOM 2520 C CA . LYS A 1 326 ? -1.915 -15.689 11.706 1.00 90.75 326 LYS A CA 1
ATOM 2521 C C . LYS A 1 326 ? -1.136 -14.389 11.832 1.00 90.75 326 LYS A C 1
ATOM 2523 O O . LYS A 1 326 ? -1.116 -13.811 12.909 1.00 90.75 326 LYS A O 1
ATOM 2528 N N . PHE A 1 327 ? -0.557 -13.899 10.738 1.00 93.12 327 PHE A N 1
ATOM 2529 C CA . PHE A 1 327 ? 0.041 -12.569 10.691 1.00 93.12 327 PHE A CA 1
ATOM 2530 C C . PHE A 1 327 ? -1.025 -11.545 10.311 1.00 93.12 327 PHE A C 1
ATOM 2532 O O . PHE A 1 327 ? -1.586 -11.590 9.210 1.00 93.12 327 PHE A O 1
ATOM 2539 N N . LEU A 1 328 ? -1.285 -10.606 11.217 1.00 95.19 328 LEU A N 1
ATOM 2540 C CA . LEU A 1 328 ? -2.128 -9.446 10.975 1.00 95.19 328 LEU A CA 1
ATOM 2541 C C . LEU A 1 328 ? -1.245 -8.314 10.446 1.00 95.19 328 LEU A C 1
ATOM 2543 O O . LEU A 1 328 ? -0.493 -7.699 11.200 1.00 95.19 328 LEU A O 1
ATOM 2547 N N . LYS A 1 329 ? -1.331 -8.049 9.142 1.00 97.06 329 LYS A N 1
ATOM 2548 C CA . LYS A 1 329 ? -0.525 -7.046 8.443 1.00 97.06 329 LYS A CA 1
ATOM 2549 C C . LYS A 1 329 ? -1.150 -5.670 8.615 1.00 97.06 329 LYS A C 1
ATOM 2551 O O . LYS A 1 329 ? -2.206 -5.394 8.048 1.00 97.06 329 LYS A O 1
ATOM 2556 N N . VAL A 1 330 ? -0.499 -4.811 9.382 1.00 96.94 330 VAL A N 1
ATOM 2557 C CA . VAL A 1 330 ? -0.947 -3.457 9.703 1.00 96.94 330 VAL A CA 1
ATOM 2558 C C . VAL A 1 330 ? -0.061 -2.455 8.976 1.00 96.94 330 VAL A C 1
ATOM 2560 O O . VAL A 1 330 ? 1.157 -2.549 9.021 1.00 96.94 330 VAL A O 1
ATOM 2563 N N . GLY A 1 331 ? -0.651 -1.457 8.333 1.00 96.81 331 GLY A N 1
ATOM 2564 C CA . GLY A 1 331 ? 0.127 -0.350 7.782 1.00 96.81 331 GLY A CA 1
ATOM 2565 C C . GLY A 1 331 ? -0.735 0.875 7.525 1.00 96.81 331 GLY A C 1
ATOM 2566 O O . GLY A 1 331 ? -1.965 0.838 7.664 1.00 96.81 331 GLY A O 1
ATOM 2567 N N . PHE A 1 332 ? -0.089 1.983 7.174 1.00 93.88 332 PHE A N 1
ATOM 2568 C CA . PHE A 1 332 ? -0.759 3.250 6.907 1.00 93.88 332 PHE A CA 1
ATOM 2569 C C . PHE A 1 332 ? -0.812 3.498 5.400 1.00 93.88 332 PHE A C 1
ATOM 2571 O O . PHE A 1 332 ? 0.183 3.869 4.802 1.00 93.88 332 PHE A O 1
ATOM 2578 N N . GLN A 1 333 ? -1.988 3.348 4.784 1.00 87.81 333 GLN A N 1
ATOM 2579 C CA . GLN A 1 333 ? -2.147 3.281 3.320 1.00 87.81 333 GLN A CA 1
ATOM 2580 C C . GLN A 1 333 ? -1.562 2.019 2.664 1.00 87.81 333 GLN A C 1
ATOM 2582 O O . GLN A 1 333 ? -1.433 1.986 1.438 1.00 87.81 333 GLN A O 1
ATOM 2587 N N . LEU A 1 334 ? -1.367 0.952 3.446 1.00 92.69 334 LEU A N 1
ATOM 2588 C CA . LEU A 1 334 ? -0.708 -0.308 3.074 1.00 92.69 334 LEU A CA 1
ATOM 2589 C C . LEU A 1 334 ? -1.180 -0.916 1.746 1.00 92.69 334 LEU A C 1
ATOM 2591 O O . LEU A 1 334 ? -0.414 -1.516 0.997 1.00 92.69 334 LEU A O 1
ATOM 2595 N N . LEU A 1 335 ? -2.461 -0.770 1.405 1.00 90.69 335 LEU A N 1
ATOM 2596 C CA . LEU A 1 335 ? -2.985 -1.307 0.148 1.00 90.69 335 LEU A CA 1
ATOM 2597 C C . LEU A 1 335 ? -2.337 -0.661 -1.095 1.00 90.69 335 LEU A C 1
ATOM 2599 O O . LEU A 1 335 ? -2.305 -1.273 -2.165 1.00 90.69 335 LEU A O 1
ATOM 2603 N N . ALA A 1 336 ? -1.881 0.590 -1.000 1.00 87.25 336 ALA A N 1
ATOM 2604 C CA . ALA A 1 336 ? -1.130 1.238 -2.071 1.00 87.25 336 ALA A CA 1
ATOM 2605 C C . ALA A 1 336 ? 0.261 0.608 -2.229 1.00 87.25 336 ALA A C 1
ATOM 2607 O O . ALA A 1 336 ? 0.680 0.364 -3.364 1.00 87.25 336 ALA A O 1
ATOM 2608 N N . ASP A 1 337 ? 0.903 0.285 -1.111 1.00 93.88 337 ASP A N 1
ATOM 2609 C CA . ASP A 1 337 ? 2.243 -0.295 -1.055 1.00 93.88 337 ASP A CA 1
ATOM 2610 C C . ASP A 1 337 ? 2.236 -1.728 -1.569 1.00 93.88 337 ASP A C 1
ATOM 2612 O O . ASP A 1 337 ? 2.960 -2.036 -2.510 1.00 93.88 337 ASP A O 1
ATOM 2616 N N . LEU A 1 338 ? 1.303 -2.563 -1.100 1.00 95.00 338 LEU A N 1
ATOM 2617 C CA . LEU A 1 338 ? 1.135 -3.939 -1.587 1.00 95.00 338 LEU A CA 1
ATOM 2618 C C . LEU A 1 338 ? 0.885 -3.995 -3.102 1.00 95.00 338 LEU A C 1
ATOM 2620 O O . LEU A 1 338 ? 1.450 -4.831 -3.805 1.00 95.00 338 LEU A O 1
ATOM 2624 N N . ARG A 1 339 ? 0.078 -3.072 -3.645 1.00 92.81 339 ARG A N 1
ATOM 2625 C CA . ARG A 1 339 ? -0.137 -2.984 -5.102 1.00 92.81 339 ARG A CA 1
ATOM 2626 C C . ARG A 1 339 ? 1.134 -2.607 -5.848 1.00 92.81 339 ARG A C 1
ATOM 2628 O O . ARG A 1 339 ? 1.367 -3.112 -6.945 1.00 92.81 339 ARG A O 1
ATOM 2635 N N . ARG A 1 340 ? 1.924 -1.688 -5.292 1.00 93.62 340 ARG A N 1
ATOM 2636 C CA . ARG A 1 340 ? 3.190 -1.279 -5.896 1.00 93.62 340 ARG A CA 1
ATOM 2637 C C . ARG A 1 340 ? 4.207 -2.406 -5.829 1.00 93.62 340 ARG A C 1
ATOM 2639 O O . ARG A 1 340 ? 4.862 -2.657 -6.832 1.00 93.62 340 ARG A O 1
ATOM 2646 N N . LEU A 1 341 ? 4.283 -3.109 -4.708 1.00 96.06 341 LEU A N 1
ATOM 2647 C CA . LEU A 1 341 ? 5.145 -4.261 -4.491 1.00 96.06 341 LEU A CA 1
ATOM 2648 C C . LEU A 1 341 ? 4.842 -5.376 -5.502 1.00 96.06 341 LEU A C 1
ATOM 2650 O O . LEU A 1 341 ? 5.734 -5.788 -6.241 1.00 96.06 341 LEU A O 1
ATOM 2654 N N . ALA A 1 342 ? 3.567 -5.747 -5.659 1.00 96.00 342 ALA A N 1
ATOM 2655 C CA . ALA A 1 342 ? 3.133 -6.719 -6.665 1.00 96.00 342 ALA A CA 1
ATOM 2656 C C . ALA A 1 342 ? 3.454 -6.281 -8.107 1.00 96.00 342 ALA A C 1
ATOM 2658 O O . ALA A 1 342 ? 3.827 -7.103 -8.940 1.00 96.00 342 ALA A O 1
ATOM 2659 N N . GLY A 1 343 ? 3.335 -4.984 -8.414 1.00 95.00 343 GLY A N 1
ATOM 2660 C CA . GLY A 1 343 ? 3.725 -4.435 -9.718 1.00 95.00 343 GLY A CA 1
ATOM 2661 C C . GLY A 1 343 ? 5.240 -4.332 -9.925 1.00 95.00 343 GLY A C 1
ATOM 2662 O O . GLY A 1 343 ? 5.696 -4.289 -11.064 1.00 95.00 343 GLY A O 1
ATOM 2663 N N . SER A 1 344 ? 6.014 -4.289 -8.840 1.00 96.88 344 SER A N 1
ATOM 2664 C CA . SER A 1 344 ? 7.478 -4.206 -8.868 1.00 96.88 344 SER A CA 1
ATOM 2665 C C . SER A 1 344 ? 8.113 -5.564 -9.125 1.00 96.88 344 SER A C 1
ATOM 2667 O O . SER A 1 344 ? 9.155 -5.619 -9.768 1.00 96.88 344 SER A O 1
ATOM 2669 N N . TYR A 1 345 ? 7.479 -6.645 -8.663 1.00 97.88 345 TYR A N 1
ATOM 2670 C CA . TYR A 1 345 ? 8.004 -8.010 -8.749 1.00 97.88 345 TYR A CA 1
ATOM 2671 C C . TYR A 1 345 ? 6.913 -9.027 -9.143 1.00 97.88 345 TYR A C 1
ATOM 2673 O O . TYR A 1 345 ? 6.537 -9.873 -8.329 1.00 97.88 345 TYR A O 1
ATOM 2681 N N . PRO A 1 346 ? 6.364 -8.962 -10.373 1.00 96.25 346 PRO A N 1
ATOM 2682 C CA . PRO A 1 346 ? 5.249 -9.823 -10.788 1.00 96.25 346 PRO A CA 1
ATOM 2683 C C . PRO A 1 346 ? 5.544 -11.332 -10.742 1.00 96.25 346 PRO A C 1
ATOM 2685 O O . PRO A 1 346 ? 4.618 -12.133 -10.568 1.00 96.25 346 PRO A O 1
ATOM 2688 N N . HIS A 1 347 ? 6.816 -11.716 -10.902 1.00 96.88 347 HIS A N 1
ATOM 2689 C CA . HIS A 1 347 ? 7.295 -13.101 -10.841 1.00 96.88 347 HIS A CA 1
ATOM 2690 C C . HIS A 1 347 ? 7.283 -13.688 -9.427 1.00 96.88 347 HIS A C 1
ATOM 2692 O O . HIS A 1 347 ? 7.292 -14.905 -9.292 1.00 96.88 347 HIS A O 1
ATOM 2698 N N . ILE A 1 348 ? 7.192 -12.856 -8.382 1.00 96.88 348 ILE A N 1
ATOM 2699 C CA . ILE A 1 348 ? 7.071 -13.306 -6.991 1.00 96.88 348 ILE A CA 1
ATOM 2700 C C . ILE A 1 348 ? 5.577 -13.485 -6.656 1.00 96.88 348 ILE A C 1
ATOM 2702 O O . ILE A 1 348 ? 4.856 -12.499 -6.459 1.00 96.88 348 ILE A O 1
ATOM 2706 N N . PRO A 1 349 ? 5.046 -14.723 -6.608 1.00 92.38 349 PRO A N 1
ATOM 2707 C CA . PRO A 1 349 ? 3.613 -14.964 -6.439 1.00 92.38 349 PRO A CA 1
ATOM 2708 C C . PRO A 1 349 ? 3.066 -14.480 -5.091 1.00 92.38 349 PRO A C 1
ATOM 2710 O O . PRO A 1 349 ? 1.928 -14.005 -5.051 1.00 92.38 349 PRO A O 1
ATOM 2713 N N . GLY A 1 350 ? 3.876 -14.519 -4.026 1.00 89.69 350 GLY A N 1
ATOM 2714 C CA . GLY A 1 350 ? 3.471 -14.140 -2.667 1.00 89.69 350 GLY A CA 1
ATOM 2715 C C . GLY A 1 350 ? 2.940 -12.708 -2.531 1.00 89.69 350 GLY A C 1
ATOM 2716 O O . GLY A 1 350 ? 2.166 -12.420 -1.628 1.00 89.69 350 GLY A O 1
ATOM 2717 N N . PHE A 1 351 ? 3.259 -11.804 -3.462 1.00 93.62 351 PHE A N 1
ATOM 2718 C CA . PHE A 1 351 ? 2.734 -10.433 -3.439 1.00 93.62 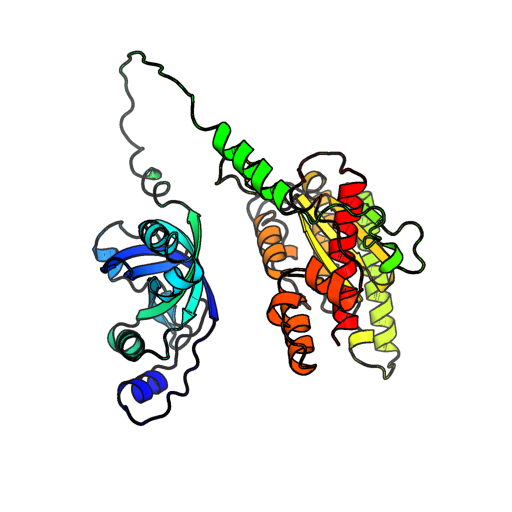351 PHE A CA 1
ATOM 2719 C C . PHE A 1 351 ? 1.309 -10.283 -3.988 1.00 93.62 351 PHE A C 1
ATOM 2721 O O . PHE A 1 351 ? 0.705 -9.218 -3.854 1.00 93.62 351 PHE A O 1
ATOM 2728 N N . ARG A 1 352 ? 0.751 -11.320 -4.624 1.00 88.19 352 ARG A N 1
ATOM 2729 C CA . ARG A 1 352 ? -0.588 -11.270 -5.239 1.00 88.19 352 ARG A CA 1
ATOM 2730 C C . ARG A 1 352 ? -1.710 -11.678 -4.290 1.00 88.19 352 ARG A C 1
ATOM 2732 O O . ARG A 1 352 ? -2.862 -11.328 -4.546 1.00 88.19 352 ARG A O 1
ATOM 2739 N N . GLN A 1 353 ? -1.384 -12.384 -3.214 1.00 88.81 353 GLN A N 1
ATOM 2740 C CA . GLN A 1 353 ? -2.342 -12.885 -2.239 1.00 88.81 353 GLN A CA 1
ATOM 2741 C C . GLN A 1 353 ? -1.886 -12.487 -0.838 1.00 88.81 353 GLN A C 1
ATOM 2743 O O . GLN A 1 353 ? -0.836 -12.911 -0.373 1.00 88.81 353 GLN A O 1
ATOM 2748 N N . VAL A 1 354 ? -2.677 -11.635 -0.183 1.00 93.75 354 VAL A N 1
ATOM 2749 C CA . VAL A 1 354 ? -2.382 -11.148 1.167 1.00 93.75 354 VAL A CA 1
ATOM 2750 C C . VAL A 1 354 ? -3.640 -11.267 2.016 1.00 93.75 354 VAL A C 1
ATOM 2752 O O . VAL A 1 354 ? -4.644 -10.604 1.746 1.00 93.75 354 VAL A O 1
ATOM 2755 N N . ASN A 1 355 ? -3.586 -12.103 3.047 1.00 94.00 355 ASN A N 1
ATOM 2756 C CA . ASN A 1 355 ? -4.674 -12.301 4.007 1.00 94.00 355 ASN A CA 1
ATOM 2757 C C . ASN A 1 355 ? -4.458 -11.447 5.259 1.00 94.00 355 ASN A C 1
ATOM 2759 O O . ASN A 1 355 ? -3.345 -11.025 5.518 1.00 94.00 355 ASN A O 1
ATOM 2763 N N . GLY A 1 356 ? -5.495 -11.163 6.053 1.00 92.50 356 GLY A N 1
ATOM 2764 C CA . GLY A 1 356 ? -5.322 -10.475 7.346 1.00 92.50 356 GLY A CA 1
ATOM 2765 C C . GLY A 1 356 ? -4.708 -9.069 7.250 1.00 92.50 356 GLY A C 1
ATOM 2766 O O . GLY A 1 356 ? -3.743 -8.778 7.944 1.00 92.50 356 GLY A O 1
ATOM 2767 N N . VAL A 1 357 ? -5.241 -8.203 6.382 1.00 94.56 357 VAL A N 1
ATOM 2768 C CA . VAL A 1 357 ? -4.735 -6.831 6.179 1.00 94.56 357 VAL A CA 1
ATOM 2769 C C . VAL A 1 357 ? -5.568 -5.807 6.948 1.00 94.56 357 VAL A C 1
ATOM 2771 O O . VAL A 1 357 ? -6.798 -5.796 6.862 1.00 94.56 357 VAL A O 1
ATOM 2774 N N . VAL A 1 358 ? -4.892 -4.890 7.635 1.00 93.75 358 VAL A N 1
ATOM 2775 C CA . VAL A 1 358 ? -5.478 -3.779 8.382 1.00 93.75 358 VAL A CA 1
ATOM 2776 C C . VAL A 1 358 ? -4.972 -2.444 7.845 1.00 93.75 358 VAL A C 1
ATOM 2778 O O . VAL A 1 358 ? -3.787 -2.128 7.891 1.00 93.75 358 VAL A O 1
ATOM 2781 N N . GLU A 1 359 ? -5.918 -1.624 7.384 1.00 92.69 359 GLU A N 1
ATOM 2782 C CA . GLU A 1 359 ? -5.674 -0.237 6.990 1.00 92.69 359 GLU A CA 1
ATOM 2783 C C . GLU A 1 359 ? -5.816 0.696 8.201 1.00 92.69 359 GLU A C 1
ATOM 2785 O O . GLU A 1 359 ? -6.934 1.052 8.608 1.00 92.69 359 GLU A O 1
ATOM 2790 N N . MET A 1 360 ? -4.680 1.124 8.756 1.00 91.69 360 MET A N 1
ATOM 2791 C CA . MET A 1 360 ? -4.638 1.884 10.003 1.00 91.69 360 MET A CA 1
ATOM 2792 C C . MET A 1 360 ? -5.353 3.234 9.891 1.00 91.69 360 MET A C 1
ATOM 2794 O O . MET A 1 360 ? -6.109 3.620 10.786 1.00 91.69 360 MET A O 1
ATOM 2798 N N . ALA A 1 361 ? -5.208 3.939 8.762 1.00 85.56 361 ALA A N 1
ATOM 2799 C CA . ALA A 1 361 ? -5.828 5.253 8.580 1.00 85.56 361 ALA A CA 1
ATOM 2800 C C . ALA A 1 361 ? -7.363 5.182 8.678 1.00 85.56 361 ALA A C 1
ATOM 2802 O O . ALA A 1 361 ? -8.017 6.084 9.212 1.00 85.56 361 ALA A O 1
ATOM 2803 N N . GLY A 1 362 ? -7.949 4.091 8.172 1.00 88.19 362 GLY A N 1
ATOM 2804 C CA . GLY A 1 362 ? -9.387 3.842 8.211 1.00 88.19 362 GLY A CA 1
ATOM 2805 C C . GLY A 1 362 ? -9.900 3.551 9.620 1.00 88.19 362 GLY A C 1
ATOM 2806 O O . GLY A 1 362 ? -10.935 4.103 10.009 1.00 88.19 362 GLY A O 1
ATOM 2807 N N . ILE A 1 363 ? -9.175 2.721 10.378 1.00 90.06 363 ILE A N 1
ATOM 2808 C CA . ILE A 1 363 ? -9.524 2.364 11.760 1.00 90.06 363 ILE A CA 1
ATOM 2809 C C . ILE A 1 363 ? -9.388 3.577 12.674 1.00 90.06 363 ILE A C 1
ATOM 2811 O O . ILE A 1 363 ? -10.395 3.996 13.244 1.00 90.06 363 ILE A O 1
ATOM 2815 N N . ALA A 1 364 ? -8.217 4.221 12.717 1.00 89.94 364 ALA A N 1
ATOM 2816 C CA . ALA A 1 364 ? -7.983 5.404 13.550 1.00 89.94 364 ALA A CA 1
ATOM 2817 C C . ALA A 1 364 ? -9.046 6.477 13.314 1.00 89.94 364 ALA A C 1
ATOM 2819 O O . ALA A 1 364 ? -9.616 7.048 14.242 1.00 89.94 364 ALA A O 1
ATOM 2820 N N . ARG A 1 365 ? -9.386 6.729 12.046 1.00 88.69 365 ARG A N 1
ATOM 2821 C CA . ARG A 1 365 ? -10.418 7.702 11.702 1.00 88.69 365 ARG A CA 1
ATOM 2822 C C . ARG A 1 365 ? -11.783 7.358 12.301 1.00 88.69 365 ARG A C 1
ATOM 2824 O O . ARG A 1 365 ? -12.496 8.278 12.712 1.00 88.69 365 ARG A O 1
ATOM 2831 N N . LYS A 1 366 ? -12.184 6.085 12.276 1.00 91.19 366 LYS A N 1
ATOM 2832 C CA . LYS A 1 366 ? -13.451 5.626 12.862 1.00 91.19 366 LYS A CA 1
ATOM 2833 C C . LYS A 1 366 ? -13.394 5.694 14.387 1.00 91.19 366 LYS A C 1
ATOM 2835 O O . LYS A 1 366 ? -14.310 6.268 14.970 1.00 91.19 366 LYS A O 1
ATOM 2840 N N . SER A 1 367 ? -12.317 5.218 15.007 1.00 91.19 367 SER A N 1
ATOM 2841 C CA . SER A 1 367 ? -12.116 5.273 16.460 1.00 91.19 367 SER A CA 1
ATOM 2842 C C . SER A 1 367 ? -12.196 6.706 16.990 1.00 91.19 367 SER A C 1
ATOM 2844 O O . SER A 1 367 ? -13.008 7.004 17.863 1.00 91.19 367 SER A O 1
ATOM 2846 N N . LEU A 1 368 ? -11.481 7.647 16.364 1.00 90.06 368 LEU A N 1
ATOM 2847 C CA . LEU A 1 368 ? -11.530 9.069 16.726 1.00 90.06 368 LEU A CA 1
ATOM 2848 C C . LEU A 1 368 ? -12.929 9.687 16.540 1.00 90.06 368 LEU A C 1
ATOM 2850 O O . LEU A 1 368 ? -13.323 10.571 17.301 1.00 90.06 368 LEU A O 1
ATOM 2854 N N . GLN A 1 369 ? -13.700 9.251 15.535 1.00 90.12 369 GLN A N 1
ATOM 2855 C CA . GLN A 1 369 ? -15.087 9.703 15.349 1.00 90.12 369 GLN A CA 1
ATOM 2856 C C . GLN A 1 369 ? -16.017 9.179 16.443 1.00 90.12 369 GLN A C 1
ATOM 2858 O O . GLN A 1 369 ? -16.847 9.942 16.938 1.00 90.12 369 GLN A O 1
ATOM 2863 N N . LEU A 1 370 ? -15.874 7.909 16.829 1.00 91.25 370 LEU A N 1
ATOM 2864 C CA . LEU A 1 370 ? -16.647 7.300 17.913 1.00 91.25 370 LEU A CA 1
ATOM 2865 C C . LEU A 1 370 ? -16.330 7.958 19.260 1.00 91.25 370 LEU A C 1
ATOM 2867 O O . LEU A 1 370 ? -17.248 8.285 20.010 1.00 91.25 370 LEU A O 1
ATOM 2871 N N . ALA A 1 371 ? -15.058 8.279 19.498 1.00 91.31 371 ALA A N 1
ATOM 2872 C CA . ALA A 1 371 ? -14.600 9.068 20.640 1.00 91.31 371 ALA A CA 1
ATOM 2873 C C . ALA A 1 371 ? -14.991 10.562 20.565 1.00 91.31 371 ALA A C 1
ATOM 2875 O O . ALA A 1 371 ? -14.654 11.342 21.452 1.00 91.31 371 ALA A O 1
ATOM 2876 N N . LYS A 1 372 ? -15.714 10.988 19.515 1.00 91.81 372 LYS A N 1
ATOM 2877 C CA . LYS A 1 372 ? -16.170 12.374 19.287 1.00 91.81 372 LYS A CA 1
ATOM 2878 C C . LYS A 1 372 ? -15.033 13.404 19.268 1.00 91.81 372 LYS A C 1
ATOM 2880 O O . LYS A 1 372 ? -15.254 14.587 19.542 1.00 91.81 372 LYS A O 1
ATOM 2885 N N . ILE A 1 373 ? -13.831 12.981 18.876 1.00 90.69 373 ILE A N 1
ATOM 2886 C CA . ILE A 1 373 ? -12.681 13.866 18.712 1.00 90.69 373 ILE A CA 1
ATOM 2887 C C . ILE A 1 373 ? -12.929 14.791 17.518 1.00 90.69 373 ILE A C 1
ATOM 2889 O O . ILE A 1 373 ? -13.142 14.364 16.374 1.00 90.69 373 ILE A O 1
ATOM 2893 N N . ARG A 1 374 ? -12.910 16.101 17.786 1.00 86.00 374 ARG A N 1
ATOM 2894 C CA . ARG A 1 374 ? -12.981 17.128 16.740 1.00 86.00 374 ARG A CA 1
ATOM 2895 C C . ARG A 1 374 ? -11.758 17.000 15.837 1.00 86.00 374 ARG A C 1
ATOM 2897 O O . ARG A 1 374 ? -10.674 16.670 16.290 1.00 86.00 374 ARG A O 1
ATOM 2904 N N . ASN A 1 375 ? -11.925 17.296 14.552 1.00 87.25 375 ASN A N 1
ATOM 2905 C CA . ASN A 1 375 ? -10.855 17.192 13.555 1.00 87.25 375 ASN A CA 1
ATOM 2906 C C . ASN A 1 375 ? -10.287 15.773 13.334 1.00 87.25 375 ASN A C 1
ATOM 2908 O O . ASN A 1 375 ? -9.198 15.631 12.781 1.00 87.25 375 ASN A O 1
ATOM 2912 N N . SER A 1 376 ? -11.034 14.717 13.683 1.00 84.25 376 SER A N 1
ATOM 2913 C CA . SER A 1 376 ? -10.649 13.312 13.446 1.00 84.25 376 SER A CA 1
ATOM 2914 C C . SER A 1 376 ? -10.178 13.040 12.014 1.00 84.25 376 SER A C 1
ATOM 2916 O O . SER A 1 376 ? -9.223 12.296 11.796 1.00 84.25 376 SER A O 1
ATOM 2918 N N . LYS A 1 377 ? -10.800 13.689 11.019 1.00 78.38 377 LYS A N 1
ATOM 2919 C CA . LYS A 1 377 ? -10.374 13.609 9.617 1.00 78.38 377 LYS A CA 1
ATOM 2920 C C . LYS A 1 377 ? -8.976 14.190 9.407 1.00 78.38 377 LYS A C 1
ATOM 2922 O O . LYS A 1 377 ? -8.217 13.577 8.676 1.00 78.38 377 LYS A O 1
ATOM 2927 N N . GLN A 1 378 ? -8.663 15.356 9.978 1.00 82.19 378 GLN A N 1
ATOM 2928 C CA . GLN A 1 378 ? -7.350 15.993 9.844 1.00 82.19 378 GLN A CA 1
ATOM 2929 C C . GLN A 1 378 ? -6.258 15.181 10.548 1.00 82.19 378 GLN A C 1
ATOM 2931 O O . GLN A 1 378 ? -5.183 15.015 9.980 1.00 82.19 378 GLN A O 1
ATOM 2936 N N . ILE A 1 379 ? -6.545 14.655 11.741 1.00 83.62 379 ILE A N 1
ATOM 2937 C CA . ILE A 1 379 ? -5.602 13.843 12.527 1.00 83.62 379 ILE A CA 1
ATOM 2938 C C . ILE A 1 379 ? -5.228 12.567 11.758 1.00 83.62 379 ILE A C 1
ATOM 2940 O O . ILE A 1 379 ? -4.056 12.297 11.535 1.00 83.62 379 ILE A O 1
ATOM 2944 N N . SER A 1 380 ? -6.223 11.854 11.225 1.00 85.69 380 SER A N 1
ATOM 2945 C CA . SER A 1 380 ? -6.034 10.600 10.473 1.00 85.69 380 SER A CA 1
ATOM 2946 C C . SER A 1 380 ? -5.548 10.768 9.020 1.00 85.69 380 SER A C 1
ATOM 2948 O O . SER A 1 380 ? -5.628 9.824 8.237 1.00 85.69 380 SER A O 1
ATOM 2950 N N . THR A 1 381 ? -5.078 11.956 8.605 1.00 85.56 381 THR A N 1
ATOM 2951 C CA . THR A 1 381 ? -4.643 12.173 7.205 1.00 85.56 381 THR A CA 1
ATOM 2952 C C . THR A 1 381 ? -3.261 11.626 6.875 1.00 85.56 381 THR A C 1
ATOM 2954 O O . THR A 1 381 ? -2.996 11.348 5.707 1.00 85.56 381 THR A O 1
ATOM 2957 N N . SER A 1 382 ? -2.383 11.499 7.864 1.00 89.62 382 SER A N 1
ATOM 2958 C CA . SER A 1 382 ? -0.997 11.067 7.676 1.00 89.62 382 SER A CA 1
ATOM 2959 C C . SER A 1 382 ? -0.502 10.359 8.924 1.00 89.62 382 SER A C 1
ATOM 2961 O O . SER A 1 382 ? -0.890 10.781 10.015 1.00 89.62 382 SER A O 1
ATOM 2963 N N . LEU A 1 383 ? 0.413 9.406 8.752 1.00 93.25 383 LEU A N 1
ATOM 2964 C CA . LEU A 1 383 ? 1.057 8.678 9.840 1.00 93.25 383 LEU A CA 1
ATOM 2965 C C . LEU A 1 383 ? 1.613 9.632 10.904 1.00 93.25 383 LEU A C 1
ATOM 2967 O O . LEU A 1 383 ? 1.108 9.643 12.017 1.00 93.25 383 LEU A O 1
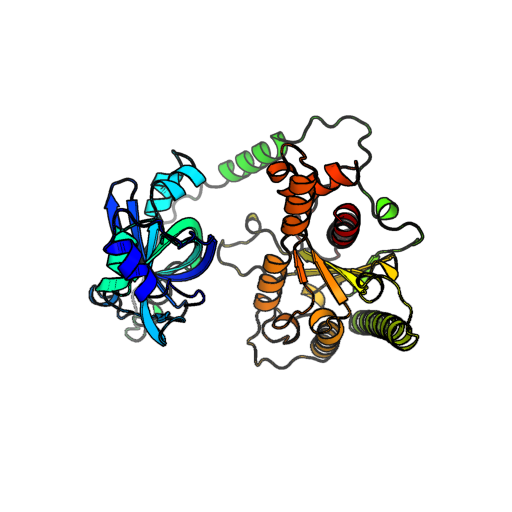ATOM 2971 N N . ALA A 1 384 ? 2.486 10.567 10.513 1.00 93.44 384 ALA A N 1
ATOM 2972 C CA . ALA A 1 384 ? 3.087 11.550 11.422 1.00 93.44 384 ALA A CA 1
ATOM 2973 C C . ALA A 1 384 ? 2.080 12.318 12.303 1.00 93.44 384 ALA A C 1
ATOM 2975 O O . ALA A 1 384 ? 2.308 12.487 13.493 1.00 93.44 384 ALA A O 1
ATOM 2976 N N . ARG A 1 385 ? 0.945 12.768 11.743 1.00 92.62 385 ARG A N 1
ATOM 2977 C CA . ARG A 1 385 ? -0.089 13.497 12.511 1.00 92.62 385 ARG A CA 1
ATOM 2978 C C . ARG A 1 385 ? -0.870 12.595 13.456 1.00 92.62 385 ARG A C 1
ATOM 2980 O O . ARG A 1 385 ? -1.328 13.060 14.495 1.00 92.62 385 ARG A O 1
ATOM 2987 N N . LEU A 1 386 ? -1.101 11.350 13.053 1.00 94.06 386 LEU A N 1
ATOM 2988 C CA . LEU A 1 386 ? -1.784 10.377 13.890 1.00 94.06 386 LEU A CA 1
ATOM 2989 C C . LEU A 1 386 ? -0.877 9.952 15.048 1.00 94.06 386 LEU A C 1
ATOM 2991 O O . LEU A 1 386 ? -1.337 9.901 16.184 1.00 94.06 386 LEU A O 1
ATOM 2995 N N . THR A 1 387 ? 0.404 9.731 14.761 1.00 95.44 387 THR A N 1
ATOM 2996 C CA . THR A 1 387 ? 1.444 9.444 15.745 1.00 95.44 387 THR A CA 1
ATOM 2997 C C . THR A 1 387 ? 1.594 10.571 16.750 1.00 95.44 387 THR A C 1
ATOM 2999 O O . THR A 1 387 ? 1.445 10.330 17.939 1.00 95.44 387 THR A O 1
ATOM 3002 N N . GLU A 1 388 ? 1.770 11.811 16.293 1.00 94.19 388 GLU A N 1
ATOM 3003 C CA . GLU A 1 388 ? 1.867 12.972 17.184 1.00 94.19 388 GLU A CA 1
ATOM 3004 C C . GLU A 1 388 ? 0.634 13.100 18.091 1.00 94.19 388 GLU A C 1
ATOM 3006 O O . GLU A 1 388 ? 0.751 13.467 19.253 1.00 94.19 388 GLU A O 1
ATOM 3011 N N . PHE A 1 389 ? -0.555 12.746 17.595 1.00 94.19 389 PHE A N 1
ATOM 3012 C CA . PHE A 1 389 ? -1.782 12.802 18.387 1.00 94.19 389 PHE A CA 1
ATOM 3013 C C . PHE A 1 389 ? -1.925 11.659 19.408 1.00 94.19 389 PHE A C 1
ATOM 3015 O O . PHE A 1 389 ? -2.441 11.897 20.494 1.00 94.19 389 PHE A O 1
ATOM 3022 N N . LEU A 1 390 ? -1.541 10.423 19.065 1.00 92.69 390 LEU A N 1
ATOM 3023 C CA . LEU A 1 390 ? -1.752 9.239 19.921 1.00 92.69 390 LEU A CA 1
ATOM 3024 C C . LEU A 1 390 ? -0.545 8.874 20.798 1.00 92.69 390 LEU A C 1
ATOM 3026 O O . LEU A 1 390 ? -0.698 8.193 21.814 1.00 92.69 390 LEU A O 1
ATOM 3030 N N . VAL A 1 391 ? 0.652 9.267 20.376 1.00 94.06 391 VAL A N 1
ATOM 3031 C CA . VAL A 1 391 ? 1.937 8.951 21.020 1.00 94.06 391 VAL A CA 1
ATOM 3032 C C . VAL A 1 391 ? 2.583 10.209 21.603 1.00 94.06 391 VAL A C 1
ATOM 3034 O O . VAL A 1 391 ? 3.535 10.101 22.361 1.00 94.06 391 VAL A O 1
ATOM 3037 N N . GLU A 1 392 ? 2.051 11.396 21.290 1.00 93.88 392 GLU A N 1
ATOM 3038 C CA . GLU A 1 392 ? 2.527 12.688 21.813 1.00 93.88 392 GLU A CA 1
ATOM 3039 C C . GLU A 1 392 ? 3.990 13.001 21.454 1.00 93.88 392 GLU A C 1
ATOM 3041 O O . GLU A 1 392 ? 4.609 13.887 22.040 1.00 93.88 392 GLU A O 1
ATOM 3046 N N . LYS A 1 393 ? 4.523 12.317 20.432 1.00 93.44 393 LYS A N 1
ATOM 3047 C CA . LYS A 1 393 ? 5.849 12.551 19.860 1.00 93.44 393 LYS A CA 1
ATOM 3048 C C . LYS A 1 393 ? 5.768 12.825 18.355 1.00 93.44 393 LYS A C 1
ATOM 3050 O O . LYS A 1 393 ? 5.096 12.078 17.635 1.00 93.44 393 LYS A O 1
ATOM 3055 N N . PRO A 1 394 ? 6.433 13.876 17.847 1.00 93.88 394 PRO A N 1
ATOM 3056 C CA . PRO A 1 394 ? 6.501 14.139 16.417 1.00 93.88 394 PRO A CA 1
ATOM 3057 C C . PRO A 1 394 ? 7.395 13.112 15.713 1.00 93.88 394 PRO A C 1
ATOM 3059 O O . PRO A 1 394 ? 8.386 12.646 16.265 1.00 93.88 394 PRO A O 1
ATOM 3062 N N . MET A 1 395 ? 7.071 12.800 14.458 1.00 91.69 395 MET A N 1
ATOM 3063 C CA . MET A 1 395 ? 7.917 11.974 13.590 1.00 91.69 395 MET A CA 1
ATOM 3064 C C . MET A 1 395 ? 8.762 12.846 12.660 1.00 91.69 395 MET A C 1
ATOM 3066 O O . MET A 1 395 ? 8.251 13.817 12.087 1.00 91.69 395 MET A O 1
ATOM 3070 N N . THR A 1 396 ? 10.019 12.448 12.461 1.00 89.06 396 THR A N 1
ATOM 3071 C CA . THR A 1 396 ? 10.867 12.936 11.364 1.00 89.06 396 THR A CA 1
ATOM 3072 C C . THR A 1 396 ? 10.204 12.721 10.007 1.00 89.06 396 THR A C 1
ATOM 3074 O O . THR A 1 396 ? 9.445 11.775 9.813 1.00 89.06 396 THR A O 1
ATOM 3077 N N . LYS A 1 397 ? 10.507 13.587 9.035 1.00 88.06 397 LYS A N 1
ATOM 3078 C CA . LYS A 1 397 ? 10.095 13.435 7.620 1.00 88.06 397 LYS A CA 1
ATOM 3079 C C . LYS A 1 397 ? 11.261 13.553 6.646 1.00 88.06 397 LYS A C 1
ATOM 3081 O O . LYS A 1 397 ? 11.061 13.609 5.435 1.00 88.06 397 LYS A O 1
ATOM 3086 N N . GLU A 1 398 ? 12.477 13.620 7.167 1.00 88.25 398 GLU A N 1
ATOM 3087 C CA . GLU A 1 398 ? 13.700 13.924 6.435 1.00 88.25 398 GLU A CA 1
ATOM 3088 C C . GLU A 1 398 ? 13.985 12.864 5.365 1.00 88.25 398 GLU A C 1
ATOM 3090 O O . GLU A 1 398 ? 14.449 13.214 4.279 1.00 88.25 398 GLU A O 1
ATOM 3095 N N . GLN A 1 399 ? 13.640 11.597 5.629 1.00 92.44 399 GLN A N 1
ATOM 3096 C CA . GLN A 1 399 ? 13.904 10.492 4.703 1.00 92.44 399 GLN A CA 1
ATOM 3097 C C . GLN A 1 399 ? 12.740 10.155 3.762 1.00 92.44 399 GLN A C 1
ATOM 3099 O O . GLN A 1 399 ? 12.971 9.463 2.772 1.00 92.44 399 GLN A O 1
ATOM 3104 N N . GLN A 1 400 ? 11.547 10.736 3.963 1.00 86.06 400 GLN A N 1
ATOM 3105 C CA . GLN A 1 400 ? 10.349 10.501 3.133 1.00 86.06 400 GLN A CA 1
ATOM 3106 C C . GLN A 1 400 ? 10.588 10.750 1.630 1.00 86.06 400 GLN A C 1
ATOM 3108 O O . GLN A 1 400 ? 9.898 10.215 0.763 1.00 86.06 400 GLN A O 1
ATOM 3113 N N . VAL A 1 401 ? 11.533 11.633 1.300 1.00 86.00 401 VAL A N 1
ATOM 3114 C CA . VAL A 1 401 ? 11.895 11.984 -0.081 1.00 86.00 401 VAL A CA 1
ATOM 3115 C C . VAL A 1 401 ? 13.391 11.801 -0.354 1.00 86.00 401 VAL A C 1
ATOM 3117 O O . VAL A 1 401 ? 13.939 12.458 -1.243 1.00 86.00 401 VAL A O 1
ATOM 3120 N N . SER A 1 402 ? 14.055 10.937 0.418 1.00 90.75 402 SER A N 1
ATOM 3121 C CA . SER A 1 402 ? 15.461 10.577 0.214 1.00 90.75 402 SER A CA 1
ATOM 3122 C C . SER A 1 402 ? 15.650 9.700 -1.030 1.00 90.75 402 SER A C 1
ATOM 3124 O O . SER A 1 402 ? 14.692 9.174 -1.603 1.00 90.75 402 SER A O 1
ATOM 3126 N N . ASP A 1 403 ? 16.896 9.554 -1.491 1.00 93.62 403 ASP A N 1
ATOM 3127 C CA . ASP A 1 403 ? 17.194 8.616 -2.574 1.00 93.62 403 ASP A CA 1
ATOM 3128 C C . ASP A 1 403 ? 17.299 7.189 -2.024 1.00 93.62 403 ASP A C 1
ATOM 3130 O O . ASP A 1 403 ? 18.381 6.707 -1.694 1.00 93.62 403 ASP A O 1
ATOM 3134 N N . TRP A 1 404 ? 16.165 6.494 -1.969 1.00 96.56 404 TRP A N 1
ATOM 3135 C CA . TRP A 1 404 ? 16.084 5.088 -1.563 1.00 96.56 404 TRP A CA 1
ATOM 3136 C C . TRP A 1 404 ? 16.784 4.109 -2.512 1.00 96.56 404 TRP A C 1
ATOM 3138 O O . TRP A 1 404 ? 16.795 2.913 -2.230 1.00 96.56 404 TRP A O 1
ATOM 3148 N N . SER A 1 405 ? 17.376 4.581 -3.620 1.00 95.06 405 SER A N 1
ATOM 3149 C CA . SER A 1 405 ? 18.238 3.754 -4.477 1.00 95.06 405 SER A CA 1
ATOM 3150 C C . SER A 1 405 ? 19.720 3.799 -4.111 1.00 95.06 405 SER A C 1
ATOM 3152 O O . SER A 1 405 ? 20.496 2.967 -4.592 1.00 95.06 405 SER A O 1
ATOM 3154 N N . CYS A 1 406 ? 20.124 4.746 -3.259 1.00 95.56 406 CYS A N 1
ATOM 3155 C CA . CYS A 1 406 ? 21.493 4.835 -2.771 1.00 95.56 406 CYS A CA 1
ATOM 3156 C C . CYS A 1 406 ? 21.833 3.626 -1.898 1.00 95.56 406 CYS A C 1
ATOM 3158 O O . CYS A 1 406 ? 21.034 3.208 -1.059 1.00 95.56 406 CYS A O 1
ATOM 3160 N N . ARG A 1 407 ? 23.030 3.068 -2.103 1.00 96.12 407 ARG A N 1
ATOM 3161 C CA . ARG A 1 407 ? 23.593 2.006 -1.268 1.00 96.12 407 ARG A CA 1
ATOM 3162 C C . ARG A 1 407 ? 25.020 2.359 -0.832 1.00 96.12 407 ARG A C 1
ATOM 3164 O O . ARG A 1 407 ? 25.757 2.919 -1.651 1.00 96.12 407 ARG A O 1
ATOM 3171 N N . PRO A 1 408 ? 25.419 2.023 0.410 1.00 96.81 408 PRO A N 1
ATOM 3172 C CA . PRO A 1 408 ? 24.582 1.421 1.462 1.00 96.81 408 PRO A CA 1
ATOM 3173 C C . PRO A 1 408 ? 23.467 2.375 1.934 1.00 96.81 408 PRO A C 1
ATOM 3175 O O . PRO A 1 408 ? 23.574 3.585 1.731 1.00 96.81 408 PRO A O 1
ATOM 3178 N N . LEU A 1 409 ? 22.386 1.829 2.505 1.00 97.38 409 LEU A N 1
ATOM 3179 C CA . LEU A 1 409 ? 21.368 2.646 3.179 1.00 97.38 409 LEU A CA 1
ATOM 3180 C C . LEU A 1 409 ? 22.020 3.367 4.364 1.00 97.38 409 LEU A C 1
ATOM 3182 O O . LEU A 1 409 ? 22.829 2.771 5.079 1.00 97.38 409 LEU A O 1
ATOM 3186 N N . SER A 1 410 ? 21.701 4.646 4.559 1.00 97.06 410 SER A N 1
ATOM 3187 C CA . SER A 1 410 ? 22.255 5.392 5.692 1.00 97.06 410 SER A CA 1
ATOM 3188 C C . SER A 1 410 ? 21.602 4.960 7.014 1.00 97.06 410 SER A C 1
ATOM 3190 O O . SER A 1 410 ? 20.465 4.478 7.000 1.00 97.06 410 SER A O 1
ATOM 3192 N N . PRO A 1 411 ? 22.267 5.154 8.169 1.00 96.06 411 PRO A N 1
ATOM 3193 C CA . PRO A 1 411 ? 21.657 4.894 9.474 1.00 96.06 411 PRO A CA 1
ATOM 3194 C C . PRO A 1 411 ? 20.313 5.612 9.660 1.00 96.06 411 PRO A C 1
ATOM 3196 O O . PRO A 1 411 ? 19.365 5.022 10.162 1.00 96.06 411 PRO A O 1
ATOM 3199 N N . GLU A 1 412 ? 20.195 6.847 9.168 1.00 95.31 412 GLU A N 1
ATOM 3200 C CA . GLU A 1 412 ? 18.960 7.631 9.243 1.00 95.31 412 GLU A CA 1
ATOM 3201 C C . GLU A 1 412 ? 17.845 7.037 8.371 1.00 95.31 412 GLU A C 1
ATOM 3203 O O . GLU A 1 412 ? 16.679 7.084 8.756 1.00 95.31 412 GLU A O 1
ATOM 3208 N N . GLN A 1 413 ? 18.178 6.473 7.203 1.00 96.88 413 GLN A N 1
ATOM 3209 C CA . GLN A 1 413 ? 17.214 5.754 6.362 1.00 96.88 413 GLN A CA 1
ATOM 3210 C C . GLN A 1 413 ? 16.736 4.470 7.041 1.00 96.88 413 GLN A C 1
ATOM 3212 O O . GLN A 1 413 ? 15.541 4.186 7.009 1.00 96.88 413 GLN A O 1
ATOM 3217 N N . LEU A 1 414 ? 17.646 3.715 7.667 1.00 97.25 414 LEU A N 1
ATOM 3218 C CA . LEU A 1 414 ? 17.306 2.494 8.402 1.00 97.25 414 LEU A CA 1
ATOM 3219 C C . LEU A 1 414 ? 16.392 2.795 9.594 1.00 97.25 414 LEU A C 1
ATOM 3221 O O . LEU A 1 414 ? 15.370 2.134 9.752 1.00 97.25 414 LEU A O 1
ATOM 3225 N N . GLU A 1 415 ? 16.723 3.812 10.393 1.00 95.38 415 GLU A N 1
ATOM 3226 C CA . GLU A 1 415 ? 15.913 4.222 11.543 1.00 95.38 415 GLU A CA 1
ATOM 3227 C C . GLU A 1 415 ? 14.533 4.731 11.112 1.00 95.38 415 GLU A C 1
ATOM 3229 O O . GLU A 1 415 ? 13.519 4.267 11.632 1.00 95.38 415 GLU A O 1
ATOM 3234 N N . TYR A 1 416 ? 14.473 5.620 10.116 1.00 96.81 416 TYR A N 1
ATOM 3235 C CA . TYR A 1 416 ? 13.209 6.128 9.579 1.00 96.81 416 TYR A CA 1
ATOM 3236 C C . TYR A 1 416 ? 12.306 4.991 9.078 1.00 96.81 416 TYR A C 1
ATOM 3238 O O . TYR A 1 416 ? 11.149 4.888 9.483 1.00 96.81 416 TYR A O 1
ATOM 3246 N N . ALA A 1 417 ? 12.856 4.108 8.240 1.00 97.56 417 ALA A N 1
ATOM 3247 C CA . ALA A 1 417 ? 12.146 2.966 7.674 1.00 97.56 417 ALA A CA 1
ATOM 3248 C C . ALA A 1 417 ? 11.632 2.024 8.775 1.00 97.56 417 ALA A C 1
ATOM 3250 O O . ALA A 1 417 ? 10.500 1.538 8.725 1.00 97.56 417 ALA A O 1
ATOM 3251 N N . ALA A 1 418 ? 12.455 1.783 9.798 1.00 97.38 418 ALA A N 1
ATOM 3252 C CA . ALA A 1 418 ? 12.072 0.939 10.913 1.00 97.38 418 ALA A CA 1
ATOM 3253 C C . ALA A 1 418 ? 10.904 1.532 11.712 1.00 97.38 418 ALA A C 1
ATOM 3255 O O . ALA A 1 418 ? 9.956 0.812 12.036 1.00 97.38 418 ALA A O 1
ATOM 3256 N N . ILE A 1 419 ? 10.937 2.838 11.994 1.00 96.88 419 ILE A N 1
ATOM 3257 C CA . ILE A 1 419 ? 9.866 3.528 12.720 1.00 96.88 419 ILE A CA 1
ATOM 3258 C C . ILE A 1 419 ? 8.547 3.472 11.938 1.00 96.88 419 ILE A C 1
ATOM 3260 O O . ILE A 1 419 ? 7.520 3.152 12.541 1.00 96.88 419 ILE A O 1
ATOM 3264 N N . ASP A 1 420 ? 8.557 3.730 10.625 1.00 96.69 420 ASP A N 1
ATOM 3265 C CA . ASP A 1 420 ? 7.333 3.769 9.806 1.00 96.69 420 ASP A CA 1
ATOM 3266 C C . ASP A 1 420 ? 6.590 2.416 9.799 1.00 96.69 420 ASP A C 1
ATOM 3268 O O . ASP A 1 420 ? 5.358 2.382 9.913 1.00 96.69 420 ASP A O 1
ATOM 3272 N N . ALA A 1 421 ? 7.316 1.291 9.815 1.00 97.38 421 ALA A N 1
ATOM 3273 C CA . ALA A 1 421 ? 6.709 -0.029 9.994 1.00 97.38 421 ALA A CA 1
ATOM 3274 C C . ALA A 1 421 ? 6.349 -0.347 11.454 1.00 97.38 421 ALA A C 1
ATOM 3276 O O . ALA A 1 421 ? 5.325 -0.983 11.712 1.00 97.38 421 ALA A O 1
ATOM 3277 N N . ALA A 1 422 ? 7.165 0.037 12.437 1.00 96.62 422 ALA A N 1
ATOM 3278 C CA . ALA A 1 422 ? 6.937 -0.314 13.843 1.00 96.62 422 ALA A CA 1
ATOM 3279 C C . ALA A 1 422 ? 5.743 0.432 14.459 1.00 96.62 422 ALA A C 1
ATOM 3281 O O . ALA A 1 422 ? 5.002 -0.133 15.268 1.00 96.62 422 ALA A O 1
ATOM 3282 N N . ILE A 1 423 ? 5.520 1.684 14.055 1.00 96.19 423 ILE A N 1
ATOM 3283 C CA . ILE A 1 423 ? 4.527 2.556 14.682 1.00 96.19 423 ILE A CA 1
ATOM 3284 C C . ILE A 1 423 ? 3.085 2.159 14.337 1.00 96.19 423 ILE A C 1
ATOM 3286 O O . ILE A 1 423 ? 2.194 2.309 15.169 1.00 96.19 423 ILE A O 1
ATOM 3290 N N . ALA A 1 424 ? 2.820 1.627 13.138 1.00 95.50 424 ALA A N 1
ATOM 3291 C CA . ALA A 1 424 ? 1.455 1.332 12.696 1.00 95.50 424 ALA A CA 1
ATOM 3292 C C . ALA A 1 424 ? 0.724 0.293 13.581 1.00 95.50 424 ALA A C 1
ATOM 3294 O O . ALA A 1 424 ? -0.415 0.568 13.970 1.00 95.50 424 ALA A O 1
ATOM 3295 N N . PRO A 1 425 ? 1.341 -0.843 13.970 1.00 94.00 425 PRO A N 1
ATOM 3296 C CA . PRO A 1 425 ? 0.791 -1.735 14.991 1.00 94.00 425 PRO A CA 1
ATOM 3297 C C . PRO A 1 425 ? 0.507 -1.052 16.340 1.00 94.00 425 PRO A C 1
ATOM 3299 O O . PRO A 1 425 ? -0.593 -1.197 16.866 1.00 94.00 425 PRO A O 1
ATOM 3302 N N . LEU A 1 426 ? 1.432 -0.240 16.865 1.00 93.12 426 LEU A N 1
ATOM 3303 C CA . LEU A 1 426 ? 1.231 0.469 18.138 1.00 93.12 426 LEU A CA 1
ATOM 3304 C C . LEU A 1 426 ? 0.052 1.457 18.068 1.00 93.12 426 LEU A C 1
ATOM 3306 O O . LEU A 1 426 ? -0.731 1.599 19.009 1.00 93.12 426 LEU A O 1
ATOM 3310 N N . LEU A 1 427 ? -0.117 2.141 16.933 1.00 93.75 427 LEU A N 1
ATOM 3311 C CA . LEU A 1 427 ? -1.267 3.021 16.711 1.00 93.75 427 LEU A CA 1
ATOM 3312 C C . LEU A 1 427 ? -2.580 2.245 16.629 1.00 93.75 427 LEU A C 1
ATOM 3314 O O . LEU A 1 427 ? -3.616 2.793 17.015 1.00 93.75 427 LEU A O 1
ATOM 3318 N N . LEU A 1 428 ? -2.554 1.007 16.124 1.00 92.12 428 LEU A N 1
ATOM 3319 C CA . LEU A 1 428 ? -3.723 0.134 16.111 1.00 92.12 428 LEU A CA 1
ATOM 3320 C C . LEU A 1 428 ? -4.153 -0.189 17.536 1.00 92.12 428 LEU A C 1
ATOM 3322 O O . LEU A 1 428 ? -5.312 0.049 17.863 1.00 92.12 428 LEU A O 1
ATOM 3326 N N . GLU A 1 429 ? -3.225 -0.627 18.385 1.00 89.19 429 GLU A N 1
ATOM 3327 C CA . GLU A 1 429 ? -3.495 -0.906 19.800 1.00 89.19 429 GLU A CA 1
ATOM 3328 C C . GLU A 1 429 ? -4.050 0.318 20.531 1.00 89.19 429 GLU A C 1
ATOM 3330 O O . GLU A 1 429 ? -5.049 0.216 21.231 1.00 89.19 429 GLU A O 1
ATOM 3335 N N . LYS A 1 430 ? -3.472 1.505 20.303 1.00 88.75 430 LYS A N 1
ATOM 3336 C CA . LYS A 1 430 ? -3.955 2.769 20.890 1.00 88.75 430 LYS A CA 1
ATOM 3337 C C . LYS A 1 430 ? -5.301 3.253 20.331 1.00 88.75 430 LYS A C 1
ATOM 3339 O O . LYS A 1 430 ? -5.880 4.194 20.875 1.00 88.75 430 LYS A O 1
ATOM 3344 N N . SER A 1 431 ? -5.763 2.691 19.214 1.00 85.06 431 SER A N 1
ATOM 3345 C CA . SER A 1 431 ? -7.019 3.076 18.552 1.00 85.06 431 SER A CA 1
ATOM 3346 C C . SER A 1 431 ? -8.181 2.123 18.835 1.00 85.06 431 SER A C 1
ATOM 3348 O O . SER A 1 431 ? -9.314 2.456 18.464 1.00 85.06 431 SER A O 1
ATOM 3350 N N . LEU A 1 432 ? -7.912 0.947 19.400 1.00 80.56 432 LEU A N 1
ATOM 3351 C CA . LEU A 1 432 ? -8.914 -0.006 19.882 1.00 80.56 432 LEU A CA 1
ATOM 3352 C C . LEU A 1 432 ? -9.282 0.327 21.331 1.00 80.56 432 LEU A C 1
ATOM 3354 O O . LEU A 1 432 ? -10.480 0.153 21.656 1.00 80.56 432 LEU A O 1
#

Foldseek 3Di:
DPDADDDLVLLCCVLPDPPDDNPDDKDKDKDKFFFADWDCPDLFKIKTWTAHNPDDDPSDPVSVLFQRDAHPRPRDGAIEMEIQGPLQCVLLDVPCSSVVSVVDDGQWIKTFIWIWPSVDNVQSVCCNPRVYTYTYTNDMDTLDDRPPVVVVVPPPDDDDDDDDDDDDDDDDDDPPVVVVVVVVVVVPDDPDDPDADFDFLCLLFPPDPAQEAEQQDLVSLVVLLVVLVVVLVVLVVVVVVPDPDDPVSSAFEKFKDFDWADCVPDPDNNDQIATQWMWIHGSVVSHIYIYRCVNQHDWQDDLPDDDDPSLVSNLVSLCSAFQDLNYQYFAAVVVVVLVRNCNTHVNSCSSVGGHNYDHLLVLQLVLCVVVVPPPSVVQSPDPQSVCCVQSVHGHDCPCVNPRSVDPPQDPVNSRNNNCNRSVRSVSNVSSD

Secondary structure (DSSP, 8-state):
--SPPPPHHHHHHHHH-SSS---PPP-EEEEEEEEEEEEEEETTEEEEEEE-TT----SSGGGGG--BEE-TTTS-EEEEEEEESHHHHHHHHHHHHHHHHT---TT-EEEEEEEE-TT-HHHHHHHHHH-EEEEEEEEEEEEE-TTTTTTTSS-SS---------------SSSHHHHHHHHHHHTTSPP--TT-----GGGT-SS-SS-EEEE-SHHHHHHHHHHHHHHHHHHHHHHHTT----GGGGSEEEEEEEEE--GGGSSSTTS---EEEEEEEEGGGTEEEEE-HHHH--TT--TTPPP-HHHHHHHHHHIIIII-TTEEEEESSHHHHHHHHHHH-TT-GGGS---SEEEHHHHHHHHHHHTT-TTHHHHTTSHHHHHHHHHS-PPP-TTTTS-TT-SSPPHHHHHHHHHHHHHHHHHHHTT-